Protein AF-0000000083415134 (afdb_homodimer)

Nearest PDB structures (foldseek):
  1muh-assembly1_A-2  TM=3.812E-01  e=1.491E+00  Escherichia coli
  4wyv-assembly1_H  TM=2.527E-01  e=1.664E+00  Homo sapiens
  4wyv-assembly1_E  TM=2.483E-01  e=2.990E+00  Homo sapiens
  3pja-assembly1_E  TM=2.702E-01  e=3.936E+00  Homo sapiens
  4wyv-assembly1_H  TM=2.581E-01  e=3.725E+00  Homo sapiens

InterPro domains:
  IPR004875 DDE superfamily endonuclease domain [PF03184] (60-229)
  IPR050863 Centromere and Transposable Element-Derived Protein [PTHR19303] (8-240)

pLDDT: mean 79.13, std 19.72, range [25.14, 98.56]

Sequence (760 aa):
MPSKKCDPKKWLTQIWPTLRKDFSDDDIFSADEIGLFYKLTPDKTLNMKGEQCTGGELSKERITLLLAANMSGTLKKKLLVIGTSKHPRSLGNVHFLPVDYFSNRQAWMTSEIFTTWVRDWNAELMQQKKKILLLIDDCPAHPIISNLTNITLVCLPSNTNAKLILQPMSQGIIRVIKSTYRKNLILKIISD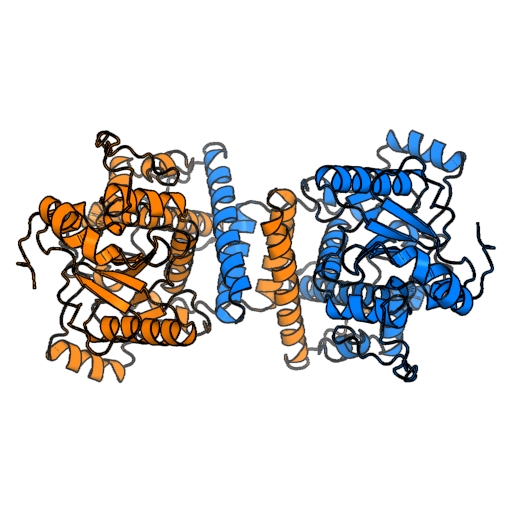MENSIDENYPKVTILDALLMINDAWQQLSPETIANCFRQSGLAETNLDAPHSSFSNDIEIDDDIPLSDWATALRVQLPISKEVLDEYVLIDNGLAICGEPSEDSIVKDIFDEDQDSDDSVEDQNEDVTAPSALEAFQAAEVLSRFVHSNCSDESLRHSMSHLNNVVRNYFYISKTTAKQSKISEYLVNMPSKKCDPKKWLTQIWPTLRKDFSDDDIFSADEIGLFYKLTPDKTLNMKGEQCTGGELSKERITLLLAANMSGTLKKKLLVIGTSKHPRSLGNVHFLPVDYFSNRQAWMTSEIFTTWVRDWNAELMQQKKKILLLIDDCPAHPIISNLTNITLVCLPSNTNAKLILQPMSQGIIRVIKSTYRKNLILKIISDMENSIDENYPKVTILDALLMINDAWQQLSPETIANCFRQSGLAETNLDAPHSSFSNDIEIDDDIPLSDWATALRVQLPISKEVLDEYVLIDNGLAICGEPSEDSIVKDIFDEDQDSDDSVEDQNEDVTAPSALEAFQAAEVLSRFVHSNCSDESLRHSMSHLNNVVRNYFYISKTTAKQSKISEYLVN

Foldseek 3Di:
DPDLQDDLVCCLVPPLCVVCVVDDQQQEKEKEKFKDQQQDALVCLVVCVPPPCQDDLSQQRMKMKMWMATLLLPDTDAIEIEHADPDQLVCPPPDDFSHHYHYANRNAQALVNVLVVLVVVLVVCVVVVAAHEYEYEDDPRHDDHPDRDRYNYDYFRHDPVLCCQQRLCNLCVLLLLLLQSNLVSVVQQVVQVVPDPDPVDDQCGVSNSSVSSVVSSVVQGSVSSNVSNVRSSSDPDVVPPPVPVVVSPPVRVSCDQSLVVVVVPPPPPVHHSVSSNCVSCVRRPPRHHDHQDPVRVVCRVVVVVVPPCPVVSSNPCSPDDDALVRQLVVLVVVLVVCVVDPPDPVVNVVSVVSNVVSVVRVVVCVVPDDDDCPPDDPPD/DPDLQDDLVCCLPPPLCVVCVVDDQQFEKEKEKFKDQQQDALVCLVVCVPPPCQDDLSQQRMKMWMWMATLLLPDTDAIEIEHADPDQLVCPPPDDFSHHYHYANRNAQALVNVLVVLVVVLVVCVVVVAAHEYEYEPDPRHDDHPDRDRYNYDYFRHDPVRCCQQRLCNLCVLLLLLLQSNVVSVVQQVVCVVPDPDPVDDQCGVSNSSVSSVVSSVVQGSVSSNLSNVRSSSDPDPPPPPVPVPPSPPPRVSNDQSLVVVVVDPPPPVHHSVSSNCVSCVRRPPRHHDYQDPVRVVCRVVVVVVVPCPVVSSNPCSPDDDALVRQLVVLVVVLVVCVVDPPDPVVNVVSVVSNVVSVVRVVVCVVPDPDDPPPDDPPD

Structure (mmCIF, N/CA/C/O backbone):
data_AF-0000000083415134-model_v1
#
loop_
_entity.id
_entity.type
_entity.pdbx_description
1 polymer 'DDE-1 domain-containing protein'
#
loop_
_atom_site.group_PDB
_atom_site.id
_atom_site.type_symbol
_atom_site.label_atom_id
_atom_site.label_alt_id
_atom_site.label_comp_id
_atom_site.label_asym_id
_atom_site.label_entity_id
_atom_site.label_seq_id
_atom_site.pdbx_PDB_ins_code
_atom_site.Cartn_x
_atom_site.Cartn_y
_atom_site.Cartn_z
_atom_site.occupancy
_atom_site.B_iso_or_equiv
_atom_site.auth_seq_id
_atom_site.auth_comp_id
_atom_site.auth_asym_id
_atom_site.auth_atom_id
_atom_site.pdbx_PDB_model_num
ATOM 1 N N . MET A 1 1 ? -23.531 -40.781 -12.508 1 33.53 1 MET A N 1
ATOM 2 C CA . MET A 1 1 ? -22.422 -39.844 -12.672 1 33.53 1 MET A CA 1
ATOM 3 C C . MET A 1 1 ? -22.078 -39.688 -14.148 1 33.53 1 MET A C 1
ATOM 5 O O . MET A 1 1 ? -21.875 -40.656 -14.867 1 33.53 1 MET A O 1
ATOM 9 N N . PRO A 1 2 ? -22.625 -38.625 -14.766 1 43.38 2 PRO A N 1
ATOM 10 C CA . PRO A 1 2 ? -22.547 -38.656 -16.234 1 43.38 2 PRO A CA 1
ATOM 11 C C . PRO A 1 2 ? -21.219 -39.219 -16.734 1 43.38 2 PRO A C 1
ATOM 13 O O . PRO A 1 2 ? -20.219 -39.188 -16 1 43.38 2 PRO A O 1
ATOM 16 N N . SER A 1 3 ? -21.188 -40 -17.734 1 46.97 3 SER A N 1
ATOM 17 C CA . SER A 1 3 ? -20.062 -40.688 -18.375 1 46.97 3 SER A CA 1
ATOM 18 C C . SER A 1 3 ? -18.891 -39.75 -18.625 1 46.97 3 SER A C 1
ATOM 20 O O . SER A 1 3 ? -19.094 -38.594 -19.016 1 46.97 3 SER A O 1
ATOM 22 N N . LYS A 1 4 ? -17.703 -39.938 -17.906 1 57.34 4 LYS A N 1
ATOM 23 C CA . LYS A 1 4 ? -16.406 -39.281 -17.953 1 57.34 4 LYS A CA 1
ATOM 24 C C . LYS A 1 4 ? -16.062 -38.812 -19.375 1 57.34 4 LYS A C 1
ATOM 26 O O . LYS A 1 4 ? -15.352 -37.844 -19.562 1 57.34 4 LYS A O 1
ATOM 31 N N . LYS A 1 5 ? -16.562 -39.5 -20.375 1 64.12 5 LYS A N 1
ATOM 32 C CA . LYS A 1 5 ? -16.219 -39.188 -21.766 1 64.12 5 LYS A CA 1
ATOM 33 C C . LYS A 1 5 ? -17.328 -38.375 -22.438 1 64.12 5 LYS A C 1
ATOM 35 O O . LYS A 1 5 ? -17.953 -38.844 -23.391 1 64.12 5 LYS A O 1
ATOM 40 N N . CYS A 1 6 ? -17.922 -37.438 -21.641 1 67.5 6 CYS A N 1
ATOM 41 C CA . CYS A 1 6 ? -19.016 -36.656 -22.172 1 67.5 6 CYS A CA 1
ATOM 42 C C . CYS A 1 6 ? -18.5 -35.531 -23.078 1 67.5 6 CYS A C 1
ATOM 44 O O . CYS A 1 6 ? -17.453 -34.938 -22.797 1 67.5 6 CYS A O 1
ATOM 46 N N . ASP A 1 7 ? -19.016 -35.344 -24.266 1 83 7 ASP A N 1
ATOM 47 C CA . ASP A 1 7 ? -18.766 -34.25 -25.188 1 83 7 ASP A CA 1
ATOM 48 C C . ASP A 1 7 ? -18.938 -32.906 -24.484 1 83 7 ASP A C 1
ATOM 50 O O . ASP A 1 7 ? -19.938 -32.688 -23.797 1 83 7 ASP A O 1
ATOM 54 N N . PRO A 1 8 ? -17.938 -32.094 -24.453 1 85.06 8 PRO A N 1
ATOM 55 C CA . PRO A 1 8 ? -17.984 -30.812 -23.766 1 85.06 8 PRO A CA 1
ATOM 56 C C . PRO A 1 8 ? -19.234 -30 -24.125 1 85.06 8 PRO A C 1
ATOM 58 O O . PRO A 1 8 ? -19.812 -29.344 -23.25 1 85.06 8 PRO A O 1
ATOM 61 N N . LYS A 1 9 ? -19.594 -30 -25.359 1 83.31 9 LYS A N 1
ATOM 62 C CA . LYS A 1 9 ? -20.781 -29.266 -25.781 1 83.31 9 LYS A CA 1
ATOM 63 C C . LYS A 1 9 ? -22.031 -29.828 -25.125 1 83.31 9 LYS A C 1
ATOM 65 O O . LYS A 1 9 ? -22.906 -29.078 -24.688 1 83.31 9 LYS A O 1
ATOM 70 N N . LYS A 1 10 ? -22.141 -31.047 -25.141 1 85.56 10 LYS A N 1
ATOM 71 C CA . LYS A 1 10 ? -23.297 -31.703 -24.516 1 85.56 10 LYS A CA 1
ATOM 72 C C . LYS A 1 10 ? -23.328 -31.422 -23.016 1 85.56 10 LYS A C 1
ATOM 74 O O . LYS A 1 10 ? -24.391 -31.172 -22.453 1 85.56 10 LYS A O 1
ATOM 79 N N . TRP A 1 11 ? -22.141 -31.469 -22.406 1 88.81 11 TRP A N 1
ATOM 80 C CA . TRP A 1 11 ? -22.047 -31.172 -20.969 1 88.81 11 TRP A CA 1
ATOM 81 C C . TRP A 1 11 ? -22.516 -29.766 -20.672 1 88.81 11 TRP A C 1
ATOM 83 O O . TRP A 1 11 ? -23.25 -29.531 -19.719 1 88.81 11 TRP A O 1
ATOM 93 N N . LEU A 1 12 ? -22.219 -28.781 -21.484 1 89.38 12 LEU A N 1
ATOM 94 C CA . LEU A 1 12 ? -22.547 -27.375 -21.297 1 89.38 12 LEU A CA 1
ATOM 95 C C . LEU A 1 12 ? -24.031 -27.125 -21.484 1 89.38 12 LEU A C 1
ATOM 97 O O . LEU A 1 12 ? -24.609 -26.266 -20.812 1 89.38 12 LEU A O 1
ATOM 101 N N . THR A 1 13 ? -24.625 -27.891 -22.359 1 88.19 13 THR A N 1
ATOM 102 C CA . THR A 1 13 ? -26.016 -27.625 -22.703 1 88.19 13 THR A CA 1
ATOM 103 C C . THR A 1 13 ? -26.953 -28.453 -21.812 1 88.19 13 THR A C 1
ATOM 105 O O . THR A 1 13 ? -28.062 -28.016 -21.5 1 88.19 13 THR A O 1
ATOM 108 N N . GLN A 1 14 ? -26.5 -29.562 -21.391 1 89.31 14 GLN A N 1
ATOM 109 C CA . GLN A 1 14 ? -27.422 -30.484 -20.734 1 89.31 14 GLN A CA 1
ATOM 110 C C . GLN A 1 14 ? -27.172 -30.531 -19.234 1 89.31 14 GLN A C 1
ATOM 112 O O . GLN A 1 14 ? -28.109 -30.703 -18.453 1 89.31 14 GLN A O 1
ATOM 117 N N . ILE A 1 15 ? -25.984 -30.391 -18.797 1 90.5 15 ILE A N 1
ATOM 118 C CA . ILE A 1 15 ? -25.625 -30.625 -17.391 1 90.5 15 ILE A CA 1
ATOM 119 C C . ILE A 1 15 ? -25.359 -29.312 -16.688 1 90.5 15 ILE A C 1
ATOM 121 O O . ILE A 1 15 ? -25.906 -29.031 -15.625 1 90.5 15 ILE A O 1
ATOM 125 N N . TRP A 1 16 ? -24.609 -28.438 -17.312 1 92.19 16 TRP A N 1
ATOM 126 C CA . TRP A 1 16 ? -24.078 -27.219 -16.719 1 92.19 16 TRP A CA 1
ATOM 127 C C . TRP A 1 16 ? -25.219 -26.297 -16.25 1 92.19 16 TRP A C 1
ATOM 129 O O . TRP A 1 16 ? -25.188 -25.781 -15.141 1 92.19 16 TRP A O 1
ATOM 139 N N . PRO A 1 17 ? -26.312 -26.156 -17.031 1 92.44 17 PRO A N 1
ATOM 140 C CA . PRO A 1 17 ? -27.391 -25.25 -16.594 1 92.44 17 PRO A CA 1
ATOM 141 C C . PRO A 1 17 ? -28.016 -25.688 -15.266 1 92.44 17 PRO A C 1
ATOM 143 O O . PRO A 1 17 ? -28.375 -24.828 -14.445 1 92.44 17 PRO A O 1
ATOM 146 N N . THR A 1 18 ? -28.078 -26.891 -15.055 1 92.69 18 THR A N 1
ATOM 147 C CA . THR A 1 18 ? -28.641 -27.406 -13.812 1 92.69 18 THR A CA 1
ATOM 148 C C . THR A 1 18 ? -27.688 -27.188 -12.648 1 92.69 18 THR A C 1
ATOM 150 O O . THR A 1 18 ? -28.109 -26.844 -11.539 1 92.69 18 THR A O 1
ATOM 153 N N . LEU A 1 19 ? -26.438 -27.438 -12.891 1 93.31 19 LEU A N 1
ATOM 154 C CA . LEU A 1 19 ? -25.422 -27.297 -11.859 1 93.31 19 LEU A CA 1
ATOM 155 C C . LEU A 1 19 ? -25.281 -25.844 -11.406 1 93.31 19 LEU A C 1
ATOM 157 O O . LEU A 1 19 ? -25.125 -25.578 -10.211 1 93.31 19 LEU A O 1
ATOM 161 N N . ARG A 1 20 ? -25.328 -24.875 -12.344 1 94.25 20 ARG A N 1
ATOM 162 C CA . ARG A 1 20 ? -25 -23.484 -12.023 1 94.25 20 ARG A CA 1
ATOM 163 C C . ARG A 1 20 ? -26.219 -22.734 -11.516 1 94.25 20 ARG A C 1
ATOM 165 O O . ARG A 1 20 ? -26.109 -21.625 -10.984 1 94.25 20 ARG A O 1
ATOM 172 N N . LYS A 1 21 ? -27.438 -23.297 -11.625 1 92.75 21 LYS A N 1
ATOM 173 C CA . LYS A 1 21 ? -28.703 -22.625 -11.391 1 92.75 21 LYS A CA 1
ATOM 174 C C . LYS A 1 21 ? -28.75 -21.984 -10.008 1 92.75 21 LYS A C 1
ATOM 176 O O . LYS A 1 21 ? -29.281 -20.891 -9.844 1 92.75 21 LYS A O 1
ATOM 181 N N . ASP A 1 22 ? -28.141 -22.562 -9.07 1 93.69 22 ASP A N 1
ATOM 182 C CA . ASP A 1 22 ? -28.25 -22.094 -7.691 1 93.69 22 ASP A CA 1
ATOM 183 C C . ASP A 1 22 ? -27.078 -21.219 -7.301 1 93.69 22 ASP A C 1
ATOM 185 O O . ASP A 1 22 ? -26.953 -20.812 -6.141 1 93.69 22 ASP A O 1
ATOM 189 N N . PHE A 1 23 ? -26.219 -20.922 -8.219 1 96.44 23 PHE A N 1
ATOM 190 C CA . PHE A 1 23 ? -25.016 -20.156 -7.895 1 96.44 23 PHE A CA 1
ATOM 191 C C . PHE A 1 23 ? -24.891 -18.938 -8.797 1 96.44 23 PHE A C 1
ATOM 193 O O . PHE A 1 23 ? -25.172 -19 -9.992 1 96.44 23 PHE A O 1
ATOM 200 N N . SER A 1 24 ? -24.531 -17.859 -8.18 1 95.69 24 SER A N 1
ATOM 201 C CA . SER A 1 24 ? -24.203 -16.672 -8.961 1 95.69 24 SER A CA 1
ATOM 202 C C . SER A 1 24 ? -22.781 -16.766 -9.523 1 95.69 24 SER A C 1
ATOM 204 O O . SER A 1 24 ? -22 -17.625 -9.109 1 95.69 24 SER A O 1
ATOM 206 N N . ASP A 1 25 ? -22.438 -15.93 -10.461 1 95.25 25 ASP A N 1
ATOM 207 C CA . ASP A 1 25 ? -21.109 -15.914 -11.055 1 95.25 25 ASP A CA 1
ATOM 208 C C . ASP A 1 25 ? -20.031 -15.688 -9.992 1 95.25 25 ASP A C 1
ATOM 210 O O . ASP A 1 25 ? -18.906 -16.156 -10.141 1 95.25 25 ASP A O 1
ATOM 214 N N . ASP A 1 26 ? -20.359 -14.969 -8.898 1 96.5 26 ASP A N 1
ATOM 215 C CA . ASP A 1 26 ? -19.438 -14.719 -7.805 1 96.5 26 ASP A CA 1
ATOM 216 C C . ASP A 1 26 ? -19.188 -15.984 -6.988 1 96.5 26 ASP A C 1
ATOM 218 O O . ASP A 1 26 ? -18.203 -16.062 -6.25 1 96.5 26 ASP A O 1
ATOM 222 N N . ASP A 1 27 ? -20.094 -16.969 -7.172 1 97.75 27 ASP A N 1
ATOM 223 C CA . ASP A 1 27 ? -20.031 -18.156 -6.32 1 97.75 27 ASP A CA 1
ATOM 224 C C . ASP A 1 27 ? -19.609 -19.391 -7.121 1 97.75 27 ASP A C 1
ATOM 226 O O . ASP A 1 27 ? -19.672 -20.516 -6.621 1 97.75 27 ASP A O 1
ATOM 230 N N . ILE A 1 28 ? -19.219 -19.234 -8.367 1 98 28 ILE A N 1
ATOM 231 C CA . ILE A 1 28 ? -18.703 -20.312 -9.195 1 98 28 ILE A CA 1
ATOM 232 C C . ILE A 1 28 ? -17.203 -20.125 -9.406 1 98 28 ILE A C 1
ATOM 234 O O . ILE A 1 28 ? -16.766 -19.109 -9.938 1 98 28 ILE A O 1
ATOM 238 N N . PHE A 1 29 ? -16.453 -21.078 -8.938 1 98.31 29 PHE A N 1
ATOM 239 C CA . PHE A 1 29 ? -15 -21.031 -9.023 1 98.31 29 PHE A CA 1
ATOM 240 C C . PHE A 1 29 ? -14.469 -22.141 -9.914 1 98.31 29 PHE A C 1
ATOM 242 O O . PHE A 1 29 ? -15.125 -23.188 -10.078 1 98.31 29 PHE A O 1
ATOM 249 N N . SER A 1 30 ? -13.383 -21.953 -10.531 1 97.62 30 SER A N 1
ATOM 250 C CA . SER A 1 30 ? -12.586 -22.984 -11.18 1 97.62 30 SER A CA 1
ATOM 251 C C . SER A 1 30 ? -11.164 -23.031 -10.633 1 97.62 30 SER A C 1
ATOM 253 O O . SER A 1 30 ? -10.602 -22 -10.281 1 97.62 30 SER A O 1
ATOM 255 N N . ALA A 1 31 ? -10.641 -24.219 -10.43 1 97.19 31 ALA A N 1
ATOM 256 C CA . ALA A 1 31 ? -9.273 -24.406 -9.953 1 97.19 31 ALA A CA 1
ATOM 257 C C . ALA A 1 31 ? -8.484 -25.312 -10.891 1 97.19 31 ALA A C 1
ATOM 259 O O . ALA A 1 31 ? -9.039 -26.25 -11.469 1 97.19 31 ALA A O 1
ATOM 260 N N . ASP A 1 32 ? -7.258 -25.047 -11.094 1 94.88 32 ASP A N 1
ATOM 261 C CA . ASP A 1 32 ? -6.371 -25.859 -11.922 1 94.88 32 ASP A CA 1
ATOM 262 C C . ASP A 1 32 ? -4.934 -25.797 -11.422 1 94.88 32 ASP A C 1
ATOM 264 O O . ASP A 1 32 ? -4.523 -24.797 -10.828 1 94.88 32 ASP A O 1
ATOM 268 N N . GLU A 1 33 ? -4.199 -26.922 -11.641 1 94.62 33 GLU A N 1
ATOM 269 C CA . GLU A 1 33 ? -2.793 -27 -11.258 1 94.62 33 GLU A CA 1
ATOM 270 C C . GLU A 1 33 ? -1.883 -26.719 -12.453 1 94.62 33 GLU A C 1
ATOM 272 O O . GLU A 1 33 ? -2.17 -27.156 -13.57 1 94.62 33 GLU A O 1
ATOM 277 N N . ILE A 1 34 ? -0.833 -26.047 -12.172 1 93.19 34 ILE A N 1
ATOM 278 C CA . ILE A 1 34 ? 0.156 -25.828 -13.219 1 93.19 34 ILE A CA 1
ATOM 279 C C . ILE A 1 34 ? 1.562 -25.984 -12.648 1 93.19 34 ILE A C 1
ATOM 281 O O . ILE A 1 34 ? 1.781 -25.781 -11.453 1 93.19 34 ILE A O 1
ATOM 285 N N . GLY A 1 35 ? 2.414 -26.469 -13.5 1 93.5 35 GLY A N 1
ATOM 286 C CA . GLY A 1 35 ? 3.82 -26.547 -13.141 1 93.5 35 GLY A CA 1
ATOM 287 C C . GLY A 1 35 ? 4.625 -25.359 -13.609 1 93.5 35 GLY A C 1
ATOM 288 O O . GLY A 1 35 ? 4.32 -24.766 -14.656 1 93.5 35 GLY A O 1
ATOM 289 N N . LEU A 1 36 ? 5.695 -25.016 -12.844 1 93.81 36 LEU A N 1
ATOM 290 C CA . LEU A 1 36 ? 6.52 -23.859 -13.172 1 93.81 36 LEU A CA 1
ATOM 291 C C . LEU A 1 36 ? 7.973 -24.094 -12.766 1 93.81 36 LEU A C 1
ATOM 293 O O . LEU A 1 36 ? 8.25 -24.484 -11.633 1 93.81 36 LEU A O 1
ATOM 297 N N . PHE A 1 37 ? 8.906 -23.984 -13.727 1 90.62 37 PHE A N 1
ATOM 298 C CA . PHE A 1 37 ? 10.32 -23.875 -13.398 1 90.62 37 PHE A CA 1
ATOM 299 C C . PHE A 1 37 ? 10.664 -22.453 -12.984 1 90.62 37 PHE A C 1
ATOM 301 O O . PHE A 1 37 ? 10.844 -21.578 -13.836 1 90.62 37 PHE A O 1
ATOM 308 N N . TYR A 1 38 ? 10.852 -22.25 -11.695 1 90.81 38 TYR A N 1
ATOM 309 C CA . TYR A 1 38 ? 10.82 -20.875 -11.211 1 90.81 38 TYR A CA 1
ATOM 310 C C . TYR A 1 38 ? 12.18 -20.203 -11.367 1 90.81 38 TYR A C 1
ATOM 312 O O . TYR A 1 38 ? 12.289 -18.984 -11.258 1 90.81 38 TYR A O 1
ATOM 320 N N . LYS A 1 39 ? 13.281 -20.891 -11.766 1 87.19 39 LYS A N 1
ATOM 321 C CA . LYS A 1 39 ? 14.594 -20.281 -11.945 1 87.19 39 LYS A CA 1
ATOM 322 C C . LYS A 1 39 ? 15 -20.281 -13.414 1 87.19 39 LYS A C 1
ATOM 324 O O . LYS A 1 39 ? 16.062 -19.75 -13.773 1 87.19 39 LYS A O 1
ATOM 329 N N . LEU A 1 40 ? 14.227 -20.906 -14.211 1 83.12 40 LEU A N 1
ATOM 330 C CA . LEU A 1 40 ? 14.617 -21.078 -15.609 1 83.12 40 LEU A CA 1
ATOM 331 C C . LEU A 1 40 ? 14.727 -19.734 -16.312 1 83.12 40 LEU A C 1
ATOM 333 O O . LEU A 1 40 ? 13.836 -18.891 -16.203 1 83.12 40 LEU A O 1
ATOM 337 N N . THR A 1 41 ? 15.828 -19.562 -16.969 1 78.56 41 THR A N 1
ATOM 338 C CA . THR A 1 41 ? 16.062 -18.344 -17.75 1 78.56 41 THR A CA 1
ATOM 339 C C . THR A 1 41 ? 16 -18.641 -19.25 1 78.56 41 THR A C 1
ATOM 341 O O . THR A 1 41 ? 16.109 -19.797 -19.656 1 78.56 41 THR A O 1
ATOM 344 N N . PRO A 1 42 ? 15.812 -17.656 -20.031 1 73.81 42 PRO A N 1
ATOM 345 C CA . PRO A 1 42 ? 15.656 -17.891 -21.469 1 73.81 42 PRO A CA 1
ATOM 346 C C . PRO A 1 42 ? 16.875 -18.562 -22.094 1 73.81 42 PRO A C 1
ATOM 348 O O . PRO A 1 42 ? 16.719 -19.359 -23.031 1 73.81 42 PRO A O 1
ATOM 351 N N . ASP A 1 43 ? 18.047 -18.281 -21.641 1 69.56 43 ASP A N 1
ATOM 352 C CA . ASP A 1 43 ? 19.266 -18.844 -22.219 1 69.56 43 ASP A CA 1
ATOM 353 C C . ASP A 1 43 ? 19.312 -20.359 -22 1 69.56 43 ASP A C 1
ATOM 355 O O . ASP A 1 43 ? 19.797 -21.109 -22.859 1 69.56 43 ASP A O 1
ATOM 359 N N . LYS A 1 44 ? 18.766 -20.766 -20.906 1 65.44 44 LYS A N 1
ATOM 360 C CA . LYS A 1 44 ? 18.766 -22.188 -20.578 1 65.44 44 LYS A CA 1
ATOM 361 C C . LYS A 1 44 ? 17.641 -22.922 -21.312 1 65.44 44 LYS A C 1
ATOM 363 O O . LYS A 1 44 ? 17.656 -24.141 -21.391 1 65.44 44 LYS A O 1
ATOM 368 N N . THR A 1 45 ? 16.672 -22.172 -21.75 1 60.16 45 THR A N 1
ATOM 369 C CA . THR A 1 45 ? 15.539 -22.75 -22.469 1 60.16 45 THR A CA 1
ATOM 370 C C . THR A 1 45 ? 16.016 -23.469 -23.734 1 60.16 45 THR A C 1
ATOM 372 O O . THR A 1 45 ? 15.508 -24.531 -24.078 1 60.16 45 THR A O 1
ATOM 375 N N . LEU A 1 46 ? 17 -22.906 -24.344 1 59.31 46 LEU A N 1
ATOM 376 C CA . LEU A 1 46 ? 17.531 -23.469 -25.578 1 59.31 46 LEU A CA 1
ATOM 377 C C . LEU A 1 46 ? 18.156 -24.844 -25.328 1 59.31 46 LEU A C 1
ATOM 379 O O . LEU A 1 46 ? 18.047 -25.734 -26.156 1 59.31 46 LEU A O 1
ATOM 383 N N . ASN A 1 47 ? 18.703 -24.906 -24.172 1 58.31 47 ASN A N 1
ATOM 384 C CA . ASN A 1 47 ? 19.391 -26.156 -23.859 1 58.31 47 ASN A CA 1
ATOM 385 C C . ASN A 1 47 ? 18.406 -27.234 -23.422 1 58.31 47 ASN A C 1
ATOM 387 O O . ASN A 1 47 ? 18.703 -28.438 -23.516 1 58.31 47 ASN A O 1
ATOM 391 N N . MET A 1 48 ? 17.234 -26.922 -22.953 1 58.44 48 MET A N 1
ATOM 392 C CA . MET A 1 48 ? 16.266 -27.859 -22.359 1 58.44 48 MET A CA 1
ATOM 393 C C . MET A 1 48 ? 15.438 -28.531 -23.453 1 58.44 48 MET A C 1
ATOM 395 O O . MET A 1 48 ? 14.898 -29.625 -23.25 1 58.44 48 MET A O 1
ATOM 399 N N . LYS A 1 49 ? 15.086 -28.031 -24.656 1 54.25 49 LYS A N 1
ATOM 400 C CA . LYS A 1 49 ? 14.219 -28.625 -25.672 1 54.25 49 LYS A CA 1
ATOM 401 C C . LYS A 1 49 ? 14.562 -30.094 -25.906 1 54.25 49 LYS A C 1
ATOM 403 O O . LYS A 1 49 ? 13.688 -30.891 -26.234 1 54.25 49 LYS A O 1
ATOM 408 N N . GLY A 1 50 ? 15.766 -30.375 -25.578 1 47.78 50 GLY A N 1
ATOM 409 C CA . GLY A 1 50 ? 16.125 -31.766 -25.844 1 47.78 50 GLY A CA 1
ATOM 410 C C . GLY A 1 50 ? 16.047 -32.656 -24.609 1 47.78 50 GLY A C 1
ATOM 411 O O . GLY A 1 50 ? 16.141 -33.875 -24.703 1 47.78 50 GLY A O 1
ATOM 412 N N . GLU A 1 51 ? 16.062 -32.125 -23.438 1 48.53 51 GLU A N 1
ATOM 413 C CA . GLU A 1 51 ? 16.125 -32.969 -22.234 1 48.53 51 GLU A CA 1
ATOM 414 C C . GLU A 1 51 ? 14.727 -33.219 -21.672 1 48.53 51 GLU A C 1
ATOM 416 O O . GLU A 1 51 ? 13.906 -32.281 -21.609 1 48.53 51 GLU A O 1
ATOM 421 N N . GLN A 1 52 ? 14.172 -34.344 -21.906 1 43.62 52 GLN A N 1
ATOM 422 C CA . GLN A 1 52 ? 12.922 -34.75 -21.266 1 43.62 52 GLN A CA 1
ATOM 423 C C . GLN A 1 52 ? 12.906 -34.344 -19.797 1 43.62 52 GLN A C 1
ATOM 425 O O . GLN A 1 52 ? 13.852 -34.625 -19.047 1 43.62 52 GLN A O 1
ATOM 430 N N . CYS A 1 53 ? 12.391 -33.281 -19.281 1 45.66 53 CYS A N 1
ATOM 431 C CA . CYS A 1 53 ? 12.352 -32.562 -18 1 45.66 53 CYS A CA 1
ATOM 432 C C . CYS A 1 53 ? 11.93 -33.531 -16.891 1 45.66 53 CYS A C 1
ATOM 434 O O . CYS A 1 53 ? 11.297 -33.094 -15.914 1 45.66 53 CYS A O 1
ATOM 436 N N . THR A 1 54 ? 11.695 -34.844 -17.047 1 43.44 54 THR A N 1
ATOM 437 C CA . THR A 1 54 ? 11.211 -35.75 -16 1 43.44 54 THR A CA 1
ATOM 438 C C . THR A 1 54 ? 12.25 -35.906 -14.898 1 43.44 54 THR A C 1
ATOM 440 O O . THR A 1 54 ? 11.914 -36.219 -13.75 1 43.44 54 THR A O 1
ATOM 443 N N . GLY A 1 55 ? 13.695 -35.969 -15.32 1 41.91 55 GLY A N 1
ATOM 444 C CA . GLY A 1 55 ? 14.891 -36.375 -14.594 1 41.91 55 GLY A CA 1
ATOM 445 C C . GLY A 1 55 ? 16.047 -35.406 -14.789 1 41.91 55 GLY A C 1
ATOM 446 O O . GLY A 1 55 ? 16.047 -34.594 -15.727 1 41.91 55 GLY A O 1
ATOM 447 N N . GLY A 1 56 ? 16.594 -34.531 -13.602 1 46.78 56 GLY A N 1
ATOM 448 C CA . GLY A 1 56 ? 17.812 -33.75 -13.641 1 46.78 56 GLY A CA 1
ATOM 449 C C . GLY A 1 56 ? 17.734 -32.5 -12.797 1 46.78 56 GLY A C 1
ATOM 450 O O . GLY A 1 56 ? 16.781 -32.312 -12.023 1 46.78 56 GLY A O 1
ATOM 451 N N . GLU A 1 57 ? 18.828 -31.625 -12.891 1 49.75 57 GLU A N 1
ATOM 452 C CA . GLU A 1 57 ? 19.047 -30.391 -12.141 1 49.75 57 GLU A CA 1
ATOM 453 C C . GLU A 1 57 ? 17.828 -29.484 -12.203 1 49.75 57 GLU A C 1
ATOM 455 O O . GLU A 1 57 ? 17.5 -28.797 -11.234 1 49.75 57 GLU A O 1
ATOM 460 N N . LEU A 1 58 ? 17.047 -29.641 -13.188 1 57.09 58 LEU A N 1
ATOM 461 C CA . LEU A 1 58 ? 15.875 -28.797 -13.359 1 57.09 58 LEU A CA 1
ATOM 462 C C . LEU A 1 58 ? 14.719 -29.266 -12.492 1 57.09 58 LEU A C 1
ATOM 464 O O . LEU A 1 58 ? 13.82 -28.5 -12.164 1 57.09 58 LEU A O 1
ATOM 468 N N . SER A 1 59 ? 14.875 -30.5 -12 1 60.16 59 SER A N 1
ATOM 469 C CA . SER A 1 59 ? 13.812 -31.109 -11.211 1 60.16 59 SER A CA 1
ATOM 470 C C . SER A 1 59 ? 13.703 -30.453 -9.836 1 60.16 59 SER A C 1
ATOM 472 O O . SER A 1 59 ? 12.617 -30.375 -9.258 1 60.16 59 SER A O 1
ATOM 474 N N . LYS A 1 60 ? 14.82 -29.828 -9.422 1 68.31 60 LYS A N 1
ATOM 475 C CA . LYS A 1 60 ? 14.789 -29.266 -8.07 1 68.31 60 LYS A CA 1
ATOM 476 C C . LYS A 1 60 ? 14.32 -27.812 -8.086 1 68.31 60 LYS A C 1
ATOM 478 O O . LYS A 1 60 ? 14.055 -27.234 -7.031 1 68.31 60 LYS A O 1
ATOM 483 N N . GLU A 1 61 ? 14.109 -27.328 -9.188 1 85.25 61 GLU A N 1
ATOM 484 C CA . GLU A 1 61 ? 13.719 -25.922 -9.32 1 85.25 61 GLU A CA 1
ATOM 485 C C . GLU A 1 61 ? 12.305 -25.797 -9.875 1 85.25 61 GLU A C 1
ATOM 487 O O . GLU A 1 61 ? 12 -24.828 -10.594 1 85.25 61 GLU A O 1
ATOM 492 N N . ARG A 1 62 ? 11.555 -26.812 -9.531 1 90.44 62 ARG A N 1
ATOM 493 C CA . ARG A 1 62 ? 10.172 -26.812 -10.008 1 90.44 62 ARG A CA 1
ATOM 494 C C . ARG A 1 62 ? 9.203 -26.578 -8.852 1 90.44 62 ARG A C 1
ATOM 496 O O . ARG A 1 62 ? 9.484 -26.938 -7.711 1 90.44 62 ARG A O 1
ATOM 503 N N . ILE A 1 63 ? 8.117 -25.938 -9.117 1 94.62 63 ILE A N 1
ATOM 504 C CA . ILE A 1 63 ? 7.012 -25.797 -8.18 1 94.62 63 ILE A CA 1
ATOM 505 C C . ILE A 1 63 ? 5.688 -26.078 -8.883 1 94.62 63 ILE A C 1
ATOM 507 O O . ILE A 1 63 ? 5.605 -26 -10.109 1 94.62 63 ILE A O 1
ATOM 511 N N . THR A 1 64 ? 4.746 -26.562 -8.188 1 96.31 64 THR A N 1
ATOM 512 C CA . THR A 1 64 ? 3.373 -26.703 -8.664 1 96.31 64 THR A CA 1
ATOM 513 C C . THR A 1 64 ? 2.467 -25.656 -8.031 1 96.31 64 THR A C 1
ATOM 515 O O . THR A 1 64 ? 2.553 -25.391 -6.832 1 96.31 64 THR A O 1
ATOM 518 N N . LEU A 1 65 ? 1.713 -24.984 -8.836 1 97.38 65 LEU A N 1
ATOM 519 C CA . LEU A 1 65 ? 0.763 -23.984 -8.383 1 97.38 65 LEU A CA 1
ATOM 520 C C . LEU A 1 65 ? -0.671 -24.484 -8.516 1 97.38 65 LEU A C 1
ATOM 522 O O . LEU A 1 65 ? -0.998 -25.188 -9.477 1 97.38 65 LEU A O 1
ATOM 526 N N . LEU A 1 66 ? -1.479 -24.188 -7.57 1 97.94 66 LEU A N 1
ATOM 527 C CA . LEU A 1 66 ? -2.926 -24.328 -7.707 1 97.94 66 LEU A CA 1
ATOM 528 C C . LEU A 1 66 ? -3.594 -22.953 -7.785 1 97.94 66 LEU A C 1
ATOM 530 O O . LEU A 1 66 ? -3.512 -22.172 -6.844 1 97.94 66 LEU A O 1
ATOM 534 N N . LEU A 1 67 ? -4.184 -22.672 -8.938 1 97.62 67 LEU A N 1
ATOM 535 C CA . LEU A 1 67 ? -4.902 -21.422 -9.172 1 97.62 67 LEU A CA 1
ATOM 536 C C . LEU A 1 67 ? -6.406 -21.625 -9.008 1 97.62 67 LEU A C 1
ATOM 538 O O . LEU A 1 67 ? -6.949 -22.641 -9.422 1 97.62 67 LEU A O 1
ATOM 542 N N . ALA A 1 68 ? -7.074 -20.703 -8.359 1 98.56 68 ALA A N 1
ATOM 543 C CA . ALA A 1 68 ? -8.531 -20.75 -8.258 1 98.56 68 ALA A CA 1
ATOM 544 C C . ALA A 1 68 ? -9.117 -19.328 -8.242 1 98.56 68 ALA A C 1
ATOM 546 O O . ALA A 1 68 ? -8.609 -18.453 -7.551 1 98.56 68 ALA A O 1
ATOM 547 N N . ALA A 1 69 ? -10.055 -19.062 -9.031 1 98.19 69 ALA A N 1
ATOM 548 C CA . ALA A 1 69 ? -10.734 -17.766 -9.117 1 98.19 69 ALA A CA 1
ATOM 549 C C . ALA A 1 69 ? -12.203 -17.938 -9.484 1 98.19 69 ALA A C 1
ATOM 551 O O . ALA A 1 69 ? -12.602 -18.984 -10 1 98.19 69 ALA A O 1
ATOM 552 N N . ASN A 1 70 ? -13.008 -17 -9.164 1 98 70 ASN A N 1
ATOM 553 C CA . ASN A 1 70 ? -14.43 -17.125 -9.453 1 98 70 ASN A CA 1
ATOM 554 C C . ASN A 1 70 ? -14.766 -16.578 -10.844 1 98 70 ASN A C 1
ATOM 556 O O . ASN A 1 70 ? -13.938 -15.922 -11.477 1 98 70 ASN A O 1
ATOM 560 N N . MET A 1 71 ? -15.875 -16.875 -11.32 1 96.69 71 MET A N 1
ATOM 561 C CA . MET A 1 71 ? -16.312 -16.641 -12.695 1 96.69 71 MET A CA 1
ATOM 562 C C . MET A 1 71 ? -16.406 -15.141 -12.977 1 96.69 71 MET A C 1
ATOM 564 O O . MET A 1 71 ? -16.094 -14.695 -14.086 1 96.69 71 MET A O 1
ATOM 568 N N . SER A 1 72 ? -16.812 -14.336 -11.984 1 94.75 72 SER A N 1
ATOM 569 C CA . SER A 1 72 ? -16.906 -12.898 -12.172 1 94.75 72 SER A CA 1
ATOM 570 C C . SER A 1 72 ? -15.523 -12.25 -12.227 1 94.75 72 SER A C 1
ATOM 572 O O . SER A 1 72 ? -15.383 -11.109 -12.656 1 94.75 72 SER A O 1
ATOM 574 N N . GLY A 1 73 ? -14.516 -13.008 -11.727 1 95.31 73 GLY A N 1
ATOM 575 C CA . GLY A 1 73 ? -13.164 -12.469 -11.664 1 95.31 73 GLY A CA 1
ATOM 576 C C . GLY A 1 73 ? -12.922 -11.602 -10.445 1 95.31 73 GLY A C 1
ATOM 577 O O . GLY A 1 73 ? -11.812 -11.109 -10.234 1 95.31 73 GLY A O 1
ATOM 578 N N . THR A 1 74 ? -13.898 -11.406 -9.609 1 94.88 74 THR A N 1
ATOM 579 C CA . THR A 1 74 ? -13.828 -10.477 -8.484 1 94.88 74 THR A CA 1
ATOM 580 C C . THR A 1 74 ? -13.023 -11.07 -7.336 1 94.88 74 THR A C 1
ATOM 582 O O . THR A 1 74 ? -12.516 -10.344 -6.477 1 94.88 74 THR A O 1
ATOM 585 N N . LEU A 1 75 ? -12.945 -12.391 -7.297 1 97.06 75 LEU A N 1
ATOM 586 C CA . LEU A 1 75 ? -12.234 -13.031 -6.191 1 97.06 75 LEU A CA 1
ATOM 587 C C . LEU A 1 75 ? -11.242 -14.062 -6.707 1 97.06 75 LEU A C 1
ATOM 589 O O . LEU A 1 75 ? -11.609 -14.961 -7.465 1 97.06 75 LEU A O 1
ATOM 593 N N . LYS A 1 76 ? -10.023 -13.883 -6.375 1 97.06 76 LYS A N 1
ATOM 594 C CA . LYS A 1 76 ? -8.953 -14.852 -6.59 1 97.06 76 LYS A CA 1
ATOM 595 C C . LYS A 1 76 ? -8.531 -15.508 -5.277 1 97.06 76 LYS A C 1
ATOM 597 O O . LYS A 1 76 ? -8.227 -14.82 -4.301 1 97.06 76 LYS A O 1
ATOM 602 N N . LYS A 1 77 ? -8.586 -16.781 -5.281 1 98 77 LYS A N 1
ATOM 603 C CA . LYS A 1 77 ? -8.141 -17.5 -4.09 1 98 77 LYS A CA 1
ATOM 604 C C . LYS A 1 77 ? -6.625 -17.422 -3.934 1 98 77 LYS A C 1
ATOM 606 O O . LYS A 1 77 ? -5.895 -17.359 -4.926 1 98 77 LYS A O 1
ATOM 611 N N . LYS A 1 78 ? -6.199 -17.359 -2.639 1 96.56 78 LYS A N 1
ATOM 612 C CA . LYS A 1 78 ? -4.773 -17.422 -2.336 1 96.56 78 LYS A CA 1
ATOM 613 C C . LYS A 1 78 ? -4.105 -18.594 -3.031 1 96.56 78 LYS A C 1
ATOM 615 O O . LYS A 1 78 ? -4.637 -19.719 -3.025 1 96.56 78 LYS A O 1
ATOM 620 N N . LEU A 1 79 ? -2.928 -18.344 -3.652 1 98 79 LEU A N 1
ATOM 621 C CA . LEU A 1 79 ? -2.215 -19.406 -4.367 1 98 79 LEU A CA 1
ATOM 622 C C . LEU A 1 79 ? -1.758 -20.5 -3.408 1 98 79 LEU A C 1
ATOM 624 O O . LEU A 1 79 ? -1.321 -20.203 -2.293 1 98 79 LEU A O 1
ATOM 628 N N . LEU A 1 80 ? -1.933 -21.688 -3.848 1 98.31 80 LEU A N 1
ATOM 629 C CA . LEU A 1 80 ? -1.256 -22.812 -3.211 1 98.31 80 LEU A CA 1
ATOM 630 C C . LEU A 1 80 ? -0.017 -23.219 -4.004 1 98.31 80 LEU A C 1
ATOM 632 O O . LEU A 1 80 ? -0.081 -23.375 -5.223 1 98.31 80 LEU A O 1
ATOM 636 N N . VAL A 1 81 ? 1.107 -23.25 -3.361 1 97.81 81 VAL A N 1
ATOM 637 C CA . VAL A 1 81 ? 2.363 -23.609 -4.02 1 97.81 81 VAL A CA 1
ATOM 638 C C . VAL A 1 81 ? 2.971 -24.844 -3.35 1 97.81 81 VAL A C 1
ATOM 640 O O . VAL A 1 81 ? 2.992 -24.938 -2.121 1 97.81 81 VAL A O 1
ATOM 643 N N . ILE A 1 82 ? 3.363 -25.781 -4.176 1 96.38 82 ILE A N 1
ATOM 644 C CA . ILE A 1 82 ? 4.039 -26.984 -3.688 1 96.38 82 ILE A CA 1
ATOM 645 C C . ILE A 1 82 ? 5.492 -26.984 -4.168 1 96.38 82 ILE A C 1
ATOM 647 O O . ILE A 1 82 ? 5.75 -27 -5.371 1 96.38 82 ILE A O 1
ATOM 651 N N . GLY A 1 83 ? 6.402 -26.906 -3.248 1 93.88 83 GLY A N 1
ATOM 652 C CA . GLY A 1 83 ? 7.816 -26.969 -3.566 1 93.88 83 GLY A CA 1
ATOM 653 C C . GLY A 1 83 ? 8.445 -28.312 -3.195 1 93.88 83 GLY A C 1
ATOM 654 O O . GLY A 1 83 ? 7.754 -29.203 -2.711 1 93.88 83 GLY A O 1
ATOM 655 N N . THR A 1 84 ? 9.727 -28.422 -3.475 1 89.62 84 THR A N 1
ATOM 656 C CA . THR A 1 84 ? 10.422 -29.688 -3.238 1 89.62 84 THR A CA 1
ATOM 657 C C . THR A 1 84 ? 10.953 -29.75 -1.811 1 89.62 84 THR A C 1
ATOM 659 O O . THR A 1 84 ? 11.141 -30.844 -1.26 1 89.62 84 THR A O 1
ATOM 662 N N . SER A 1 85 ? 11.203 -28.578 -1.222 1 87.31 85 SER A N 1
ATOM 663 C CA . SER A 1 85 ? 11.805 -28.531 0.106 1 87.31 85 SER A CA 1
ATOM 664 C C . SER A 1 85 ? 10.789 -28.094 1.157 1 87.31 85 SER A C 1
ATOM 666 O O . SER A 1 85 ? 10.055 -27.125 0.955 1 87.31 85 SER A O 1
ATOM 668 N N . LYS A 1 86 ? 10.789 -28.797 2.211 1 86.06 86 LYS A N 1
ATOM 669 C CA . LYS A 1 86 ? 9.875 -28.484 3.305 1 86.06 86 LYS A CA 1
ATOM 670 C C . LYS A 1 86 ? 10.297 -27.203 4.023 1 86.06 86 LYS A C 1
ATOM 672 O O . LYS A 1 86 ? 9.453 -26.406 4.438 1 86.06 86 LYS A O 1
ATOM 677 N N . HIS A 1 87 ? 11.586 -27.062 4.164 1 85.06 87 HIS A N 1
ATOM 678 C CA . HIS A 1 87 ? 12.102 -25.906 4.879 1 85.06 87 HIS A CA 1
ATOM 679 C C . HIS A 1 87 ? 13.203 -25.203 4.078 1 85.06 87 HIS A C 1
ATOM 681 O O . HIS A 1 87 ? 14.359 -25.203 4.492 1 85.06 87 HIS A O 1
ATOM 687 N N . PRO A 1 88 ? 12.773 -24.578 3.014 1 86.56 88 PRO A N 1
ATOM 688 C CA . PRO A 1 88 ? 13.797 -23.828 2.289 1 86.56 88 PRO A CA 1
ATOM 689 C C . PRO A 1 88 ? 14.469 -22.766 3.15 1 86.56 88 PRO A C 1
ATOM 691 O O . PRO A 1 88 ? 13.797 -22.094 3.947 1 86.56 88 PRO A O 1
ATOM 694 N N . ARG A 1 89 ? 15.68 -22.578 3.047 1 83.38 89 ARG A N 1
ATOM 695 C CA . ARG A 1 89 ? 16.453 -21.641 3.861 1 83.38 89 ARG A CA 1
ATOM 696 C C . ARG A 1 89 ? 15.914 -20.219 3.711 1 83.38 89 ARG A C 1
ATOM 698 O O . ARG A 1 89 ? 15.852 -19.469 4.684 1 83.38 89 ARG A O 1
ATOM 705 N N . SER A 1 90 ? 15.586 -19.891 2.51 1 86.44 90 SER A N 1
ATOM 706 C CA . SER A 1 90 ? 15.141 -18.531 2.219 1 86.44 90 SER A CA 1
ATOM 707 C C . SER A 1 90 ? 13.805 -18.234 2.902 1 86.44 90 SER A C 1
ATOM 709 O O . SER A 1 90 ? 13.414 -17.078 3.021 1 86.44 90 SER A O 1
ATOM 711 N N . LEU A 1 91 ? 13.094 -19.25 3.352 1 88.81 91 LEU A N 1
ATOM 712 C CA . LEU A 1 91 ? 11.789 -19.047 3.986 1 88.81 91 LEU A CA 1
ATOM 713 C C . LEU A 1 91 ? 11.922 -19.062 5.504 1 88.81 91 LEU A C 1
ATOM 715 O O . LEU A 1 91 ? 10.938 -18.844 6.219 1 88.81 91 LEU A O 1
ATOM 719 N N . GLY A 1 92 ? 13.117 -19.312 6.023 1 84.31 92 GLY A N 1
ATOM 720 C CA . GLY A 1 92 ? 13.328 -19.5 7.449 1 84.31 92 GLY A CA 1
ATOM 721 C C . GLY A 1 92 ? 12.836 -18.344 8.289 1 84.31 92 GLY A C 1
ATOM 722 O O . GLY A 1 92 ? 12.305 -18.547 9.391 1 84.31 92 GLY A O 1
ATOM 723 N N . ASN A 1 93 ? 12.945 -17.109 7.852 1 82.75 93 ASN A N 1
ATOM 724 C CA . ASN A 1 93 ? 12.562 -15.938 8.633 1 82.75 93 ASN A CA 1
ATOM 725 C C . ASN A 1 93 ? 11.258 -15.328 8.125 1 82.75 93 ASN A C 1
ATOM 727 O O . ASN A 1 93 ? 10.898 -14.219 8.516 1 82.75 93 ASN A O 1
ATOM 731 N N . VAL A 1 94 ? 10.602 -16.078 7.32 1 88.56 94 VAL A N 1
ATOM 732 C CA . VAL A 1 94 ? 9.375 -15.547 6.742 1 88.56 94 VAL A CA 1
ATOM 733 C C . VAL A 1 94 ? 8.164 -16.109 7.484 1 88.56 94 VAL A C 1
ATOM 735 O O . VAL A 1 94 ? 7.93 -17.312 7.484 1 88.56 94 VAL A O 1
ATOM 738 N N . HIS A 1 95 ? 7.395 -15.242 8.086 1 87.81 95 HIS A N 1
ATOM 739 C CA . HIS A 1 95 ? 6.289 -15.688 8.93 1 87.81 95 HIS A CA 1
ATOM 740 C C . HIS A 1 95 ? 4.953 -15.531 8.211 1 87.81 95 HIS A C 1
ATOM 742 O O . HIS A 1 95 ? 3.967 -16.172 8.586 1 87.81 95 HIS A O 1
ATOM 748 N N . PHE A 1 96 ? 4.984 -14.727 7.195 1 91.19 96 PHE A N 1
ATOM 749 C CA . PHE A 1 96 ? 3.715 -14.438 6.539 1 91.19 96 PHE A CA 1
ATOM 750 C C . PHE A 1 96 ? 3.852 -14.531 5.023 1 91.19 96 PHE A C 1
ATOM 752 O O . PHE A 1 96 ? 3.877 -13.516 4.332 1 91.19 96 PHE A O 1
ATOM 759 N N . LEU A 1 97 ? 3.854 -15.75 4.516 1 92.19 97 LEU A N 1
ATOM 760 C CA . LEU A 1 97 ? 3.922 -15.977 3.076 1 92.19 97 LEU A CA 1
ATOM 761 C C . LEU A 1 97 ? 2.602 -15.609 2.406 1 92.19 97 LEU A C 1
ATOM 763 O O . LEU A 1 97 ? 1.529 -15.883 2.947 1 92.19 97 LEU A O 1
ATOM 767 N N . PRO A 1 98 ? 2.684 -14.945 1.313 1 94.19 98 PRO A N 1
ATOM 768 C CA . PRO A 1 98 ? 1.442 -14.57 0.632 1 94.19 98 PRO A CA 1
ATOM 769 C C . PRO A 1 98 ? 0.773 -15.75 -0.069 1 94.19 98 PRO A C 1
ATOM 771 O O . PRO A 1 98 ? -0.269 -15.586 -0.707 1 94.19 98 PRO A O 1
ATOM 774 N N . VAL A 1 99 ? 1.35 -16.938 0.011 1 96.25 99 VAL A N 1
ATOM 775 C CA . VAL A 1 99 ? 0.819 -18.156 -0.586 1 96.25 99 VAL A CA 1
ATOM 776 C C . VAL A 1 99 ? 0.745 -19.266 0.468 1 96.25 99 VAL A C 1
ATOM 778 O O . VAL A 1 99 ? 1.36 -19.156 1.531 1 96.25 99 VAL A O 1
ATOM 781 N N . ASP A 1 100 ? -0.102 -20.234 0.235 1 96.44 100 ASP A N 1
ATOM 782 C CA . ASP A 1 100 ? -0.046 -21.469 1.028 1 96.44 100 ASP A CA 1
ATOM 783 C C . ASP A 1 100 ? 1.019 -22.422 0.492 1 96.44 100 ASP A C 1
ATOM 785 O O . ASP A 1 100 ? 0.907 -22.906 -0.632 1 96.44 100 ASP A O 1
ATOM 789 N N . TYR A 1 101 ? 2.014 -22.656 1.325 1 96.12 101 TYR A N 1
ATOM 790 C CA . TYR A 1 101 ? 3.162 -23.422 0.852 1 96.12 101 TYR A CA 1
ATOM 791 C C . TYR A 1 101 ? 3.127 -24.844 1.387 1 96.12 101 TYR A C 1
ATOM 793 O O . TYR A 1 101 ? 2.977 -25.062 2.592 1 96.12 101 TYR A O 1
ATOM 801 N N . PHE A 1 102 ? 3.143 -25.844 0.513 1 95.31 102 PHE A N 1
ATOM 802 C CA . PHE A 1 102 ? 3.307 -27.266 0.797 1 95.31 102 PHE A CA 1
ATOM 803 C C . PHE A 1 102 ? 4.578 -27.797 0.149 1 95.31 102 PHE A C 1
ATOM 805 O O . PHE A 1 102 ? 5.223 -27.094 -0.635 1 95.31 102 PHE A O 1
ATOM 812 N N . SER A 1 103 ? 4.961 -28.984 0.596 1 92.31 103 SER A N 1
ATOM 813 C CA . SER A 1 103 ? 6.176 -29.531 -0.01 1 92.31 103 SER A CA 1
ATOM 814 C C . SER A 1 103 ? 6.164 -31.047 -0.021 1 92.31 103 SER A C 1
ATOM 816 O O . SER A 1 103 ? 5.523 -31.672 0.827 1 92.31 103 SER A O 1
ATOM 818 N N . ASN A 1 104 ? 6.641 -31.656 -1.053 1 89.25 104 ASN A N 1
ATOM 819 C CA . ASN A 1 104 ? 7.059 -33.031 -1.159 1 89.25 104 ASN A CA 1
ATOM 820 C C . ASN A 1 104 ? 8.195 -33.219 -2.166 1 89.25 104 ASN A C 1
ATOM 822 O O . ASN A 1 104 ? 8.523 -32.281 -2.893 1 89.25 104 ASN A O 1
ATOM 826 N N . ARG A 1 105 ? 8.797 -34.25 -2.287 1 83.5 105 ARG A N 1
ATOM 827 C CA . ARG A 1 105 ? 10.023 -34.5 -3.045 1 83.5 105 ARG A CA 1
ATOM 828 C C . ARG A 1 105 ? 9.828 -34.125 -4.516 1 83.5 105 ARG A C 1
ATOM 830 O O . ARG A 1 105 ? 10.742 -33.594 -5.156 1 83.5 105 ARG A O 1
ATOM 837 N N . GLN A 1 106 ? 8.695 -34.406 -5.066 1 86 106 GLN A N 1
ATOM 838 C CA . GLN A 1 106 ? 8.461 -34.188 -6.492 1 86 106 GLN A CA 1
ATOM 839 C C . GLN A 1 106 ? 7.809 -32.844 -6.758 1 86 106 GLN A C 1
ATOM 841 O O . GLN A 1 106 ? 7.664 -32.438 -7.914 1 86 106 GLN A O 1
ATOM 846 N N . ALA A 1 107 ? 7.352 -32.125 -5.688 1 91.75 107 ALA A N 1
ATOM 847 C CA . ALA A 1 107 ? 6.562 -30.906 -5.805 1 91.75 107 ALA A CA 1
ATOM 848 C C . ALA A 1 107 ? 5.254 -31.156 -6.547 1 91.75 107 ALA A C 1
ATOM 850 O O . ALA A 1 107 ? 4.879 -30.406 -7.445 1 91.75 107 ALA A O 1
ATOM 851 N N . TRP A 1 108 ? 4.59 -32.25 -6.215 1 92.25 108 TRP A N 1
ATOM 852 C CA . TRP A 1 108 ? 3.381 -32.688 -6.914 1 92.25 108 TRP A CA 1
ATOM 853 C C . TRP A 1 108 ? 2.146 -32.438 -6.047 1 92.25 108 TRP A C 1
ATOM 855 O O . TRP A 1 108 ? 2.215 -32.531 -4.82 1 92.25 108 TRP A O 1
ATOM 865 N N . MET A 1 109 ? 1.086 -32.125 -6.688 1 94.81 109 MET A N 1
ATOM 866 C CA . MET A 1 109 ? -0.21 -32.156 -6.016 1 94.81 109 MET A CA 1
ATOM 867 C C . MET A 1 109 ? -0.586 -33.594 -5.648 1 94.81 109 MET A C 1
ATOM 869 O O . MET A 1 109 ? -0.448 -34.5 -6.469 1 94.81 109 MET A O 1
ATOM 873 N N . THR A 1 110 ? -0.918 -33.844 -4.441 1 93.94 110 THR A N 1
ATOM 874 C CA . THR A 1 110 ? -1.382 -35.156 -3.955 1 93.94 110 THR A CA 1
ATOM 875 C C . THR A 1 110 ? -2.818 -35.031 -3.449 1 93.94 110 THR A C 1
ATOM 877 O O . THR A 1 110 ? -3.326 -33.938 -3.209 1 93.94 110 THR A O 1
ATOM 880 N N . SER A 1 111 ? -3.467 -36.25 -3.312 1 93.81 111 SER A N 1
ATOM 881 C CA . SER A 1 111 ? -4.832 -36.281 -2.801 1 93.81 111 SER A CA 1
ATOM 882 C C . SER A 1 111 ? -4.918 -35.688 -1.404 1 93.81 111 SER A C 1
ATOM 884 O O . SER A 1 111 ? -5.902 -35.031 -1.065 1 93.81 111 SER A O 1
ATOM 886 N N . GLU A 1 112 ? -3.895 -35.875 -0.662 1 93.81 112 GLU A N 1
ATOM 887 C CA . GLU A 1 112 ? -3.869 -35.344 0.702 1 93.81 112 GLU A CA 1
ATOM 888 C C . GLU A 1 112 ? -3.84 -33.844 0.709 1 93.81 112 GLU A C 1
ATOM 890 O O . GLU A 1 112 ? -4.617 -33.188 1.424 1 93.81 112 GLU A O 1
ATOM 895 N N . ILE A 1 113 ? -2.902 -33.25 -0.088 1 95.69 113 ILE A N 1
ATOM 896 C CA . ILE A 1 113 ? -2.773 -31.797 -0.153 1 95.69 113 ILE A CA 1
ATOM 897 C C . ILE A 1 113 ? -4.074 -31.188 -0.673 1 95.69 113 ILE A C 1
ATOM 899 O O . ILE A 1 113 ? -4.582 -30.219 -0.103 1 95.69 113 ILE A O 1
ATOM 903 N N . PHE A 1 114 ? -4.652 -31.797 -1.695 1 96.88 114 PHE A N 1
ATOM 904 C CA . PHE A 1 114 ? -5.867 -31.266 -2.305 1 96.88 114 PHE A CA 1
ATOM 905 C C . PHE A 1 114 ? -7.035 -31.328 -1.327 1 96.88 114 PHE A C 1
ATOM 907 O O . PHE A 1 114 ? -7.781 -30.359 -1.177 1 96.88 114 PHE A O 1
ATOM 914 N N . THR A 1 115 ? -7.211 -32.469 -0.685 1 96.75 115 THR A N 1
ATOM 915 C CA . THR A 1 115 ? -8.297 -32.656 0.278 1 96.75 115 THR A CA 1
ATOM 916 C C . THR A 1 115 ? -8.188 -31.641 1.409 1 96.75 115 THR A C 1
ATOM 918 O O . THR A 1 115 ? -9.188 -31.031 1.808 1 96.75 115 THR A O 1
ATOM 921 N N . THR A 1 116 ? -6.977 -31.438 1.885 1 97.19 116 THR A N 1
ATOM 922 C CA . THR A 1 116 ? -6.75 -30.469 2.943 1 97.19 116 THR A CA 1
ATOM 923 C C . THR A 1 116 ? -7.141 -29.062 2.477 1 97.19 116 THR A C 1
ATOM 925 O O . THR A 1 116 ? -7.816 -28.328 3.201 1 97.19 116 THR A O 1
ATOM 928 N N . TRP A 1 117 ? -6.719 -28.719 1.318 1 97.75 117 TRP A N 1
ATOM 929 C CA . TRP A 1 117 ? -6.996 -27.406 0.738 1 97.75 117 TRP A CA 1
ATOM 930 C C . TRP A 1 117 ? -8.5 -27.188 0.607 1 97.75 117 TRP A C 1
ATOM 932 O O . TRP A 1 117 ? -9.008 -26.125 1.001 1 97.75 117 TRP A O 1
ATOM 942 N N . VAL A 1 118 ? -9.281 -28.156 0.104 1 98.25 118 VAL A N 1
ATOM 943 C CA . VAL A 1 118 ? -10.719 -28.062 -0.111 1 98.25 118 VAL A CA 1
ATOM 944 C C . VAL A 1 118 ? -11.438 -27.984 1.234 1 98.25 118 VAL A C 1
ATOM 946 O O . VAL A 1 118 ? -12.344 -27.172 1.418 1 98.25 118 VAL A O 1
ATOM 949 N N . ARG A 1 119 ? -11.039 -28.781 2.15 1 98.12 119 ARG A N 1
ATOM 950 C CA . ARG A 1 119 ? -11.703 -28.828 3.449 1 98.12 119 ARG A CA 1
ATOM 951 C C . ARG A 1 119 ? -11.484 -27.531 4.219 1 98.12 119 ARG A C 1
ATOM 953 O O . ARG A 1 119 ? -12.391 -27.031 4.891 1 98.12 119 ARG A O 1
ATOM 960 N N . ASP A 1 120 ? -10.227 -27.031 4.18 1 97.81 120 ASP A N 1
ATOM 961 C CA . ASP A 1 120 ? -9.953 -25.75 4.816 1 97.81 120 ASP A CA 1
ATOM 962 C C . ASP A 1 120 ? -10.828 -24.641 4.223 1 97.81 120 ASP A C 1
ATOM 964 O O . ASP A 1 120 ? -11.367 -23.812 4.953 1 97.81 120 ASP A O 1
ATOM 968 N N . TRP A 1 121 ? -10.953 -24.656 2.908 1 98.19 121 TRP A N 1
ATOM 969 C CA . TRP A 1 121 ? -11.781 -23.656 2.242 1 98.19 121 TRP A CA 1
ATOM 970 C C . TRP A 1 121 ? -13.25 -23.828 2.615 1 98.19 121 TRP A C 1
ATOM 972 O O . TRP A 1 121 ? -13.953 -22.844 2.859 1 98.19 121 TRP A O 1
ATOM 982 N N . ASN A 1 122 ? -13.727 -25.094 2.67 1 98.44 122 ASN A N 1
ATOM 983 C CA . ASN A 1 122 ? -15.086 -25.391 3.088 1 98.44 122 ASN A CA 1
ATOM 984 C C . ASN A 1 122 ? -15.383 -24.828 4.48 1 98.44 122 ASN A C 1
ATOM 986 O O . ASN A 1 122 ? -16.453 -24.266 4.711 1 98.44 122 ASN A O 1
ATOM 990 N N . ALA A 1 123 ? -14.469 -25.016 5.383 1 97.88 123 ALA A N 1
ATOM 991 C CA . ALA A 1 123 ? -14.633 -24.516 6.746 1 97.88 123 ALA A CA 1
ATOM 992 C C . ALA A 1 123 ? -14.742 -22.984 6.766 1 97.88 123 ALA A C 1
ATOM 994 O O . ALA A 1 123 ? -15.547 -22.422 7.508 1 97.88 123 ALA A O 1
ATOM 995 N N . GLU A 1 124 ? -13.867 -22.375 6.008 1 97.38 124 GLU A N 1
ATOM 996 C CA . GLU A 1 124 ? -13.922 -20.922 5.902 1 97.38 124 GLU A CA 1
ATOM 997 C C . GLU A 1 124 ? -15.281 -20.453 5.398 1 97.38 124 GLU A C 1
ATOM 999 O O . GLU A 1 124 ? -15.844 -19.484 5.918 1 97.38 124 GLU A O 1
ATOM 1004 N N . LEU A 1 125 ? -15.773 -21.094 4.336 1 98 125 LEU A N 1
ATOM 1005 C CA . LEU A 1 125 ? -17.062 -20.734 3.74 1 98 125 LEU A CA 1
ATOM 1006 C C . LEU A 1 125 ? -18.203 -20.984 4.723 1 98 125 LEU A C 1
ATOM 1008 O O . LEU A 1 125 ? -19.172 -20.234 4.734 1 98 125 LEU A O 1
ATOM 1012 N N . MET A 1 126 ? -18.062 -22.016 5.488 1 97.62 126 MET A N 1
ATOM 1013 C CA . MET A 1 126 ? -19.062 -22.297 6.516 1 97.62 126 MET A CA 1
ATOM 1014 C C . MET A 1 126 ? -19.156 -21.141 7.504 1 97.62 126 MET A C 1
ATOM 1016 O O . MET A 1 126 ? -20.266 -20.734 7.871 1 97.62 126 MET A O 1
ATOM 1020 N N . GLN A 1 127 ? -18.047 -20.609 7.941 1 97.06 127 GLN A N 1
ATOM 1021 C CA . GLN A 1 127 ? -18.016 -19.484 8.867 1 97.06 127 GLN A CA 1
ATOM 1022 C C . GLN A 1 127 ? -18.641 -18.25 8.234 1 97.06 127 GLN A C 1
ATOM 1024 O O . GLN A 1 127 ? -19.266 -17.438 8.93 1 97.06 127 GLN A O 1
ATOM 1029 N N . GLN A 1 128 ? -18.516 -18.141 6.957 1 96.62 128 GLN A N 1
ATOM 1030 C CA . GLN A 1 128 ? -19.031 -17 6.234 1 96.62 128 GLN A CA 1
ATOM 1031 C C . GLN A 1 128 ? -20.469 -17.234 5.793 1 96.62 128 GLN A C 1
ATOM 1033 O O . GLN A 1 128 ? -21.109 -16.344 5.215 1 96.62 128 GLN A O 1
ATOM 1038 N N . LYS A 1 129 ? -20.969 -18.406 5.949 1 96.88 129 LYS A N 1
ATOM 1039 C CA . LYS A 1 129 ? -22.297 -18.812 5.52 1 96.88 129 LYS A CA 1
ATOM 1040 C C . LYS A 1 129 ? -22.469 -18.625 4.016 1 96.88 129 LYS A C 1
ATOM 1042 O O . LYS A 1 129 ? -23.469 -18.062 3.562 1 96.88 129 LYS A O 1
ATOM 1047 N N . LYS A 1 130 ? -21.469 -19.078 3.32 1 97.81 130 LYS A N 1
ATOM 1048 C CA . LYS A 1 130 ? -21.469 -18.969 1.863 1 97.81 130 LYS A CA 1
ATOM 1049 C C . LYS A 1 130 ? -21.328 -20.344 1.216 1 97.81 130 LYS A C 1
ATOM 1051 O O . LYS A 1 130 ? -20.625 -21.219 1.731 1 97.81 130 LYS A O 1
ATOM 1056 N N . LYS A 1 131 ? -22.016 -20.531 0.139 1 98.19 131 LYS A N 1
ATOM 1057 C CA . LYS A 1 131 ? -21.906 -21.75 -0.653 1 98.19 131 LYS A CA 1
ATOM 1058 C C . LYS A 1 131 ? -21.359 -21.453 -2.047 1 98.19 131 LYS A C 1
ATOM 1060 O O . LYS A 1 131 ? -21.734 -20.453 -2.666 1 98.19 131 LYS A O 1
ATOM 1065 N N . ILE A 1 132 ? -20.438 -22.328 -2.469 1 98.5 132 ILE A N 1
ATOM 1066 C CA . ILE A 1 132 ? -19.875 -22.094 -3.789 1 98.5 132 ILE A CA 1
ATOM 1067 C C . ILE A 1 132 ? -19.859 -23.391 -4.59 1 98.5 132 ILE A C 1
ATOM 1069 O O . ILE A 1 132 ? -20.047 -24.469 -4.031 1 98.5 132 ILE A O 1
ATOM 1073 N N . LEU A 1 133 ? -19.781 -23.234 -5.938 1 98.31 133 LEU A N 1
ATOM 1074 C CA . LEU A 1 133 ? -19.516 -24.344 -6.863 1 98.31 133 LEU A CA 1
ATOM 1075 C C . LEU A 1 133 ? -18.078 -24.297 -7.367 1 98.31 133 LEU A C 1
ATOM 1077 O O . LEU A 1 133 ? -17.609 -23.25 -7.836 1 98.31 133 LEU A O 1
ATOM 1081 N N . LEU A 1 134 ? -17.344 -25.328 -7.105 1 98.19 134 LEU A N 1
ATOM 1082 C CA . LEU A 1 134 ? -15.945 -25.391 -7.512 1 98.19 134 LEU A CA 1
ATOM 1083 C C . LEU A 1 134 ? -15.75 -26.391 -8.641 1 98.19 134 LEU A C 1
ATOM 1085 O O . LEU A 1 134 ? -16.016 -27.594 -8.469 1 98.19 134 LEU A O 1
ATOM 1089 N N . LEU A 1 135 ? -15.352 -25.906 -9.82 1 96.12 135 LEU A N 1
ATOM 1090 C CA . LEU A 1 135 ? -15.055 -26.734 -10.984 1 96.12 135 LEU A CA 1
ATOM 1091 C C . LEU A 1 135 ? -13.586 -27.156 -10.992 1 96.12 135 LEU A C 1
ATOM 1093 O O . LEU A 1 135 ? -12.695 -26.312 -10.852 1 96.12 135 LEU A O 1
ATOM 1097 N N . ILE A 1 136 ? -13.289 -28.469 -11.102 1 94.56 136 ILE A N 1
ATOM 1098 C CA . ILE A 1 136 ? -11.922 -28.969 -11.156 1 94.56 136 ILE A CA 1
ATOM 1099 C C . ILE A 1 136 ? -11.773 -29.938 -12.32 1 94.56 136 ILE A C 1
ATOM 1101 O O . ILE A 1 136 ? -12.766 -30.469 -12.828 1 94.56 136 ILE A O 1
ATOM 1105 N N . ASP A 1 137 ? -10.539 -30.062 -12.82 1 88.06 137 ASP A N 1
ATOM 1106 C CA . ASP A 1 137 ? -10.289 -31.031 -13.883 1 88.06 137 ASP A CA 1
ATOM 1107 C C . ASP A 1 137 ? -10.188 -32.469 -13.32 1 88.06 137 ASP A C 1
ATOM 1109 O O . ASP A 1 137 ? -10.094 -32.625 -12.109 1 88.06 137 ASP A O 1
ATOM 1113 N N . ASP A 1 138 ? -10.273 -33.375 -14.281 1 83.12 138 ASP A N 1
ATOM 1114 C CA . ASP A 1 138 ? -10.055 -34.75 -13.906 1 83.12 138 ASP A CA 1
ATOM 1115 C C . ASP A 1 138 ? -8.578 -35.031 -13.664 1 83.12 138 ASP A C 1
ATOM 1117 O O . ASP A 1 138 ? -7.789 -35.094 -14.609 1 83.12 138 ASP A O 1
ATOM 1121 N N . CYS A 1 139 ? -8.133 -35 -12.484 1 82.38 139 CYS A N 1
ATOM 1122 C CA . CYS A 1 139 ? -6.762 -35.188 -12.039 1 82.38 139 CYS A CA 1
ATOM 1123 C C . CYS A 1 139 ? -6.668 -36.281 -11 1 82.38 139 CYS A C 1
ATOM 1125 O O . CYS A 1 139 ? -7.547 -36.438 -10.148 1 82.38 139 CYS A O 1
ATOM 1127 N N . PRO A 1 140 ? -5.703 -37.156 -11.156 1 83.31 140 PRO A N 1
ATOM 1128 C CA . PRO A 1 140 ? -5.539 -38.25 -10.195 1 83.31 140 PRO A CA 1
ATOM 1129 C C . PRO A 1 140 ? -5.445 -37.75 -8.758 1 83.31 140 PRO A C 1
ATOM 1131 O O . PRO A 1 140 ? -5.766 -38.5 -7.824 1 83.31 140 PRO A O 1
ATOM 1134 N N . ALA A 1 141 ? -5.039 -36.562 -8.539 1 89.12 141 ALA A N 1
ATOM 1135 C CA . ALA A 1 141 ? -4.859 -36.031 -7.203 1 89.12 141 ALA A CA 1
ATOM 1136 C C . ALA A 1 141 ? -6.191 -35.562 -6.617 1 89.12 141 ALA A C 1
ATOM 1138 O O . ALA A 1 141 ? -6.277 -35.25 -5.43 1 89.12 141 ALA A O 1
ATOM 1139 N N . HIS A 1 142 ? -7.25 -35.531 -7.422 1 90 142 HIS A N 1
ATOM 1140 C CA . HIS A 1 142 ? -8.539 -35.062 -6.953 1 90 142 HIS A CA 1
ATOM 1141 C C . HIS A 1 142 ? -9.438 -36.219 -6.516 1 90 142 HIS A C 1
ATOM 1143 O O . HIS A 1 142 ? -10.211 -36.75 -7.316 1 90 142 HIS A O 1
ATOM 1149 N N . PRO A 1 143 ? -9.398 -36.5 -5.266 1 87.94 143 PRO A N 1
ATOM 1150 C CA . PRO A 1 143 ? -10.273 -37.594 -4.793 1 87.94 143 PRO A CA 1
ATOM 1151 C C . PRO A 1 143 ? -11.719 -37.125 -4.598 1 87.94 143 PRO A C 1
ATOM 1153 O O . PRO A 1 143 ? -12.016 -35.938 -4.703 1 87.94 143 PRO A O 1
ATOM 1156 N N . ILE A 1 144 ? -12.555 -38.156 -4.461 1 88.62 144 ILE A N 1
ATOM 1157 C CA . ILE A 1 144 ? -13.898 -37.812 -3.994 1 88.62 144 ILE A CA 1
ATOM 1158 C C . ILE A 1 144 ? -13.844 -37.344 -2.539 1 88.62 144 ILE A C 1
ATOM 1160 O O . ILE A 1 144 ? -13.281 -38.062 -1.686 1 88.62 144 ILE A O 1
ATOM 1164 N N . ILE A 1 145 ? -14.266 -36.188 -2.32 1 93.81 145 ILE A N 1
ATOM 1165 C CA . ILE A 1 145 ? -14.266 -35.625 -0.966 1 93.81 145 ILE A CA 1
ATOM 1166 C C . ILE A 1 145 ? -15.695 -35.625 -0.424 1 93.81 145 ILE A C 1
ATOM 1168 O O . ILE A 1 145 ? -16.562 -34.938 -0.981 1 93.81 145 ILE A O 1
ATOM 1172 N N . SER A 1 146 ? -15.945 -36.281 0.617 1 92.62 146 SER A N 1
ATOM 1173 C CA . SER A 1 146 ? -17.297 -36.406 1.172 1 92.62 146 SER A CA 1
ATOM 1174 C C . SER A 1 146 ? -17.562 -35.344 2.219 1 92.62 146 SER A C 1
ATOM 1176 O O . SER A 1 146 ? -16.625 -34.688 2.707 1 92.62 146 SER A O 1
ATOM 1178 N N . ASN A 1 147 ? -18.75 -35.062 2.492 1 94.75 147 ASN A N 1
ATOM 1179 C CA . ASN A 1 147 ? -19.234 -34.25 3.605 1 94.75 147 ASN A CA 1
ATOM 1180 C C . ASN A 1 147 ? -18.812 -32.781 3.463 1 94.75 147 ASN A C 1
ATOM 1182 O O . ASN A 1 147 ? -18.359 -32.156 4.43 1 94.75 147 ASN A O 1
ATOM 1186 N N . LEU A 1 148 ? -18.75 -32.344 2.266 1 96.88 148 LEU A N 1
ATOM 1187 C CA . LEU A 1 148 ? -18.594 -30.922 2.057 1 96.88 148 LEU A CA 1
ATOM 1188 C C . LEU A 1 148 ? -19.922 -30.203 2.213 1 96.88 148 LEU A C 1
ATOM 1190 O O . LEU A 1 148 ? -20.922 -30.594 1.604 1 96.88 148 LEU A O 1
ATOM 1194 N N . THR A 1 149 ? -20 -29.203 3.02 1 97.56 149 THR A N 1
ATOM 1195 C CA . THR A 1 149 ? -21.25 -28.516 3.326 1 97.56 149 THR A CA 1
ATOM 1196 C C . THR A 1 149 ? -21.406 -27.266 2.465 1 97.56 149 THR A C 1
ATOM 1198 O O . THR A 1 149 ? -22.516 -26.875 2.131 1 97.56 149 THR A O 1
ATOM 1201 N N . ASN A 1 150 ? -20.328 -26.625 2.141 1 98.44 150 ASN A N 1
ATOM 1202 C CA . ASN A 1 150 ? -20.406 -25.312 1.516 1 98.44 150 ASN A CA 1
ATOM 1203 C C . ASN A 1 150 ? -19.75 -25.297 0.14 1 98.44 150 ASN A C 1
ATOM 1205 O O . ASN A 1 150 ? -19.828 -24.312 -0.582 1 98.44 150 ASN A O 1
ATOM 1209 N N . ILE A 1 151 ? -19.125 -26.375 -0.253 1 98.44 151 ILE A N 1
ATOM 1210 C CA . ILE A 1 151 ? -18.531 -26.469 -1.583 1 98.44 151 ILE A CA 1
ATOM 1211 C C . ILE A 1 151 ? -19.188 -27.609 -2.357 1 98.44 151 ILE A C 1
ATOM 1213 O O . ILE A 1 151 ? -19.203 -28.766 -1.898 1 98.44 151 ILE A O 1
ATOM 1217 N N . THR A 1 152 ? -19.844 -27.312 -3.439 1 97.5 152 THR A N 1
ATOM 1218 C CA . THR A 1 152 ? -20.234 -28.312 -4.426 1 97.5 152 THR A CA 1
ATOM 1219 C C . THR A 1 152 ? -19.109 -28.547 -5.43 1 97.5 152 THR A C 1
ATOM 1221 O O . THR A 1 152 ? -18.844 -27.719 -6.293 1 97.5 152 THR A O 1
ATOM 1224 N N . LEU A 1 153 ? -18.453 -29.641 -5.223 1 96.62 153 LEU A N 1
ATOM 1225 C CA . LEU A 1 153 ? -17.297 -29.984 -6.047 1 96.62 153 LEU A CA 1
ATOM 1226 C C . LEU A 1 153 ? -17.734 -30.703 -7.316 1 96.62 153 LEU A C 1
ATOM 1228 O O . LEU A 1 153 ? -18.422 -31.734 -7.25 1 96.62 153 LEU A O 1
ATOM 1232 N N . VAL A 1 154 ? -17.375 -30.156 -8.492 1 93.81 154 VAL A N 1
ATOM 1233 C CA . VAL A 1 154 ? -17.781 -30.734 -9.766 1 93.81 154 VAL A CA 1
ATOM 1234 C C . VAL A 1 154 ? -16.547 -30.984 -10.633 1 93.81 154 VAL A C 1
ATOM 1236 O O . VAL A 1 154 ? -15.719 -30.094 -10.82 1 93.81 154 VAL A O 1
ATOM 1239 N N . CYS A 1 155 ? -16.438 -32.156 -11.156 1 92.06 155 CYS A N 1
ATOM 1240 C CA . CYS A 1 155 ? -15.344 -32.5 -12.055 1 92.06 155 CYS A CA 1
ATOM 1241 C C . CYS A 1 155 ? -15.742 -32.281 -13.508 1 92.06 155 CYS A C 1
ATOM 1243 O O . CYS A 1 155 ? -16.797 -32.781 -13.953 1 92.06 155 CYS A O 1
ATOM 1245 N N . LEU A 1 156 ? -14.922 -31.547 -14.188 1 90.94 156 LEU A N 1
ATOM 1246 C CA . LEU A 1 156 ? -15.133 -31.375 -15.617 1 90.94 156 LEU A CA 1
ATOM 1247 C C . LEU A 1 156 ? -14.898 -32.656 -16.375 1 90.94 156 LEU A C 1
ATOM 1249 O O . LEU A 1 156 ? -14.156 -33.531 -15.906 1 90.94 156 LEU A O 1
ATOM 1253 N N . PRO A 1 157 ? -15.539 -32.75 -17.5 1 86.31 157 PRO A N 1
ATOM 1254 C CA . PRO A 1 157 ? -15.352 -33.969 -18.281 1 86.31 157 PRO A CA 1
ATOM 1255 C C . PRO A 1 157 ? -13.891 -34.219 -18.625 1 86.31 157 PRO A C 1
ATOM 1257 O O . PRO A 1 157 ? -13.133 -33.281 -18.859 1 86.31 157 PRO A O 1
ATOM 1260 N N . SER A 1 158 ? -13.359 -35.5 -18.609 1 75.88 158 SER A N 1
ATOM 1261 C CA . SER A 1 158 ? -11.969 -35.938 -18.625 1 75.88 158 SER A CA 1
ATOM 1262 C C . SER A 1 158 ? -11.391 -35.906 -20.031 1 75.88 158 SER A C 1
ATOM 1264 O O . SER A 1 158 ? -10.172 -35.875 -20.203 1 75.88 158 SER A O 1
ATOM 1266 N N . ASN A 1 159 ? -12.078 -35.781 -21.031 1 73.31 159 ASN A N 1
ATOM 1267 C CA . ASN A 1 159 ? -11.398 -35.844 -22.312 1 73.31 159 ASN A CA 1
ATOM 1268 C C . ASN A 1 159 ? -10.555 -34.625 -22.578 1 73.31 159 ASN A C 1
ATOM 1270 O O . ASN A 1 159 ? -10.875 -33.531 -22.109 1 73.31 159 ASN A O 1
ATOM 1274 N N . THR A 1 160 ? -9.281 -34.938 -22.938 1 66 160 THR A N 1
ATOM 1275 C CA . THR A 1 160 ? -8.297 -33.875 -23.188 1 66 160 THR A CA 1
ATOM 1276 C C . THR A 1 160 ? -8.945 -32.688 -23.859 1 66 160 THR A C 1
ATOM 1278 O O . THR A 1 160 ? -8.68 -31.531 -23.484 1 66 160 THR A O 1
ATOM 1281 N N . ASN A 1 161 ? -9.766 -32.938 -24.688 1 71.75 161 ASN A N 1
ATOM 1282 C CA . ASN A 1 161 ? -10.414 -31.859 -25.422 1 71.75 161 ASN A CA 1
ATOM 1283 C C . ASN A 1 161 ? -11.344 -31.062 -24.516 1 71.75 161 ASN A C 1
ATOM 1285 O O . ASN A 1 161 ? -11.406 -29.828 -24.609 1 71.75 161 ASN A O 1
ATOM 1289 N N . ALA A 1 162 ? -11.906 -31.75 -23.656 1 74.94 162 ALA A N 1
ATOM 1290 C CA . ALA A 1 162 ? -12.844 -31.078 -22.766 1 74.94 162 ALA A CA 1
ATOM 1291 C C . ALA A 1 162 ? -12.109 -30.141 -21.797 1 74.94 162 ALA A C 1
ATOM 1293 O O . ALA A 1 162 ? -12.57 -29.031 -21.547 1 74.94 162 ALA A O 1
ATOM 1294 N N . LYS A 1 163 ? -11 -30.641 -21.344 1 76.25 163 LYS A N 1
ATOM 1295 C CA . LYS A 1 163 ? -10.211 -29.828 -20.422 1 76.25 163 LYS A CA 1
ATOM 1296 C C . LYS A 1 163 ? -9.75 -28.531 -21.094 1 76.25 163 LYS A C 1
ATOM 1298 O O . LYS A 1 163 ? -9.789 -27.469 -20.484 1 76.25 163 LYS A O 1
ATOM 1303 N N . LEU A 1 164 ? -9.406 -28.641 -22.281 1 77.19 164 LEU A N 1
ATOM 1304 C CA . LEU A 1 164 ? -8.883 -27.5 -23.031 1 77.19 164 LEU A CA 1
ATOM 1305 C C . LEU A 1 164 ? -9.992 -26.484 -23.297 1 77.19 164 LEU A C 1
ATOM 1307 O O . LEU A 1 164 ? -9.727 -25.281 -23.344 1 77.19 164 LEU A O 1
ATOM 1311 N N . ILE A 1 165 ? -11.172 -27.031 -23.328 1 81.12 165 ILE A N 1
ATOM 1312 C CA . ILE A 1 165 ? -12.273 -26.156 -23.719 1 81.12 165 ILE A CA 1
ATOM 1313 C C . ILE A 1 165 ? -13 -25.656 -22.484 1 81.12 165 ILE A C 1
ATOM 1315 O O . ILE A 1 165 ? -13.328 -24.469 -22.391 1 81.12 165 ILE A O 1
ATOM 1319 N N . LEU A 1 166 ? -13.141 -26.469 -21.547 1 88.75 166 LEU A N 1
ATOM 1320 C CA . LEU A 1 166 ? -14.07 -26.172 -20.453 1 88.75 166 LEU A CA 1
ATOM 1321 C C . LEU A 1 166 ? -13.328 -25.562 -19.266 1 88.75 166 LEU A C 1
ATOM 1323 O O . LEU A 1 166 ? -13.945 -24.953 -18.391 1 88.75 166 LEU A O 1
ATOM 1327 N N . GLN A 1 167 ? -11.992 -25.688 -19.172 1 91.81 167 GLN A N 1
ATOM 1328 C CA . GLN A 1 167 ? -11.219 -25.188 -18.047 1 91.81 167 GLN A CA 1
ATOM 1329 C C . GLN A 1 167 ? -10.82 -23.734 -18.266 1 91.81 167 GLN A C 1
ATOM 1331 O O . GLN A 1 167 ? -9.922 -23.438 -19.047 1 91.81 167 GLN A O 1
ATOM 1336 N N . PRO A 1 168 ? -11.445 -22.844 -17.469 1 92.88 168 PRO A N 1
ATOM 1337 C CA . PRO A 1 168 ? -11.18 -21.422 -17.656 1 92.88 168 PRO A CA 1
ATOM 1338 C C . PRO A 1 168 ? -9.703 -21.062 -17.453 1 92.88 168 PRO A C 1
ATOM 1340 O O . PRO A 1 168 ? -9.18 -20.188 -18.141 1 92.88 168 PRO A O 1
ATOM 1343 N N . MET A 1 169 ? -8.992 -21.734 -16.5 1 92.81 169 MET A N 1
ATOM 1344 C CA . MET A 1 169 ? -7.594 -21.422 -16.219 1 92.81 169 MET A CA 1
ATOM 1345 C C . MET A 1 169 ? -6.73 -21.641 -17.453 1 92.81 169 MET A C 1
ATOM 1347 O O . MET A 1 169 ? -5.727 -20.953 -17.641 1 92.81 169 MET A O 1
ATOM 1351 N N . SER A 1 170 ? -7.141 -22.562 -18.297 1 89.12 170 SER A N 1
ATOM 1352 C CA . SER A 1 170 ? -6.363 -22.938 -19.469 1 89.12 170 SER A CA 1
ATOM 1353 C C . SER A 1 170 ? -6.711 -22.047 -20.672 1 89.12 170 SER A C 1
ATOM 1355 O O . SER A 1 170 ? -6.102 -22.172 -21.734 1 89.12 170 SER A O 1
ATOM 1357 N N . GLN A 1 171 ? -7.699 -21.172 -20.531 1 88.81 171 GLN A N 1
ATOM 1358 C CA . GLN A 1 171 ? -8.148 -20.344 -21.641 1 88.81 171 GLN A CA 1
ATOM 1359 C C . GLN A 1 171 ? -7.32 -19.078 -21.734 1 88.81 171 GLN A C 1
ATOM 1361 O O . GLN A 1 171 ? -7.605 -18.203 -22.562 1 88.81 171 GLN A O 1
ATOM 1366 N N . GLY A 1 172 ? -6.336 -18.922 -20.953 1 88.44 172 GLY A N 1
ATOM 1367 C CA . GLY A 1 172 ? -5.512 -17.734 -21.031 1 88.44 172 GLY A CA 1
ATOM 1368 C C . GLY A 1 172 ? -4.879 -17.344 -19.703 1 88.44 172 GLY A C 1
ATOM 1369 O O . GLY A 1 172 ? -3.807 -16.75 -19.672 1 88.44 172 GLY A O 1
ATOM 1370 N N . ILE A 1 173 ? -5.562 -17.641 -18.594 1 92.44 173 ILE A N 1
ATOM 1371 C CA . ILE A 1 173 ? -5.105 -17.25 -17.266 1 92.44 173 ILE A CA 1
ATOM 1372 C C . ILE A 1 173 ? -3.707 -17.812 -17.016 1 92.44 173 ILE A C 1
ATOM 1374 O O . ILE A 1 173 ? -2.805 -17.078 -16.609 1 92.44 173 ILE A O 1
ATOM 1378 N N . ILE A 1 174 ? -3.498 -19.078 -17.328 1 91.94 174 ILE A N 1
ATOM 1379 C CA . ILE A 1 174 ? -2.211 -19.734 -17.109 1 91.94 174 ILE A CA 1
ATOM 1380 C C . ILE A 1 174 ? -1.136 -19.047 -17.953 1 91.94 174 ILE A C 1
ATOM 1382 O O . ILE A 1 174 ? -0.046 -18.75 -17.453 1 91.94 174 ILE A O 1
ATOM 1386 N N . ARG A 1 175 ? -1.403 -18.781 -19.141 1 88.44 175 ARG A N 1
ATOM 1387 C CA . ARG A 1 175 ? -0.448 -18.141 -20.031 1 88.44 175 ARG A CA 1
ATOM 1388 C C . ARG A 1 175 ? -0.056 -16.766 -19.5 1 88.44 175 ARG A C 1
ATOM 1390 O O . ARG A 1 175 ? 1.125 -16.406 -19.5 1 88.44 175 ARG A O 1
ATOM 1397 N N . VAL A 1 176 ? -1.04 -16.016 -19.094 1 89.94 176 VAL A N 1
ATOM 1398 C CA . VAL A 1 176 ? -0.797 -14.648 -18.609 1 89.94 176 VAL A CA 1
ATOM 1399 C C . VAL A 1 176 ? 0.057 -14.695 -17.344 1 89.94 176 VAL A C 1
ATOM 1401 O O . VAL A 1 176 ? 1.022 -13.938 -17.203 1 89.94 176 VAL A O 1
ATOM 1404 N N . ILE A 1 177 ? -0.271 -15.562 -16.438 1 93.31 177 ILE A N 1
ATOM 1405 C CA . ILE A 1 177 ? 0.437 -15.641 -15.156 1 93.31 177 ILE A CA 1
ATOM 1406 C C . ILE A 1 177 ? 1.886 -16.062 -15.398 1 93.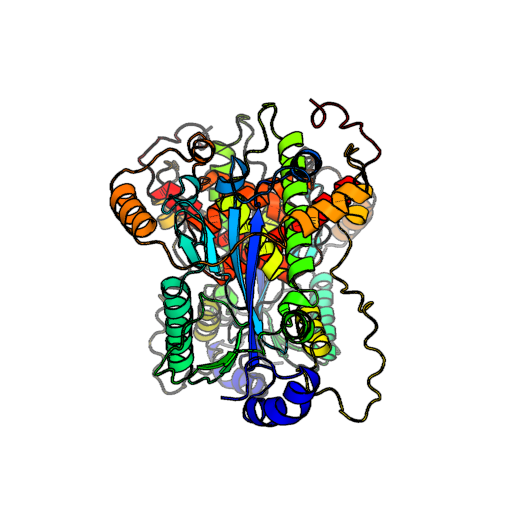31 177 ILE A C 1
ATOM 1408 O O . ILE A 1 177 ? 2.811 -15.477 -14.828 1 93.31 177 ILE A O 1
ATOM 1412 N N . LYS A 1 178 ? 2.094 -17.047 -16.25 1 91.25 178 LYS A N 1
ATOM 1413 C CA . LYS A 1 178 ? 3.449 -17.5 -16.562 1 91.25 178 LYS A CA 1
ATOM 1414 C C . LYS A 1 178 ? 4.242 -16.406 -17.266 1 91.25 178 LYS A C 1
ATOM 1416 O O . LYS A 1 178 ? 5.41 -16.172 -16.953 1 91.25 178 LYS A O 1
ATOM 1421 N N . SER A 1 179 ? 3.6 -15.75 -18.203 1 89.62 179 SER A N 1
ATOM 1422 C CA . SER A 1 179 ? 4.254 -14.656 -18.906 1 89.62 179 SER A CA 1
ATOM 1423 C C . SER A 1 179 ? 4.668 -13.547 -17.953 1 89.62 179 SER A C 1
ATOM 1425 O O . SER A 1 179 ? 5.797 -13.055 -18.016 1 89.62 179 SER A O 1
ATOM 1427 N N . THR A 1 180 ? 3.703 -13.133 -17.125 1 91.5 180 THR A N 1
ATOM 1428 C CA . THR A 1 180 ? 3.979 -12.07 -16.156 1 91.5 180 THR A CA 1
ATOM 1429 C C . THR A 1 180 ? 5.102 -12.484 -15.211 1 91.5 180 THR A C 1
ATOM 1431 O O . THR A 1 180 ? 5.988 -11.688 -14.906 1 91.5 180 THR A O 1
ATOM 1434 N N . TYR A 1 181 ? 5.047 -13.711 -14.75 1 94 181 TYR A N 1
ATOM 1435 C CA . TYR A 1 181 ? 6.105 -14.203 -13.875 1 94 181 TYR A CA 1
ATOM 1436 C C . TYR A 1 181 ? 7.461 -14.141 -14.57 1 94 181 TYR A C 1
ATOM 1438 O O . TYR A 1 181 ? 8.445 -13.695 -13.977 1 94 181 TYR A O 1
ATOM 1446 N N . ARG A 1 182 ? 7.531 -14.648 -15.758 1 90.5 182 ARG A N 1
ATOM 1447 C CA . ARG A 1 182 ? 8.781 -14.656 -16.516 1 90.5 182 ARG A CA 1
ATOM 1448 C C . ARG A 1 182 ? 9.305 -13.234 -16.734 1 90.5 182 ARG A C 1
ATOM 1450 O O . ARG A 1 182 ? 10.508 -13 -16.672 1 90.5 182 ARG A O 1
ATOM 1457 N N . LYS A 1 183 ? 8.438 -12.359 -17.062 1 87.88 183 LYS A N 1
ATOM 1458 C CA . LYS A 1 183 ? 8.82 -10.953 -17.156 1 87.88 183 LYS A CA 1
ATOM 1459 C C . LYS A 1 183 ? 9.453 -10.461 -15.852 1 87.88 183 LYS A C 1
ATOM 1461 O O . LYS A 1 183 ? 10.508 -9.82 -15.867 1 87.88 183 LYS A O 1
ATOM 1466 N N . ASN A 1 184 ? 8.742 -10.75 -14.727 1 92 184 ASN A N 1
ATOM 1467 C CA . ASN A 1 184 ? 9.25 -10.359 -13.414 1 92 184 ASN A CA 1
ATOM 1468 C C . ASN A 1 184 ? 10.633 -10.938 -13.148 1 92 184 ASN A C 1
ATOM 1470 O O . ASN A 1 184 ? 11.508 -10.25 -12.625 1 92 184 ASN A O 1
ATOM 1474 N N . LEU A 1 185 ? 10.805 -12.164 -13.531 1 88.94 185 LEU A N 1
ATOM 1475 C CA . LEU A 1 185 ? 12.078 -12.852 -13.336 1 88.94 185 LEU A CA 1
ATOM 1476 C C . LEU A 1 185 ? 13.188 -12.172 -14.141 1 88.94 185 LEU A C 1
ATOM 1478 O O . LEU A 1 185 ? 14.273 -11.922 -13.617 1 88.94 185 LEU A O 1
ATOM 1482 N N . ILE A 1 186 ? 12.922 -11.875 -15.352 1 84.31 186 ILE A N 1
ATOM 1483 C CA . ILE A 1 186 ? 13.906 -11.234 -16.219 1 84.31 186 ILE A CA 1
ATOM 1484 C C . ILE A 1 186 ? 14.289 -9.867 -15.664 1 84.31 186 ILE A C 1
ATOM 1486 O O . ILE A 1 186 ? 15.469 -9.523 -15.617 1 84.31 186 ILE A O 1
ATOM 1490 N N . LEU A 1 187 ? 13.328 -9.109 -15.258 1 86.69 187 LEU A N 1
ATOM 1491 C CA . LEU A 1 187 ? 13.578 -7.785 -14.703 1 86.69 187 LEU A CA 1
ATOM 1492 C C . LEU A 1 187 ? 14.422 -7.879 -13.438 1 86.69 187 LEU A C 1
ATOM 1494 O O . LEU A 1 187 ? 15.281 -7.027 -13.195 1 86.69 187 LEU A O 1
ATOM 1498 N N . LYS A 1 188 ? 14.109 -8.852 -12.594 1 88.06 188 LYS A N 1
ATOM 1499 C CA . LYS A 1 188 ? 14.922 -9.055 -11.398 1 88.06 188 LYS A CA 1
ATOM 1500 C C . LYS A 1 188 ? 16.375 -9.328 -11.773 1 88.06 188 LYS A C 1
ATOM 1502 O O . LYS A 1 188 ? 17.297 -8.797 -11.148 1 88.06 188 LYS A O 1
ATOM 1507 N N . ILE A 1 189 ? 16.547 -10.148 -12.75 1 80.75 189 ILE A N 1
ATOM 1508 C CA . ILE A 1 189 ? 17.891 -10.508 -13.195 1 80.75 189 ILE A CA 1
ATOM 1509 C C . ILE A 1 189 ? 18.609 -9.258 -13.703 1 80.75 189 ILE A C 1
ATOM 1511 O O . ILE A 1 189 ? 19.766 -9.023 -13.359 1 80.75 189 ILE A O 1
ATOM 1515 N N . ILE A 1 190 ? 17.938 -8.484 -14.492 1 81.12 190 ILE A N 1
ATOM 1516 C CA . ILE A 1 190 ? 18.516 -7.25 -15.016 1 81.12 190 ILE A CA 1
ATOM 1517 C C . ILE A 1 190 ? 18.891 -6.328 -13.859 1 81.12 190 ILE A C 1
ATOM 1519 O O . ILE A 1 190 ? 19.984 -5.746 -13.859 1 81.12 190 ILE A O 1
ATOM 1523 N N . SER A 1 191 ? 17.969 -6.137 -12.93 1 83.88 191 SER A N 1
ATOM 1524 C CA . SER A 1 191 ? 18.219 -5.293 -11.766 1 83.88 191 SER A CA 1
ATOM 1525 C C . SER A 1 191 ? 19.453 -5.766 -10.992 1 83.88 191 SER A C 1
ATOM 1527 O O . SER A 1 191 ? 20.281 -4.953 -10.586 1 83.88 191 SER A O 1
ATOM 1529 N N . ASP A 1 192 ? 19.531 -7.062 -10.758 1 80.31 192 ASP A N 1
ATOM 1530 C CA . ASP A 1 192 ? 20.656 -7.637 -10.023 1 80.31 192 ASP A CA 1
ATOM 1531 C C . ASP A 1 192 ? 21.969 -7.434 -10.773 1 80.31 192 ASP A C 1
ATOM 1533 O O . ASP A 1 192 ? 23.016 -7.215 -10.156 1 80.31 192 ASP A O 1
ATOM 1537 N N . MET A 1 193 ? 21.938 -7.527 -12.031 1 74.56 193 MET A N 1
ATOM 1538 C CA . MET A 1 193 ? 23.125 -7.328 -12.859 1 74.56 193 MET A CA 1
ATOM 1539 C C . MET A 1 193 ? 23.609 -5.887 -12.781 1 74.56 193 MET A C 1
ATOM 1541 O O . MET A 1 193 ? 24.812 -5.637 -12.781 1 74.56 193 MET A O 1
ATOM 1545 N N . GLU A 1 194 ? 22.719 -5.035 -12.758 1 76.38 194 GLU A N 1
ATOM 1546 C CA . GLU A 1 194 ? 23.062 -3.617 -12.719 1 76.38 194 GLU A CA 1
ATOM 1547 C C . GLU A 1 194 ? 23.578 -3.217 -11.344 1 76.38 194 GLU A C 1
ATOM 1549 O O . GLU A 1 194 ? 24.391 -2.289 -11.219 1 76.38 194 GLU A O 1
ATOM 1554 N N . ASN A 1 195 ? 23.062 -3.768 -10.281 1 70.12 195 ASN A N 1
ATOM 1555 C CA . ASN A 1 195 ? 23.469 -3.438 -8.922 1 70.12 195 ASN A CA 1
ATOM 1556 C C . ASN A 1 195 ? 24.766 -4.152 -8.539 1 70.12 195 ASN A C 1
ATOM 1558 O O . ASN A 1 195 ? 25.516 -3.674 -7.688 1 70.12 195 ASN A O 1
ATOM 1562 N N . SER A 1 196 ? 24.844 -5.645 -8.586 1 60.38 196 SER A N 1
ATOM 1563 C CA . SER A 1 196 ? 25.891 -6.48 -8.023 1 60.38 196 SER A CA 1
ATOM 1564 C C . SER A 1 196 ? 27.156 -6.43 -8.883 1 60.38 196 SER A C 1
ATOM 1566 O O . SER A 1 196 ? 27.062 -6.398 -10.117 1 60.38 196 SER A O 1
ATOM 1568 N N . ILE A 1 197 ? 28.188 -5.887 -8.312 1 51.69 197 ILE A N 1
ATOM 1569 C CA . ILE A 1 197 ? 29.547 -6.109 -8.773 1 51.69 197 ILE A CA 1
ATOM 1570 C C . ILE A 1 197 ? 29.797 -7.609 -8.938 1 51.69 197 ILE A C 1
ATOM 1572 O O . ILE A 1 197 ? 30.703 -8.016 -9.68 1 51.69 197 ILE A O 1
ATOM 1576 N N . ASP A 1 198 ? 29.297 -8.469 -8.086 1 48.75 198 ASP A N 1
ATOM 1577 C CA . ASP A 1 198 ? 29.75 -9.859 -8.023 1 48.75 198 ASP A CA 1
ATOM 1578 C C . ASP A 1 198 ? 29.109 -10.695 -9.133 1 48.75 198 ASP A C 1
ATOM 1580 O O . ASP A 1 198 ? 27.906 -10.562 -9.406 1 48.75 198 ASP A O 1
ATOM 1584 N N . GLU A 1 199 ? 29.75 -11.172 -10.031 1 48.56 199 GLU A N 1
ATOM 1585 C CA . GLU A 1 199 ? 29.609 -11.984 -11.242 1 48.56 199 GLU A CA 1
ATOM 1586 C C . GLU A 1 199 ? 28.656 -13.156 -11.008 1 48.56 199 GLU A C 1
ATOM 1588 O O . GLU A 1 199 ? 28.078 -13.695 -11.953 1 48.56 199 GLU A O 1
ATOM 1593 N N . ASN A 1 200 ? 28.688 -13.805 -9.945 1 49.47 200 ASN A N 1
ATOM 1594 C CA . ASN A 1 200 ? 27.953 -15.055 -9.781 1 49.47 200 ASN A CA 1
ATOM 1595 C C . ASN A 1 200 ? 26.453 -14.812 -9.586 1 49.47 200 ASN A C 1
ATOM 1597 O O . ASN A 1 200 ? 25.766 -15.609 -8.945 1 49.47 200 ASN A O 1
ATOM 1601 N N . TYR A 1 201 ? 26.047 -13.773 -10.242 1 48.69 201 TYR A N 1
ATOM 1602 C CA . TYR A 1 201 ? 24.766 -13.086 -10.133 1 48.69 201 TYR A CA 1
ATOM 1603 C C . TYR A 1 201 ? 23.703 -13.742 -11.023 1 48.69 201 TYR A C 1
ATOM 1605 O O . TYR A 1 201 ? 24.031 -14.312 -12.062 1 48.69 201 TYR A O 1
ATOM 1613 N N . PRO A 1 202 ? 22.453 -13.891 -10.867 1 54.75 202 PRO A N 1
ATOM 1614 C CA . PRO A 1 202 ? 21.281 -13.555 -10.039 1 54.75 202 PRO A CA 1
ATOM 1615 C C . PRO A 1 202 ? 20.844 -14.711 -9.148 1 54.75 202 PRO A C 1
ATOM 1617 O O . PRO A 1 202 ? 20.672 -15.836 -9.633 1 54.75 202 PRO A O 1
ATOM 1620 N N . LYS A 1 203 ? 20.938 -14.734 -7.895 1 70.31 203 LYS A N 1
ATOM 1621 C CA . LYS A 1 203 ? 20.469 -15.789 -6.996 1 70.31 203 LYS A CA 1
ATOM 1622 C C . LYS A 1 203 ? 18.984 -15.633 -6.703 1 70.31 203 LYS A C 1
ATOM 1624 O O . LYS A 1 203 ? 18.578 -14.781 -5.902 1 70.31 203 LYS A O 1
ATOM 1629 N N . VAL A 1 204 ? 18.125 -16.266 -7.629 1 85.44 204 VAL A N 1
ATOM 1630 C CA . VAL A 1 204 ? 16.672 -16.281 -7.391 1 85.44 204 VAL A CA 1
ATOM 1631 C C . VAL A 1 204 ? 16.328 -17.375 -6.391 1 85.44 204 VAL A C 1
ATOM 1633 O O . VAL A 1 204 ? 16.625 -18.562 -6.625 1 85.44 204 VAL A O 1
ATOM 1636 N N . THR A 1 205 ? 15.852 -17 -5.227 1 88.75 205 THR A N 1
ATOM 1637 C CA . THR A 1 205 ? 15.445 -17.953 -4.199 1 88.75 205 THR A CA 1
ATOM 1638 C C . THR A 1 205 ? 13.977 -18.344 -4.367 1 88.75 205 THR A C 1
ATOM 1640 O O . THR A 1 205 ? 13.25 -17.719 -5.148 1 88.75 205 THR A O 1
ATOM 1643 N N . ILE A 1 206 ? 13.562 -19.422 -3.73 1 91.81 206 ILE A N 1
ATOM 1644 C CA . ILE A 1 206 ? 12.164 -19.828 -3.775 1 91.81 206 ILE A CA 1
ATOM 1645 C C . ILE A 1 206 ? 11.281 -18.719 -3.209 1 91.81 206 ILE A C 1
ATOM 1647 O O . ILE A 1 206 ? 10.156 -18.516 -3.672 1 91.81 206 ILE A O 1
ATOM 1651 N N . LEU A 1 207 ? 11.828 -17.984 -2.217 1 92.75 207 LEU A N 1
ATOM 1652 C CA . LEU A 1 207 ? 11.07 -16.844 -1.698 1 92.75 207 LEU A CA 1
ATOM 1653 C C . LEU A 1 207 ? 10.82 -15.812 -2.791 1 92.75 207 LEU A C 1
ATOM 1655 O O . LEU A 1 207 ? 9.703 -15.32 -2.949 1 92.75 207 LEU A O 1
ATOM 1659 N N . ASP A 1 208 ? 11.883 -15.461 -3.52 1 92.19 208 ASP A N 1
ATOM 1660 C CA . ASP A 1 208 ? 11.727 -14.539 -4.641 1 92.19 208 ASP A CA 1
ATOM 1661 C C . ASP A 1 208 ? 10.625 -15.008 -5.586 1 92.19 208 ASP A C 1
ATOM 1663 O O . ASP A 1 208 ? 9.781 -14.219 -6.012 1 92.19 208 ASP A O 1
ATOM 1667 N N . ALA A 1 209 ? 10.68 -16.281 -5.852 1 94.19 209 ALA A N 1
ATOM 1668 C CA . ALA A 1 209 ? 9.719 -16.859 -6.785 1 94.19 209 ALA A CA 1
ATOM 1669 C C . ALA A 1 209 ? 8.297 -16.75 -6.246 1 94.19 209 ALA A C 1
ATOM 1671 O O . ALA A 1 209 ? 7.375 -16.375 -6.98 1 94.19 209 ALA A O 1
ATOM 1672 N N . LEU A 1 210 ? 8.148 -17.094 -4.98 1 96.38 210 LEU A N 1
ATOM 1673 C CA . LEU A 1 210 ? 6.828 -17.047 -4.359 1 96.38 210 LEU A CA 1
ATOM 1674 C C . LEU A 1 210 ? 6.281 -15.625 -4.367 1 96.38 210 LEU A C 1
ATOM 1676 O O . LEU A 1 210 ? 5.098 -15.414 -4.656 1 96.38 210 LEU A O 1
ATOM 1680 N N . LEU A 1 211 ? 7.125 -14.648 -4.098 1 95.31 211 LEU A N 1
ATOM 1681 C CA . LEU A 1 211 ? 6.695 -13.258 -4.09 1 95.31 211 LEU A CA 1
ATOM 1682 C C . LEU A 1 211 ? 6.355 -12.789 -5.5 1 95.31 211 LEU A C 1
ATOM 1684 O O . LEU A 1 211 ? 5.332 -12.125 -5.711 1 95.31 211 LEU A O 1
ATOM 1688 N N . MET A 1 212 ? 7.148 -13.156 -6.453 1 95.94 212 MET A N 1
ATOM 1689 C CA . MET A 1 212 ? 6.93 -12.727 -7.832 1 95.94 212 MET A CA 1
ATOM 1690 C C . MET A 1 212 ? 5.672 -13.367 -8.414 1 95.94 212 MET A C 1
ATOM 1692 O O . MET A 1 212 ? 4.938 -12.727 -9.164 1 95.94 212 MET A O 1
ATOM 1696 N N . ILE A 1 213 ? 5.488 -14.625 -8.094 1 96.94 213 ILE A N 1
ATOM 1697 C CA . ILE A 1 213 ? 4.312 -15.305 -8.641 1 96.94 213 ILE A CA 1
ATOM 1698 C C . ILE A 1 213 ? 3.049 -14.742 -7.988 1 96.94 213 ILE A C 1
ATOM 1700 O O . ILE A 1 213 ? 2.006 -14.633 -8.641 1 96.94 213 ILE A O 1
ATOM 1704 N N . ASN A 1 214 ? 3.133 -14.477 -6.699 1 97.38 214 ASN A N 1
ATOM 1705 C CA . ASN A 1 214 ? 2.018 -13.797 -6.043 1 97.38 214 ASN A CA 1
ATOM 1706 C C . ASN A 1 214 ? 1.716 -12.453 -6.691 1 97.38 214 ASN A C 1
ATOM 1708 O O . ASN A 1 214 ? 0.552 -12.109 -6.906 1 97.38 214 ASN A O 1
ATOM 1712 N N . ASP A 1 215 ? 2.752 -11.672 -6.945 1 96.19 215 ASP A N 1
ATOM 1713 C CA . ASP A 1 215 ? 2.576 -10.383 -7.609 1 96.19 215 ASP A CA 1
ATOM 1714 C C . ASP A 1 215 ? 1.878 -10.555 -8.961 1 96.19 215 ASP A C 1
ATOM 1716 O O . ASP A 1 215 ? 1.001 -9.766 -9.312 1 96.19 215 ASP A O 1
ATOM 1720 N N . ALA A 1 216 ? 2.289 -11.562 -9.703 1 95.06 216 ALA A N 1
ATOM 1721 C CA . ALA A 1 216 ? 1.677 -11.844 -11 1 95.06 216 ALA A CA 1
ATOM 1722 C C . ALA A 1 216 ? 0.196 -12.188 -10.844 1 95.06 216 ALA A C 1
ATOM 1724 O O . ALA A 1 216 ? -0.64 -11.703 -11.617 1 95.06 216 ALA A O 1
ATOM 1725 N N . TRP A 1 217 ? -0.099 -13.016 -9.867 1 96.69 217 TRP A N 1
ATOM 1726 C CA . TRP A 1 217 ? -1.475 -13.414 -9.586 1 96.69 217 TRP A CA 1
ATOM 1727 C C . TRP A 1 217 ? -2.33 -12.203 -9.227 1 96.69 217 TRP A C 1
ATOM 1729 O O . TRP A 1 217 ? -3.461 -12.07 -9.703 1 96.69 217 TRP A O 1
ATOM 1739 N N . GLN A 1 218 ? -1.746 -11.273 -8.461 1 93.94 218 GLN A N 1
ATOM 1740 C CA . GLN A 1 218 ? -2.479 -10.086 -8.023 1 93.94 218 GLN A CA 1
ATOM 1741 C C . GLN A 1 218 ? -2.658 -9.102 -9.18 1 93.94 218 GLN A C 1
ATOM 1743 O O . GLN A 1 218 ? -3.654 -8.375 -9.227 1 93.94 218 GLN A O 1
ATOM 1748 N N . GLN A 1 219 ? -1.772 -9.109 -10.078 1 92.5 219 GLN A N 1
ATOM 1749 C CA . GLN A 1 219 ? -1.806 -8.164 -11.188 1 92.5 219 GLN A CA 1
ATOM 1750 C C . GLN A 1 219 ? -2.857 -8.57 -12.219 1 92.5 219 GLN A C 1
ATOM 1752 O O . GLN A 1 219 ? -3.355 -7.727 -12.969 1 92.5 219 GLN A O 1
ATOM 1757 N N . LEU A 1 220 ? -3.158 -9.867 -12.297 1 93.62 220 LEU A N 1
ATOM 1758 C CA . LEU A 1 220 ? -4.148 -10.367 -13.242 1 93.62 220 LEU A CA 1
ATOM 1759 C C . LEU A 1 220 ? -5.492 -9.672 -13.039 1 93.62 220 LEU A C 1
ATOM 1761 O O . LEU A 1 220 ? -6.02 -9.641 -11.93 1 93.62 220 LEU A O 1
ATOM 1765 N N . SER A 1 221 ? -6.059 -9.117 -14.07 1 91.56 221 SER A N 1
ATOM 1766 C CA . SER A 1 221 ? -7.273 -8.32 -13.953 1 91.56 221 SER A CA 1
ATOM 1767 C C . SER A 1 221 ? -8.508 -9.203 -13.844 1 91.56 221 SER A C 1
ATOM 1769 O O . SER A 1 221 ? -8.562 -10.281 -14.438 1 91.56 221 SER A O 1
ATOM 1771 N N . PRO A 1 222 ? -9.531 -8.742 -13.164 1 93.81 222 PRO A N 1
ATOM 1772 C CA . PRO A 1 222 ? -10.797 -9.469 -13.102 1 93.81 222 PRO A CA 1
ATOM 1773 C C . PRO A 1 222 ? -11.438 -9.664 -14.477 1 93.81 222 PRO A C 1
ATOM 1775 O O . PRO A 1 222 ? -12.062 -10.695 -14.734 1 93.81 222 PRO A O 1
ATOM 1778 N N . GLU A 1 223 ? -11.211 -8.703 -15.312 1 91.25 223 GLU A N 1
ATOM 1779 C CA . GLU A 1 223 ? -11.781 -8.773 -16.656 1 91.25 223 GLU A CA 1
ATOM 1780 C C . GLU A 1 223 ? -11.195 -9.945 -17.438 1 91.25 223 GLU A C 1
ATOM 1782 O O . GLU A 1 223 ? -11.922 -10.641 -18.156 1 91.25 223 GLU A O 1
ATOM 1787 N N . THR A 1 224 ? -9.875 -10.133 -17.281 1 91.56 224 THR A N 1
ATOM 1788 C CA . THR A 1 224 ? -9.219 -11.25 -17.938 1 91.56 224 THR A CA 1
ATOM 1789 C C . THR A 1 224 ? -9.789 -12.578 -17.453 1 91.56 224 THR A C 1
ATOM 1791 O O . THR A 1 224 ? -10.078 -13.469 -18.25 1 91.56 224 THR A O 1
ATOM 1794 N N . ILE A 1 225 ? -10.016 -12.695 -16.203 1 95.12 225 ILE A N 1
ATOM 1795 C CA . ILE A 1 225 ? -10.547 -13.922 -15.617 1 95.12 225 ILE A CA 1
ATOM 1796 C C . ILE A 1 225 ? -11.961 -14.164 -16.141 1 95.12 225 ILE A C 1
ATOM 1798 O O . ILE A 1 225 ? -12.273 -15.258 -16.609 1 95.12 225 ILE A O 1
ATOM 1802 N N . ALA A 1 226 ? -12.805 -13.148 -16.094 1 94 226 ALA A N 1
ATOM 1803 C CA . ALA A 1 226 ? -14.188 -13.266 -16.547 1 94 226 ALA A CA 1
ATOM 1804 C C . ALA A 1 226 ? -14.242 -13.68 -18.016 1 94 226 ALA A C 1
ATOM 1806 O O . ALA A 1 226 ? -15.055 -14.516 -18.406 1 94 226 ALA A O 1
ATOM 1807 N N . ASN A 1 227 ? -13.344 -13.062 -18.781 1 91.25 227 ASN A N 1
ATOM 1808 C CA . ASN A 1 227 ? -13.289 -13.383 -20.203 1 91.25 227 ASN A CA 1
ATOM 1809 C C . ASN A 1 227 ? -12.906 -14.844 -20.422 1 91.25 227 ASN A C 1
ATOM 1811 O O . ASN A 1 227 ? -13.414 -15.484 -21.344 1 91.25 227 ASN A O 1
ATOM 1815 N N . CYS A 1 228 ? -11.992 -15.359 -19.625 1 93.06 228 CYS A N 1
ATOM 1816 C CA . CYS A 1 228 ? -11.578 -16.75 -19.75 1 93.06 228 CYS A CA 1
ATOM 1817 C C . CYS A 1 228 ? -12.719 -17.703 -19.406 1 93.06 228 CYS A C 1
ATOM 1819 O O . CYS A 1 228 ? -12.883 -18.734 -20.031 1 93.06 228 CYS A O 1
ATOM 1821 N N . PHE A 1 229 ? -13.578 -17.312 -18.438 1 94.19 229 PHE A N 1
ATOM 1822 C CA . PHE A 1 229 ? -14.758 -18.094 -18.125 1 94.19 229 PHE A CA 1
ATOM 1823 C C . PHE A 1 229 ? -15.766 -18.062 -19.266 1 94.19 229 PHE A C 1
ATOM 1825 O O . PHE A 1 229 ? -16.391 -19.078 -19.578 1 94.19 229 PHE A O 1
ATOM 1832 N N . ARG A 1 230 ? -15.875 -16.953 -19.844 1 91.62 230 ARG A N 1
ATOM 1833 C CA . ARG A 1 230 ? -16.781 -16.812 -20.984 1 91.62 230 ARG A CA 1
ATOM 1834 C C . ARG A 1 230 ? -16.312 -17.672 -22.156 1 91.62 230 ARG A C 1
ATOM 1836 O O . ARG A 1 230 ? -17.125 -18.344 -22.812 1 91.62 230 ARG A O 1
ATOM 1843 N N . GLN A 1 231 ? -15.047 -17.641 -22.391 1 89.25 231 GLN A N 1
ATOM 1844 C CA . GLN A 1 231 ? -14.477 -18.406 -23.484 1 89.25 231 GLN A CA 1
ATOM 1845 C C . GLN A 1 231 ? -14.68 -19.906 -23.281 1 89.25 231 GLN A C 1
ATOM 1847 O O . GLN A 1 231 ? -14.766 -20.672 -24.234 1 89.25 231 GLN A O 1
ATOM 1852 N N . SER A 1 232 ? -14.789 -20.312 -22.031 1 91.06 232 SER A N 1
ATOM 1853 C CA . SER A 1 232 ? -14.984 -21.719 -21.703 1 91.06 232 SER A CA 1
ATOM 1854 C C . SER A 1 232 ? -16.438 -22.125 -21.875 1 91.06 232 SER A C 1
ATOM 1856 O O . SER A 1 232 ? -16.781 -23.312 -21.734 1 91.06 232 SER A O 1
ATOM 1858 N N . GLY A 1 233 ? -17.297 -21.172 -22.078 1 88.31 233 GLY A N 1
ATOM 1859 C CA . GLY A 1 233 ? -18.703 -21.453 -22.281 1 88.31 233 GLY A CA 1
ATOM 1860 C C . GLY A 1 233 ? -19.484 -21.562 -20.984 1 88.31 233 GLY A C 1
ATOM 1861 O O . GLY A 1 233 ? -20.672 -21.891 -21 1 88.31 233 GLY A O 1
ATOM 1862 N N . LEU A 1 234 ? -18.875 -21.266 -19.906 1 90.94 234 LEU A N 1
ATOM 1863 C CA . LEU A 1 234 ? -19.5 -21.453 -18.609 1 90.94 234 LEU A CA 1
ATOM 1864 C C . LEU A 1 234 ? -20.359 -20.25 -18.234 1 90.94 234 LEU A C 1
ATOM 1866 O O . LEU A 1 234 ? -21.328 -20.391 -17.484 1 90.94 234 LEU A O 1
ATOM 1870 N N . ALA A 1 235 ? -19.922 -19.016 -18.656 1 83.75 235 ALA A N 1
ATOM 1871 C CA . ALA A 1 235 ? -20.641 -17.812 -18.297 1 83.75 235 ALA A CA 1
ATOM 1872 C C . ALA A 1 235 ? -21.891 -17.641 -19.172 1 83.75 235 ALA A C 1
ATOM 1874 O O . ALA A 1 235 ? -21.92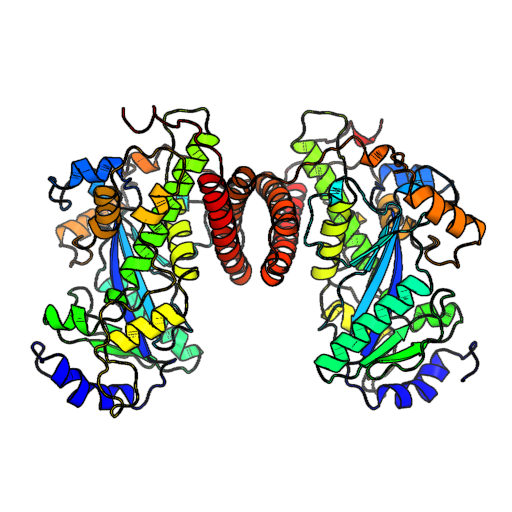2 -18.125 -20.297 1 83.75 235 ALA A O 1
ATOM 1875 N N . GLU A 1 236 ? -23.156 -17.297 -18.594 1 64.25 236 GLU A N 1
ATOM 1876 C CA . GLU A 1 236 ? -24.422 -17.141 -19.297 1 64.25 236 GLU A CA 1
ATOM 1877 C C . GLU A 1 236 ? -24.266 -16.219 -20.516 1 64.25 236 GLU A C 1
ATOM 1879 O O . GLU A 1 236 ? -24.062 -15.008 -20.359 1 64.25 236 GLU A O 1
ATOM 1884 N N . THR A 1 237 ? -23.406 -16.125 -21.359 1 52.91 237 THR A N 1
ATOM 1885 C CA . THR A 1 237 ? -23.734 -15.234 -22.453 1 52.91 237 THR A CA 1
ATOM 1886 C C . THR A 1 237 ? -25.219 -15.328 -22.797 1 52.91 237 THR A C 1
ATOM 1888 O O . THR A 1 237 ? -25.875 -16.344 -22.516 1 52.91 237 THR A O 1
ATOM 1891 N N . ASN A 1 238 ? -25.953 -14.258 -23.078 1 43.94 238 ASN A N 1
ATOM 1892 C CA . ASN A 1 238 ? -27.172 -14.32 -23.875 1 43.94 238 ASN A CA 1
ATOM 1893 C C . ASN A 1 238 ? -27.109 -15.453 -24.906 1 43.94 238 ASN A C 1
ATOM 1895 O O . ASN A 1 238 ? -26.281 -15.422 -25.812 1 43.94 238 ASN A O 1
ATOM 1899 N N . LEU A 1 239 ? -27.422 -16.672 -24.656 1 38.59 239 LEU A N 1
ATOM 1900 C CA . LEU A 1 239 ? -27.609 -17.766 -25.609 1 38.59 239 LEU A CA 1
ATOM 1901 C C . LEU A 1 239 ? -27.859 -17.234 -27.016 1 38.59 239 LEU A C 1
ATOM 1903 O O . LEU A 1 239 ? -27.609 -17.922 -28 1 38.59 239 LEU A O 1
ATOM 1907 N N . ASP A 1 240 ? -28.859 -16.375 -27.172 1 37.34 240 ASP A N 1
ATOM 1908 C CA . ASP A 1 240 ? -29.281 -15.969 -28.5 1 37.34 240 ASP A CA 1
ATOM 1909 C C . ASP A 1 240 ? -28.156 -15.234 -29.234 1 37.34 240 ASP A C 1
ATOM 1911 O O . ASP A 1 240 ? -28.359 -14.734 -30.344 1 37.34 240 ASP A O 1
ATOM 1915 N N . ALA A 1 241 ? -27.359 -14.547 -28.547 1 36.06 241 ALA A N 1
ATOM 1916 C CA . ALA A 1 241 ? -26.453 -13.867 -29.484 1 36.06 241 ALA A CA 1
ATOM 1917 C C . ALA A 1 241 ? -25.531 -14.867 -30.172 1 36.06 241 ALA A C 1
ATOM 1919 O O . ALA A 1 241 ? -25.125 -15.867 -29.562 1 36.06 241 ALA A O 1
ATOM 1920 N N . PRO A 1 242 ? -25.656 -15.008 -31.484 1 33.81 242 PRO A N 1
ATOM 1921 C CA . PRO A 1 242 ? -24.797 -15.875 -32.281 1 33.81 242 PRO A CA 1
ATOM 1922 C C . PRO A 1 242 ? -23.422 -16.094 -31.656 1 33.81 242 PRO A C 1
ATOM 1924 O O . PRO A 1 242 ? -22.938 -15.234 -30.906 1 33.81 242 PRO A O 1
ATOM 1927 N N . HIS A 1 243 ? -23.094 -17.391 -31.328 1 34.09 243 HIS A N 1
ATOM 1928 C CA . HIS A 1 243 ? -21.719 -17.812 -31.109 1 34.09 243 HIS A CA 1
ATOM 1929 C C . HIS A 1 243 ? -20.734 -16.875 -31.812 1 34.09 243 HIS A C 1
ATOM 1931 O O . HIS A 1 243 ? -20.531 -17 -33.031 1 34.09 243 HIS A O 1
ATOM 1937 N N . SER A 1 244 ? -21.062 -15.625 -31.922 1 32.75 244 SER A N 1
ATOM 1938 C CA . SER A 1 244 ? -19.938 -15.016 -32.625 1 32.75 244 SER A CA 1
ATOM 1939 C C . SER A 1 244 ? -18.641 -15.789 -32.344 1 32.75 244 SER A C 1
ATOM 1941 O O . SER A 1 244 ? -18.438 -16.297 -31.25 1 32.75 244 SER A O 1
ATOM 1943 N N . SER A 1 245 ? -18.234 -16.516 -33.344 1 32.81 245 SER A N 1
ATOM 1944 C CA . SER A 1 245 ? -16.906 -17.125 -33.406 1 32.81 245 SER A CA 1
ATOM 1945 C C . SER A 1 245 ? -15.969 -16.484 -32.375 1 32.81 245 SER A C 1
ATOM 1947 O O . SER A 1 245 ? -15.68 -15.281 -32.469 1 32.81 245 SER A O 1
ATOM 1949 N N . PHE A 1 246 ? -16.234 -16.625 -31.188 1 32.91 246 PHE A N 1
ATOM 1950 C CA . PHE A 1 246 ? -15.234 -16.391 -30.156 1 32.91 246 PHE A CA 1
ATOM 1951 C C . PHE A 1 246 ? -13.828 -16.547 -30.719 1 32.91 246 PHE A C 1
ATOM 1953 O O . PHE A 1 246 ? -13.281 -17.656 -30.734 1 32.91 246 PHE A O 1
ATOM 1960 N N . SER A 1 247 ? -13.758 -16.438 -31.969 1 35.34 247 SER A N 1
ATOM 1961 C CA . SER A 1 247 ? -12.375 -16.281 -32.406 1 35.34 247 SER A CA 1
ATOM 1962 C C . SER A 1 247 ? -11.516 -15.672 -31.297 1 35.34 247 SER A C 1
ATOM 1964 O O . SER A 1 247 ? -11.961 -14.75 -30.609 1 35.34 247 SER A O 1
ATOM 1966 N N . ASN A 1 248 ? -10.789 -16.438 -30.641 1 37.84 248 ASN A N 1
ATOM 1967 C CA . ASN A 1 248 ? -9.727 -16.594 -29.656 1 37.84 248 ASN A CA 1
ATOM 1968 C C . ASN A 1 248 ? -8.984 -15.289 -29.406 1 37.84 248 ASN A C 1
ATOM 1970 O O . ASN A 1 248 ? -7.953 -15.273 -28.734 1 37.84 248 ASN A O 1
ATOM 1974 N N . ASP A 1 249 ? -9.023 -14.391 -30.297 1 39.69 249 ASP A N 1
ATOM 1975 C CA . ASP A 1 249 ? -8.023 -13.344 -30.109 1 39.69 249 ASP A CA 1
ATOM 1976 C C . ASP A 1 249 ? -8.422 -12.398 -28.969 1 39.69 249 ASP A C 1
ATOM 1978 O O . ASP A 1 249 ? -8.742 -11.234 -29.203 1 39.69 249 ASP A O 1
ATOM 1982 N N . ILE A 1 250 ? -9.367 -12.836 -28.125 1 44.44 250 ILE A N 1
ATOM 1983 C CA . ILE A 1 250 ? -9.555 -11.875 -27.047 1 44.44 250 ILE A CA 1
ATOM 1984 C C . ILE A 1 250 ? -8.195 -11.328 -26.594 1 44.44 250 ILE A C 1
ATOM 1986 O O . ILE A 1 250 ? -7.328 -12.094 -26.172 1 44.44 250 ILE A O 1
ATOM 1990 N N . GLU A 1 251 ? -7.887 -10.32 -27.172 1 49.22 251 GLU A N 1
ATOM 1991 C CA . GLU A 1 251 ? -6.691 -9.617 -26.703 1 49.22 251 GLU A CA 1
ATOM 1992 C C . GLU A 1 251 ? -6.715 -9.414 -25.203 1 49.22 251 GLU A C 1
ATOM 1994 O O . GLU A 1 251 ? -7.625 -8.781 -24.656 1 49.22 251 GLU A O 1
ATOM 1999 N N . ILE A 1 252 ? -6.344 -10.414 -24.484 1 54.19 252 ILE A N 1
ATOM 2000 C CA . ILE A 1 252 ? -6.133 -10.219 -23.062 1 54.19 252 ILE A CA 1
ATOM 2001 C C . ILE A 1 252 ? -5.219 -9.016 -22.828 1 54.19 252 ILE A C 1
ATOM 2003 O O . ILE A 1 252 ? -4.055 -9.031 -23.234 1 54.19 252 ILE A O 1
ATOM 2007 N N . ASP A 1 253 ? -5.777 -7.922 -22.562 1 55.53 253 ASP A N 1
ATOM 2008 C CA . ASP A 1 253 ? -5.066 -6.668 -22.344 1 55.53 253 ASP A CA 1
ATOM 2009 C C . ASP A 1 253 ? -3.773 -6.902 -21.562 1 55.53 253 ASP A C 1
ATOM 2011 O O . ASP A 1 253 ? -2.76 -6.25 -21.828 1 55.53 253 ASP A O 1
ATOM 2015 N N . ASP A 1 254 ? -3.828 -7.977 -20.75 1 61.5 254 ASP A N 1
ATOM 2016 C CA . ASP A 1 254 ? -2.656 -8.234 -19.922 1 61.5 254 ASP A CA 1
ATOM 2017 C C . ASP A 1 254 ? -1.663 -9.141 -20.641 1 61.5 254 ASP A C 1
ATOM 2019 O O . ASP A 1 254 ? -0.568 -9.398 -20.125 1 61.5 254 ASP A O 1
ATOM 2023 N N . ASP A 1 255 ? -2.061 -9.516 -21.875 1 64.75 255 ASP A N 1
ATOM 2024 C CA . ASP A 1 255 ? -1.298 -10.594 -22.5 1 64.75 255 ASP A CA 1
ATOM 2025 C C . ASP A 1 255 ? -0.298 -10.047 -23.516 1 64.75 255 ASP A C 1
ATOM 2027 O O . ASP A 1 255 ? -0.354 -10.398 -24.688 1 64.75 255 ASP A O 1
ATOM 2031 N N . ILE A 1 256 ? 0.572 -9.227 -23.109 1 67.44 256 ILE A N 1
ATOM 2032 C CA . ILE A 1 256 ? 1.663 -8.852 -24 1 67.44 256 ILE A CA 1
ATOM 2033 C C . ILE A 1 256 ? 2.705 -9.969 -24.047 1 67.44 256 ILE A C 1
ATOM 2035 O O . ILE A 1 256 ? 3.232 -10.375 -23 1 67.44 256 ILE A O 1
ATOM 2039 N N . PRO A 1 257 ? 2.807 -10.5 -25.297 1 73.69 257 PRO A N 1
ATOM 2040 C CA . PRO A 1 257 ? 3.809 -11.562 -25.391 1 73.69 257 PRO A CA 1
ATOM 2041 C C . PRO A 1 257 ? 5.164 -11.148 -24.828 1 73.69 257 PRO A C 1
ATOM 2043 O O . PRO A 1 257 ? 5.574 -10 -24.969 1 73.69 257 PRO A O 1
ATOM 2046 N N . LEU A 1 258 ? 5.789 -12.086 -24.125 1 76.12 258 LEU A N 1
ATOM 2047 C CA . LEU A 1 258 ? 7.09 -11.844 -23.516 1 76.12 258 LEU A CA 1
ATOM 2048 C C . LEU A 1 258 ? 8.094 -11.352 -24.547 1 76.12 258 LEU A C 1
ATOM 2050 O O . LEU A 1 258 ? 8.938 -10.508 -24.234 1 76.12 258 LEU A O 1
ATOM 2054 N N . SER A 1 259 ? 7.934 -11.875 -25.781 1 75 259 SER A N 1
ATOM 2055 C CA . SER A 1 259 ? 8.859 -11.5 -26.859 1 75 259 SER A CA 1
ATOM 2056 C C . SER A 1 259 ? 8.773 -10.008 -27.156 1 75 259 SER A C 1
ATOM 2058 O O . SER A 1 259 ? 9.805 -9.344 -27.312 1 75 259 SER A O 1
ATOM 2060 N N . ASP A 1 260 ? 7.609 -9.555 -27.25 1 73.62 260 ASP A N 1
ATOM 2061 C CA . ASP A 1 260 ? 7.414 -8.125 -27.5 1 73.62 260 ASP A CA 1
ATOM 2062 C C . ASP A 1 260 ? 7.934 -7.285 -26.344 1 73.62 260 ASP A C 1
ATOM 2064 O O . ASP A 1 260 ? 8.578 -6.258 -26.547 1 73.62 260 ASP A O 1
ATOM 2068 N N . TRP A 1 261 ? 7.691 -7.84 -25.266 1 72.12 261 TRP A N 1
ATOM 2069 C CA . TRP A 1 261 ? 8.125 -7.164 -24.047 1 72.12 261 TRP A CA 1
ATOM 2070 C C . TRP A 1 261 ? 9.648 -7.121 -23.953 1 72.12 261 TRP A C 1
ATOM 2072 O O . TRP A 1 261 ? 10.227 -6.074 -23.672 1 72.12 261 TRP A O 1
ATOM 2082 N N . ALA A 1 262 ? 10.281 -8.172 -24.25 1 72.19 262 ALA A N 1
ATOM 2083 C CA . ALA A 1 262 ? 11.727 -8.312 -24.094 1 72.19 262 ALA A CA 1
ATOM 2084 C C . ALA A 1 262 ? 12.469 -7.559 -25.188 1 72.19 262 ALA A C 1
ATOM 2086 O O . ALA A 1 262 ? 13.547 -7 -24.953 1 72.19 262 ALA A O 1
ATOM 2087 N N . THR A 1 263 ? 11.922 -7.547 -26.406 1 71.88 263 THR A N 1
ATOM 2088 C CA . THR A 1 263 ? 12.57 -6.871 -27.531 1 71.88 263 THR A CA 1
ATOM 2089 C C . THR A 1 263 ? 12.586 -5.363 -27.312 1 71.88 263 THR A C 1
ATOM 2091 O O . THR A 1 263 ? 13.461 -4.664 -27.828 1 71.88 263 THR A O 1
ATOM 2094 N N . ALA A 1 264 ? 11.633 -4.996 -26.562 1 67.81 264 ALA A N 1
ATOM 2095 C CA . ALA A 1 264 ? 11.57 -3.566 -26.281 1 67.81 264 ALA A CA 1
ATOM 2096 C C . ALA A 1 264 ? 12.672 -3.143 -25.312 1 67.81 264 ALA A C 1
ATOM 2098 O O . ALA A 1 264 ? 13.047 -1.968 -25.266 1 67.81 264 ALA A O 1
ATOM 2099 N N . LEU A 1 265 ? 13.133 -4.203 -24.625 1 67.94 265 LEU A N 1
ATOM 2100 C CA . LEU A 1 265 ? 14.219 -3.904 -23.703 1 67.94 265 LEU A CA 1
ATOM 2101 C C . LEU A 1 265 ? 15.5 -3.564 -24.438 1 67.94 265 LEU A C 1
ATOM 2103 O O . LEU A 1 265 ? 15.836 -4.207 -25.438 1 67.94 265 LEU A O 1
ATOM 2107 N N . ARG A 1 266 ? 16 -2.512 -24.312 1 59.41 266 ARG A N 1
ATOM 2108 C CA . ARG A 1 266 ? 17.219 -2.084 -24.969 1 59.41 266 ARG A CA 1
ATOM 2109 C C . ARG A 1 266 ? 18.438 -2.836 -24.422 1 59.41 266 ARG A C 1
ATOM 2111 O O . ARG A 1 266 ? 19.578 -2.521 -24.75 1 59.41 266 ARG A O 1
ATOM 2118 N N . VAL A 1 267 ? 18.125 -3.543 -23.469 1 56.38 267 VAL A N 1
ATOM 2119 C CA . VAL A 1 267 ? 19.234 -4.375 -23 1 56.38 267 VAL A CA 1
ATOM 2120 C C . VAL A 1 267 ? 19.406 -5.562 -23.953 1 56.38 267 VAL A C 1
ATOM 2122 O O . VAL A 1 267 ? 18.438 -6.203 -24.344 1 56.38 267 VAL A O 1
ATOM 2125 N N . GLN A 1 268 ? 20.141 -5.508 -24.891 1 56.53 268 GLN A N 1
ATOM 2126 C CA . GLN A 1 268 ? 20.359 -6.531 -25.906 1 56.53 268 GLN A CA 1
ATOM 2127 C C . GLN A 1 268 ? 20.344 -7.93 -25.297 1 56.53 268 GLN A C 1
ATOM 2129 O O . GLN A 1 268 ? 21.312 -8.352 -24.672 1 56.53 268 GLN A O 1
ATOM 2134 N N . LEU A 1 269 ? 19.156 -8.414 -25.031 1 59.34 269 LEU A N 1
ATOM 2135 C CA . LEU A 1 269 ? 19.109 -9.836 -24.688 1 59.34 269 LEU A CA 1
ATOM 2136 C C . LEU A 1 269 ? 19.391 -10.695 -25.922 1 59.34 269 LEU A C 1
ATOM 2138 O O . LEU A 1 269 ? 18.797 -10.477 -26.984 1 59.34 269 LEU A O 1
ATOM 2142 N N . PRO A 1 270 ? 20.547 -11.211 -25.969 1 61.66 270 PRO A N 1
ATOM 2143 C CA . PRO A 1 270 ? 20.875 -12.031 -27.141 1 61.66 270 PRO A CA 1
ATOM 2144 C C . PRO A 1 270 ? 19.938 -13.227 -27.297 1 61.66 270 PRO A C 1
ATOM 2146 O O . PRO A 1 270 ? 20.391 -14.367 -27.375 1 61.66 270 PRO A O 1
ATOM 2149 N N . ILE A 1 271 ? 18.641 -12.984 -27.125 1 68.25 271 ILE A N 1
ATOM 2150 C CA . ILE A 1 271 ? 17.672 -14.078 -27.203 1 68.25 271 ILE A CA 1
ATOM 2151 C C . ILE A 1 271 ? 16.641 -13.773 -28.281 1 68.25 271 ILE A C 1
ATOM 2153 O O . ILE A 1 271 ? 16.094 -12.672 -28.344 1 68.25 271 ILE A O 1
ATOM 2157 N N . SER A 1 272 ? 16.5 -14.68 -29.281 1 71.5 272 SER A N 1
ATOM 2158 C CA . SER A 1 272 ? 15.539 -14.5 -30.359 1 71.5 272 SER A CA 1
ATOM 2159 C C . SER A 1 272 ? 14.109 -14.461 -29.828 1 71.5 272 SER A C 1
ATOM 2161 O O . SER A 1 272 ? 13.836 -14.938 -28.734 1 71.5 272 SER A O 1
ATOM 2163 N N . LYS A 1 273 ? 13.219 -13.844 -30.547 1 74.75 273 LYS A N 1
ATOM 2164 C CA . LYS A 1 273 ? 11.805 -13.734 -30.219 1 74.75 273 LYS A CA 1
ATOM 2165 C C . LYS A 1 273 ? 11.172 -15.117 -30.062 1 74.75 273 LYS A C 1
ATOM 2167 O O . LYS A 1 273 ? 10.352 -15.328 -29.156 1 74.75 273 LYS A O 1
ATOM 2172 N N . GLU A 1 274 ? 11.547 -16.031 -30.875 1 74.62 274 GLU A N 1
ATOM 2173 C CA . GLU A 1 274 ? 10.984 -17.375 -30.859 1 74.62 274 GLU A CA 1
ATOM 2174 C C . GLU A 1 274 ? 11.32 -18.094 -29.562 1 74.62 274 GLU A C 1
ATOM 2176 O O . GLU A 1 274 ? 10.477 -18.797 -29 1 74.62 274 GLU A O 1
ATOM 2181 N N . VAL A 1 275 ? 12.531 -17.875 -29.141 1 75.56 275 VAL A N 1
ATOM 2182 C CA . VAL A 1 275 ? 12.992 -18.531 -27.906 1 75.56 275 VAL A CA 1
ATOM 2183 C C . VAL A 1 275 ? 12.219 -17.984 -26.719 1 75.56 275 VAL A C 1
ATOM 2185 O O . VAL A 1 275 ? 11.867 -18.734 -25.797 1 75.56 275 VAL A O 1
ATOM 2188 N N . LEU A 1 276 ? 11.875 -16.734 -26.797 1 77.25 276 LEU A N 1
ATOM 2189 C CA . LEU A 1 276 ? 11.156 -16.109 -25.688 1 77.25 276 LEU A CA 1
ATOM 2190 C C . LEU A 1 276 ? 9.727 -16.609 -25.609 1 77.25 276 LEU A C 1
ATOM 2192 O O . LEU A 1 276 ? 9.195 -16.812 -24.516 1 77.25 276 LEU A O 1
ATOM 2196 N N . ASP A 1 277 ? 9.164 -16.812 -26.719 1 76.88 277 ASP A N 1
ATOM 2197 C CA . ASP A 1 277 ? 7.805 -17.328 -26.75 1 76.88 277 ASP A CA 1
ATOM 2198 C C . ASP A 1 277 ? 7.754 -18.766 -26.234 1 76.88 277 ASP A C 1
ATOM 2200 O O . ASP A 1 277 ? 6.805 -19.156 -25.547 1 76.88 277 ASP A O 1
ATOM 2204 N N . GLU A 1 278 ? 8.719 -19.5 -26.578 1 78.44 278 GLU A N 1
ATOM 2205 C CA . GLU A 1 278 ? 8.812 -20.875 -26.094 1 78.44 278 GLU A CA 1
ATOM 2206 C C . GLU A 1 278 ? 9.102 -20.922 -24.594 1 78.44 278 GLU A C 1
ATOM 2208 O O . GLU A 1 278 ? 8.664 -21.828 -23.891 1 78.44 278 GLU A O 1
ATOM 2213 N N . TYR A 1 279 ? 9.906 -19.938 -24.203 1 82.56 279 TYR A N 1
ATOM 2214 C CA . TYR A 1 279 ? 10.297 -19.812 -22.797 1 82.56 279 TYR A CA 1
ATOM 2215 C C . TYR A 1 279 ? 9.07 -19.719 -21.906 1 82.56 279 TYR A C 1
ATOM 2217 O O . TYR A 1 279 ? 9.047 -20.297 -20.812 1 82.56 279 TYR A O 1
ATOM 2225 N N . VAL A 1 280 ? 7.98 -19.125 -22.344 1 80.62 280 VAL A N 1
ATOM 2226 C CA . VAL A 1 280 ? 6.766 -18.938 -21.562 1 80.62 280 VAL A CA 1
ATOM 2227 C C . VAL A 1 280 ? 6.051 -20.281 -21.391 1 80.62 280 VAL A C 1
ATOM 2229 O O . VAL A 1 280 ? 5.496 -20.562 -20.328 1 80.62 280 VAL A O 1
ATOM 2232 N N . LEU A 1 281 ? 6.129 -21.141 -22.391 1 79.81 281 LEU A N 1
ATOM 2233 C CA . LEU A 1 281 ? 5.316 -22.359 -22.422 1 79.81 281 LEU A CA 1
ATOM 2234 C C . LEU A 1 281 ? 6.168 -23.594 -22.125 1 79.81 281 LEU A C 1
ATOM 2236 O O . LEU A 1 281 ? 5.664 -24.719 -22.141 1 79.81 281 LEU A O 1
ATOM 2240 N N . ILE A 1 282 ? 7.359 -23.422 -21.766 1 81.31 282 ILE A N 1
ATOM 2241 C CA . ILE A 1 282 ? 8.336 -24.516 -21.719 1 81.31 282 ILE A CA 1
ATOM 2242 C C . ILE A 1 282 ? 7.914 -25.531 -20.656 1 81.31 282 ILE A C 1
ATOM 2244 O O . ILE A 1 282 ? 8.211 -26.719 -20.797 1 81.31 282 ILE A O 1
ATOM 2248 N N . ASP A 1 283 ? 7.16 -25.109 -19.672 1 84.94 283 ASP A N 1
ATOM 2249 C CA . ASP A 1 283 ? 6.844 -26 -18.562 1 84.94 283 ASP A CA 1
ATOM 2250 C C . ASP A 1 283 ? 5.371 -26.406 -18.594 1 84.94 283 ASP A C 1
ATOM 2252 O O . ASP A 1 283 ? 4.84 -26.906 -17.594 1 84.94 283 ASP A O 1
ATOM 2256 N N . ASN A 1 284 ? 4.586 -26.234 -19.625 1 80.25 284 ASN A N 1
ATOM 2257 C CA . ASN A 1 284 ? 3.188 -26.641 -19.75 1 80.25 284 ASN A CA 1
ATOM 2258 C C . ASN A 1 284 ? 3.029 -28.141 -19.625 1 80.25 284 ASN A C 1
ATOM 2260 O O . ASN A 1 284 ? 2.008 -28.625 -19.125 1 80.25 284 ASN A O 1
ATOM 2264 N N . GLY A 1 285 ? 3.943 -28.938 -19.938 1 77.88 285 GLY A N 1
ATOM 2265 C CA . GLY A 1 285 ? 3.826 -30.391 -19.891 1 77.88 285 GLY A CA 1
ATOM 2266 C C . GLY A 1 285 ? 4.496 -31 -18.672 1 77.88 285 GLY A C 1
ATOM 2267 O O . GLY A 1 285 ? 4.637 -32.219 -18.578 1 77.88 285 GLY A O 1
ATOM 2268 N N . LEU A 1 286 ? 4.762 -30.156 -17.734 1 81.69 286 LEU A N 1
ATOM 2269 C CA . LEU A 1 286 ? 5.414 -30.609 -16.516 1 81.69 286 LEU A CA 1
ATOM 2270 C C . LEU A 1 286 ? 4.457 -31.422 -15.656 1 81.69 286 LEU A C 1
ATOM 2272 O O . LEU A 1 286 ? 3.291 -31.047 -15.492 1 81.69 286 LEU A O 1
ATOM 2276 N N . ALA A 1 287 ? 4.922 -32.625 -15.195 1 81.94 287 ALA A N 1
ATOM 2277 C CA . ALA A 1 287 ? 4.109 -33.438 -14.305 1 81.94 287 ALA A CA 1
ATOM 2278 C C . ALA A 1 287 ? 3.832 -32.75 -12.984 1 81.94 287 ALA A C 1
ATOM 2280 O O . ALA A 1 287 ? 4.758 -32.25 -12.336 1 81.94 287 ALA A O 1
ATOM 2281 N N . ILE A 1 288 ? 2.623 -32.656 -12.625 1 86.94 288 ILE A N 1
ATOM 2282 C CA . ILE A 1 288 ? 2.273 -31.828 -11.477 1 86.94 288 ILE A CA 1
ATOM 2283 C C . ILE A 1 288 ? 1.498 -32.656 -10.453 1 86.94 288 ILE A C 1
ATOM 2285 O O . ILE A 1 288 ? 1.157 -32.188 -9.375 1 86.94 288 ILE A O 1
ATOM 2289 N N . CYS A 1 289 ? 1.128 -33.875 -10.773 1 85 289 CYS A N 1
ATOM 2290 C CA . CYS A 1 289 ? 0.312 -34.656 -9.844 1 85 289 CYS A CA 1
ATOM 2291 C C . CYS A 1 289 ? 0.727 -36.125 -9.859 1 85 289 CYS A C 1
ATOM 2293 O O . CYS A 1 289 ? 1.328 -36.594 -10.828 1 85 289 CYS A O 1
ATOM 2295 N N . GLY A 1 290 ? 0.641 -36.75 -8.82 1 75.12 290 GLY A N 1
ATOM 2296 C CA . GLY A 1 290 ? 0.873 -38.188 -8.719 1 75.12 290 GLY A CA 1
ATOM 2297 C C . GLY A 1 290 ? 0.71 -38.719 -7.301 1 75.12 290 GLY A C 1
ATOM 2298 O O . GLY A 1 290 ? 0.623 -37.938 -6.352 1 75.12 290 GLY A O 1
ATOM 2299 N N . GLU A 1 291 ? 0.24 -39.969 -7.176 1 67.56 291 GLU A N 1
ATOM 2300 C CA . GLU A 1 291 ? 0.146 -40.594 -5.852 1 67.56 291 GLU A CA 1
ATOM 2301 C C . GLU A 1 291 ? 1.512 -41.062 -5.371 1 67.56 291 GLU A C 1
ATOM 2303 O O . GLU A 1 291 ? 2.268 -41.656 -6.129 1 67.56 291 GLU A O 1
ATOM 2308 N N . PRO A 1 292 ? 1.929 -40.438 -4.234 1 62.69 292 PRO A N 1
ATOM 2309 C CA . PRO A 1 292 ? 3.244 -40.812 -3.725 1 62.69 292 PRO A CA 1
ATOM 2310 C C . PRO A 1 292 ? 3.441 -42.344 -3.723 1 62.69 292 PRO A C 1
ATOM 2312 O O . PRO A 1 292 ? 2.502 -43.094 -3.447 1 62.69 292 PRO A O 1
ATOM 2315 N N . SER A 1 293 ? 4.426 -42.75 -4.422 1 62.06 293 SER A N 1
ATOM 2316 C CA . SER A 1 293 ? 4.758 -44.156 -4.293 1 62.06 293 SER A CA 1
ATOM 2317 C C . SER A 1 293 ? 5.191 -44.5 -2.867 1 62.06 293 SER A C 1
ATOM 2319 O O . SER A 1 293 ? 5.602 -43.594 -2.113 1 62.06 293 SER A O 1
ATOM 2321 N N . GLU A 1 294 ? 4.824 -45.781 -2.393 1 57.88 294 GLU A N 1
ATOM 2322 C CA . GLU A 1 294 ? 5.25 -46.25 -1.072 1 57.88 294 GLU A CA 1
ATOM 2323 C C . GLU A 1 294 ? 6.703 -45.844 -0.803 1 57.88 294 GLU A C 1
ATOM 2325 O O . GLU A 1 294 ? 7.047 -45.438 0.306 1 57.88 294 GLU A O 1
ATOM 2330 N N . ASP A 1 295 ? 7.488 -46 -1.741 1 54.28 295 ASP A N 1
ATOM 2331 C CA . ASP A 1 295 ? 8.906 -45.719 -1.594 1 54.28 295 ASP A CA 1
ATOM 2332 C C . ASP A 1 295 ? 9.141 -44.219 -1.37 1 54.28 295 ASP A C 1
ATOM 2334 O O . ASP A 1 295 ? 9.984 -43.844 -0.56 1 54.28 295 ASP A O 1
ATOM 2338 N N . SER A 1 296 ? 8.305 -43.438 -1.979 1 58.91 296 SER A N 1
ATOM 2339 C CA . SER A 1 296 ? 8.477 -42 -1.876 1 58.91 296 SER A CA 1
ATOM 2340 C C . SER A 1 296 ? 8 -41.469 -0.524 1 58.91 296 SER A C 1
ATOM 2342 O O . SER A 1 296 ? 8.602 -40.562 0.043 1 58.91 296 SER A O 1
ATOM 2344 N N . ILE A 1 297 ? 6.988 -42.125 -0.088 1 57.91 297 ILE A N 1
ATOM 2345 C CA . ILE A 1 297 ? 6.457 -41.75 1.223 1 57.91 297 ILE A CA 1
ATOM 2346 C C . ILE A 1 297 ? 7.488 -42.094 2.303 1 57.91 297 ILE A C 1
ATOM 2348 O O . ILE A 1 297 ? 7.719 -41.281 3.205 1 57.91 297 ILE A O 1
ATOM 2352 N N . VAL A 1 298 ? 7.984 -43.344 2.133 1 55.81 298 VAL A N 1
ATOM 2353 C CA . VAL A 1 298 ? 8.977 -43.781 3.105 1 55.81 298 VAL A CA 1
ATOM 2354 C C . VAL A 1 298 ? 10.195 -42.875 3.055 1 55.81 298 VAL A C 1
ATOM 2356 O O . VAL A 1 298 ? 10.742 -42.5 4.094 1 55.81 298 VAL A O 1
ATOM 2359 N N . LYS A 1 299 ? 10.594 -42.5 1.911 1 57.97 299 LYS A N 1
ATOM 2360 C CA . LYS A 1 299 ? 11.75 -41.625 1.762 1 57.97 299 LYS A CA 1
ATOM 2361 C C . LYS A 1 299 ? 11.461 -40.219 2.297 1 57.97 299 LYS A C 1
ATOM 2363 O O . LYS A 1 299 ? 12.336 -39.594 2.887 1 57.97 299 LYS A O 1
ATOM 2368 N N . ASP A 1 300 ? 10.234 -39.781 2.115 1 59.34 300 ASP A N 1
ATOM 2369 C CA . ASP A 1 300 ? 9.828 -38.469 2.611 1 59.34 300 ASP A CA 1
ATOM 2370 C C . ASP A 1 300 ? 9.852 -38.406 4.137 1 59.34 300 ASP A C 1
ATOM 2372 O O . ASP A 1 300 ? 10.242 -37.406 4.734 1 59.34 300 ASP A O 1
ATOM 2376 N N . ILE A 1 301 ? 9.328 -39.562 4.715 1 55.28 301 ILE A N 1
ATOM 2377 C CA . ILE A 1 301 ? 9.32 -39.688 6.168 1 55.28 301 ILE A CA 1
ATOM 2378 C C . ILE A 1 301 ? 10.75 -39.75 6.691 1 55.28 301 ILE A C 1
ATOM 2380 O O . ILE A 1 301 ? 11.078 -39.094 7.699 1 55.28 301 ILE A O 1
ATOM 2384 N N . PHE A 1 302 ? 11.57 -40.594 6.055 1 52.97 302 PHE A N 1
ATOM 2385 C CA . PHE A 1 302 ? 12.961 -40.75 6.48 1 52.97 302 PHE A CA 1
ATOM 2386 C C . PHE A 1 302 ? 13.75 -39.469 6.203 1 52.97 302 PHE A C 1
ATOM 2388 O O . PHE A 1 302 ? 14.664 -39.125 6.953 1 52.97 302 PHE A O 1
ATOM 2395 N N . ASP A 1 303 ? 13.445 -38.875 5.094 1 52.12 303 ASP A N 1
ATOM 2396 C CA . ASP A 1 303 ? 14.141 -37.656 4.746 1 52.12 303 ASP A CA 1
ATOM 2397 C C . ASP A 1 303 ? 13.672 -36.5 5.617 1 52.12 303 ASP A C 1
ATOM 2399 O O . ASP A 1 303 ? 14.352 -35.469 5.727 1 52.12 303 ASP A O 1
ATOM 2403 N N . GLU A 1 304 ? 12.414 -36.625 6.07 1 50.62 304 GLU A N 1
ATOM 2404 C CA . GLU A 1 304 ? 12 -35.594 7.027 1 50.62 304 GLU A CA 1
ATOM 2405 C C . GLU A 1 304 ? 13.023 -35.438 8.141 1 50.62 304 GLU A C 1
ATOM 2407 O O . GLU A 1 304 ? 13.25 -34.312 8.625 1 50.62 304 GLU A O 1
ATOM 2412 N N . ASP A 1 305 ? 13.484 -36.562 8.805 1 45.59 305 ASP A N 1
ATOM 2413 C CA . ASP A 1 305 ? 14.508 -36.5 9.844 1 45.59 305 ASP A CA 1
ATOM 2414 C C . ASP A 1 305 ? 15.836 -36.031 9.281 1 45.59 305 ASP A C 1
ATOM 2416 O O . ASP A 1 305 ? 16.719 -35.594 10.039 1 45.59 305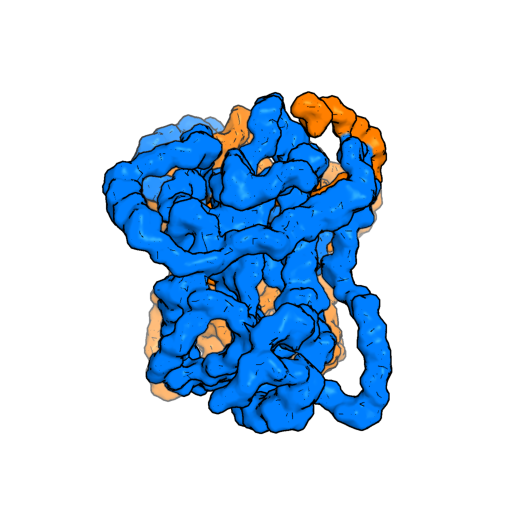 ASP A O 1
ATOM 2420 N N . GLN A 1 306 ? 16.406 -36.594 8.172 1 40.84 306 GLN A N 1
ATOM 2421 C CA . GLN A 1 306 ? 17.641 -36.062 7.605 1 40.84 306 GLN A CA 1
ATOM 2422 C C . GLN A 1 306 ? 17.438 -34.719 6.945 1 40.84 306 GLN A C 1
ATOM 2424 O O . GLN A 1 306 ? 16.516 -34.531 6.145 1 40.84 306 GLN A O 1
ATOM 2429 N N . ASP A 1 307 ? 17.578 -33.656 7.586 1 43.06 307 ASP A N 1
ATOM 2430 C CA . ASP A 1 307 ? 17.703 -32.312 7.055 1 43.06 307 ASP A CA 1
ATOM 2431 C C . ASP A 1 307 ? 18.25 -32.344 5.629 1 43.06 307 ASP A C 1
ATOM 2433 O O . ASP A 1 307 ? 19.469 -32.281 5.422 1 43.06 307 ASP A O 1
ATOM 2437 N N . SER A 1 308 ? 18 -33.281 4.84 1 38.28 308 SER A N 1
ATOM 2438 C CA . SER A 1 308 ? 18.641 -33.312 3.529 1 38.28 308 SER A CA 1
ATOM 2439 C C . SER A 1 308 ? 18.828 -31.891 2.984 1 38.28 308 SER A C 1
ATOM 2441 O O . SER A 1 308 ? 17.844 -31.188 2.744 1 38.28 308 SER A O 1
ATOM 2443 N N . ASP A 1 309 ? 19.797 -31.234 3.443 1 39.06 309 ASP A N 1
ATOM 2444 C CA . ASP A 1 309 ? 20.562 -30.062 3.082 1 39.06 309 ASP A CA 1
ATOM 2445 C C . ASP A 1 309 ? 20.578 -29.844 1.569 1 39.06 309 ASP A C 1
ATOM 2447 O O . ASP A 1 309 ? 21.219 -28.922 1.069 1 39.06 309 ASP A O 1
ATOM 2451 N N . ASP A 1 310 ? 20.469 -30.969 0.813 1 38.12 310 ASP A N 1
ATOM 2452 C CA . ASP A 1 310 ? 21.062 -30.969 -0.52 1 38.12 310 ASP A CA 1
ATOM 2453 C C . ASP A 1 310 ? 20.391 -29.938 -1.425 1 38.12 310 ASP A C 1
ATOM 2455 O O . ASP A 1 310 ? 20.672 -29.875 -2.623 1 38.12 310 ASP A O 1
ATOM 2459 N N . SER A 1 311 ? 19.188 -29.75 -1.369 1 41.12 311 SER A N 1
ATOM 2460 C CA . SER A 1 311 ? 19.156 -28.969 -2.6 1 41.12 311 SER A CA 1
ATOM 2461 C C . SER A 1 311 ? 20.188 -27.844 -2.572 1 41.12 311 SER A C 1
ATOM 2463 O O . SER A 1 311 ? 20.125 -26.969 -1.703 1 41.12 311 SER A O 1
ATOM 2465 N N . VAL A 1 312 ? 21.453 -28.125 -2.824 1 39.47 312 VAL A N 1
ATOM 2466 C CA . VAL A 1 312 ? 22.688 -27.375 -2.98 1 39.47 312 VAL A CA 1
ATOM 2467 C C . VAL A 1 312 ? 22.375 -25.891 -3.172 1 39.47 312 VAL A C 1
ATOM 2469 O O . VAL A 1 312 ? 23.047 -25.031 -2.586 1 39.47 312 VAL A O 1
ATOM 2472 N N . GLU A 1 313 ? 21.578 -25.625 -4.047 1 43.03 313 GLU A N 1
ATOM 2473 C CA . GLU A 1 313 ? 21.469 -24.281 -4.609 1 43.03 313 GLU A CA 1
ATOM 2474 C C . GLU A 1 313 ? 20.797 -23.328 -3.629 1 43.03 313 GLU A C 1
ATOM 2476 O O . GLU A 1 313 ? 21.094 -22.125 -3.604 1 43.03 313 GLU A O 1
ATOM 2481 N N . ASP A 1 314 ? 19.875 -23.891 -2.711 1 46.31 314 ASP A N 1
ATOM 2482 C CA . ASP A 1 314 ? 19.344 -22.969 -1.71 1 46.31 314 ASP A CA 1
ATOM 2483 C C . ASP A 1 314 ? 20.359 -22.75 -0.576 1 46.31 314 ASP A C 1
ATOM 2485 O O . ASP A 1 314 ? 20.094 -21.984 0.352 1 46.31 314 ASP A O 1
ATOM 2489 N N . GLN A 1 315 ? 21.359 -23.562 -0.294 1 43.22 315 GLN A N 1
ATOM 2490 C CA . GLN A 1 315 ? 22.297 -23.594 0.823 1 43.22 315 GLN A CA 1
ATOM 2491 C C . GLN A 1 315 ? 23.094 -22.281 0.915 1 43.22 315 GLN A C 1
ATOM 2493 O O . GLN A 1 315 ? 23.484 -21.875 2.006 1 43.22 315 GLN A O 1
ATOM 2498 N N . ASN A 1 316 ? 23.656 -21.891 -0.199 1 43.22 316 ASN A N 1
ATOM 2499 C CA . ASN A 1 316 ? 24.641 -20.828 -0.047 1 43.22 316 ASN A CA 1
ATOM 2500 C C . ASN A 1 316 ? 23.984 -19.484 0.243 1 43.22 316 ASN A C 1
ATOM 2502 O O . ASN A 1 316 ? 24.656 -18.469 0.339 1 43.22 316 ASN A O 1
ATOM 2506 N N . GLU A 1 317 ? 22.688 -19.391 -0.001 1 48.12 317 GLU A N 1
ATOM 2507 C CA . GLU A 1 317 ? 22.312 -17.969 0.058 1 48.12 317 GLU A CA 1
ATOM 2508 C C . GLU A 1 317 ? 21.656 -17.641 1.394 1 48.12 317 GLU A C 1
ATOM 2510 O O . GLU A 1 317 ? 20.547 -18.109 1.689 1 48.12 317 GLU A O 1
ATOM 2515 N N . ASP A 1 318 ? 22.375 -17.625 2.418 1 49.72 318 ASP A N 1
ATOM 2516 C CA . ASP A 1 318 ? 21.875 -17.109 3.682 1 49.72 318 ASP A CA 1
ATOM 2517 C C . ASP A 1 318 ? 21.125 -15.781 3.471 1 49.72 318 ASP A C 1
ATOM 2519 O O . ASP A 1 318 ? 21.734 -14.711 3.479 1 49.72 318 ASP A O 1
ATOM 2523 N N . VAL A 1 319 ? 20.094 -15.836 2.688 1 61.88 319 VAL A N 1
ATOM 2524 C CA . VAL A 1 319 ? 19.453 -14.531 2.482 1 61.88 319 VAL A CA 1
ATOM 2525 C C . VAL A 1 319 ? 18.734 -14.102 3.758 1 61.88 319 VAL A C 1
ATOM 2527 O O . VAL A 1 319 ? 17.75 -14.734 4.168 1 61.88 319 VAL A O 1
ATOM 2530 N N . THR A 1 320 ? 19.469 -13.422 4.715 1 72.19 320 THR A N 1
ATOM 2531 C CA . THR A 1 320 ? 18.906 -12.844 5.93 1 72.19 320 THR A CA 1
ATOM 2532 C C . THR A 1 320 ? 17.828 -11.828 5.594 1 72.19 320 THR A C 1
ATOM 2534 O O . THR A 1 320 ? 17.875 -11.18 4.547 1 72.19 320 THR A O 1
ATOM 2537 N N . ALA A 1 321 ? 16.734 -11.93 6.297 1 83.81 321 ALA A N 1
ATOM 2538 C CA . ALA A 1 321 ? 15.695 -10.906 6.191 1 83.81 321 ALA A CA 1
ATOM 2539 C C . ALA A 1 321 ? 16.281 -9.508 6.391 1 83.81 321 ALA A C 1
ATOM 2541 O O . ALA A 1 321 ? 17.203 -9.32 7.188 1 83.81 321 ALA A O 1
ATOM 2542 N N . PRO A 1 322 ? 15.805 -8.594 5.605 1 91 322 PRO A N 1
ATOM 2543 C CA . PRO A 1 322 ? 16.281 -7.223 5.801 1 91 322 PRO A CA 1
ATOM 2544 C C . PRO A 1 322 ? 16.031 -6.711 7.219 1 91 322 PRO A C 1
ATOM 2546 O O . PRO A 1 322 ? 15.023 -7.062 7.84 1 91 322 PRO A O 1
ATOM 2549 N N . SER A 1 323 ? 16.938 -5.957 7.723 1 92 323 SER A N 1
ATOM 2550 C CA . SER A 1 323 ? 16.766 -5.324 9.023 1 92 323 SER A CA 1
ATOM 2551 C C . SER A 1 323 ? 15.75 -4.195 8.969 1 92 323 SER A C 1
ATOM 2553 O O . SER A 1 323 ? 15.375 -3.738 7.887 1 92 323 SER A O 1
ATOM 2555 N N . ALA A 1 324 ? 15.344 -3.771 10.141 1 92.75 324 ALA A N 1
ATOM 2556 C CA . ALA A 1 324 ? 14.414 -2.652 10.219 1 92.75 324 ALA A CA 1
ATOM 2557 C C . ALA A 1 324 ? 15.016 -1.387 9.625 1 92.75 324 ALA A C 1
ATOM 2559 O O . ALA A 1 324 ? 14.312 -0.583 9.008 1 92.75 324 ALA A O 1
ATOM 2560 N N . LEU A 1 325 ? 16.297 -1.177 9.844 1 92.31 325 LEU A N 1
ATOM 2561 C CA . LEU A 1 325 ? 16.984 -0.022 9.281 1 92.31 325 LEU A CA 1
ATOM 2562 C C . LEU A 1 325 ? 16.953 -0.063 7.754 1 92.31 325 LEU A C 1
ATOM 2564 O O . LEU A 1 325 ? 16.641 0.938 7.109 1 92.31 325 LEU A O 1
ATOM 2568 N N . GLU A 1 326 ? 17.281 -1.275 7.164 1 93.62 326 GLU A N 1
ATOM 2569 C CA . GLU A 1 326 ? 17.25 -1.432 5.711 1 93.62 326 GLU A CA 1
ATOM 2570 C C . GLU A 1 326 ? 15.852 -1.167 5.156 1 93.62 326 GLU A C 1
ATOM 2572 O O . GLU A 1 326 ? 15.703 -0.516 4.117 1 93.62 326 GLU A O 1
ATOM 2577 N N . ALA A 1 327 ? 14.883 -1.698 5.863 1 95.25 327 ALA A N 1
ATOM 2578 C CA . ALA A 1 327 ? 13.5 -1.501 5.449 1 95.25 327 ALA A CA 1
ATOM 2579 C C . ALA A 1 327 ? 13.117 -0.024 5.5 1 95.25 327 ALA A C 1
ATOM 2581 O O . ALA A 1 327 ? 12.445 0.482 4.594 1 95.25 327 ALA A O 1
ATOM 2582 N N . PHE A 1 328 ? 13.539 0.657 6.59 1 94.88 328 PHE A N 1
ATOM 2583 C CA . PHE A 1 328 ? 13.25 2.076 6.77 1 94.88 328 PHE A CA 1
ATOM 2584 C C . PHE A 1 328 ? 13.844 2.896 5.633 1 94.88 328 PHE A C 1
ATOM 2586 O O . PHE A 1 328 ? 13.164 3.734 5.039 1 94.88 328 PHE A O 1
ATOM 2593 N N . GLN A 1 329 ? 15.039 2.672 5.297 1 93 329 GLN A N 1
ATOM 2594 C CA . GLN A 1 329 ? 15.719 3.381 4.219 1 93 329 GLN A CA 1
ATOM 2595 C C . GLN A 1 329 ? 15.078 3.07 2.867 1 93 329 GLN A C 1
ATOM 2597 O O . GLN A 1 329 ? 14.914 3.963 2.033 1 93 329 GLN A O 1
ATOM 2602 N N . ALA A 1 330 ? 14.766 1.792 2.645 1 95.38 330 ALA A N 1
ATOM 2603 C CA . ALA A 1 330 ? 14.086 1.395 1.412 1 95.38 330 ALA A CA 1
ATOM 2604 C C . ALA A 1 330 ? 12.742 2.102 1.271 1 95.38 330 ALA A C 1
ATOM 2606 O O . ALA A 1 330 ? 12.383 2.547 0.18 1 95.38 330 ALA A O 1
ATOM 2607 N N . ALA A 1 331 ? 12.031 2.215 2.408 1 96 331 ALA A N 1
ATOM 2608 C CA . ALA A 1 331 ? 10.727 2.873 2.395 1 96 331 ALA A CA 1
ATOM 2609 C C . ALA A 1 331 ? 10.859 4.348 2.025 1 96 331 ALA A C 1
ATOM 2611 O O . ALA A 1 331 ? 10.016 4.891 1.302 1 96 331 ALA A O 1
ATOM 2612 N N . GLU A 1 332 ? 11.867 4.988 2.535 1 92.5 332 GLU A N 1
ATOM 2613 C CA . GLU A 1 332 ? 12.094 6.391 2.211 1 92.5 332 GLU A CA 1
ATOM 2614 C C . GLU A 1 332 ? 12.352 6.582 0.719 1 92.5 332 GLU A C 1
ATOM 2616 O O . GLU A 1 332 ? 11.797 7.492 0.101 1 92.5 332 GLU A O 1
ATOM 2621 N N . VAL A 1 333 ? 13.195 5.688 0.156 1 93.5 333 VAL A N 1
ATOM 2622 C CA . VAL A 1 333 ? 13.5 5.742 -1.27 1 93.5 333 VAL A CA 1
ATOM 2623 C C . VAL A 1 333 ? 12.227 5.539 -2.078 1 93.5 333 VAL A C 1
ATOM 2625 O O . VAL A 1 333 ? 11.938 6.301 -3.006 1 93.5 333 VAL A O 1
ATOM 2628 N N . LEU A 1 334 ? 11.469 4.535 -1.702 1 95.25 334 LEU A N 1
ATOM 2629 C CA . LEU A 1 334 ? 10.266 4.184 -2.439 1 95.25 334 LEU A CA 1
ATOM 2630 C C . LEU A 1 334 ? 9.219 5.289 -2.33 1 95.25 334 LEU A C 1
ATOM 2632 O O . LEU A 1 334 ? 8.516 5.586 -3.303 1 95.25 334 LEU A O 1
ATOM 2636 N N . SER A 1 335 ? 9.117 5.883 -1.132 1 94.44 335 SER A N 1
ATOM 2637 C CA . SER A 1 335 ? 8.164 6.973 -0.93 1 94.44 335 SER A CA 1
ATOM 2638 C C . SER A 1 335 ? 8.477 8.148 -1.849 1 94.44 335 SER A C 1
ATOM 2640 O O . SER A 1 335 ? 7.574 8.695 -2.49 1 94.44 335 SER A O 1
ATOM 2642 N N . ARG A 1 336 ? 9.703 8.562 -1.917 1 92.5 336 ARG A N 1
ATOM 2643 C CA . ARG A 1 336 ? 10.109 9.656 -2.797 1 92.5 336 ARG A CA 1
ATOM 2644 C C . ARG A 1 336 ? 9.82 9.32 -4.258 1 92.5 336 ARG A C 1
ATOM 2646 O O . ARG A 1 336 ? 9.32 10.164 -5.008 1 92.5 336 ARG A O 1
ATOM 2653 N N . PHE A 1 337 ? 10.086 8.102 -4.633 1 93.81 337 PHE A N 1
ATOM 2654 C CA . PHE A 1 337 ? 9.852 7.68 -6.008 1 93.81 337 PHE A CA 1
ATOM 2655 C C . PHE A 1 337 ? 8.367 7.727 -6.344 1 93.81 337 PHE A C 1
ATOM 2657 O O . PHE A 1 337 ? 7.98 8.242 -7.395 1 93.81 337 PHE A O 1
ATOM 2664 N N . VAL A 1 338 ? 7.547 7.156 -5.477 1 93.81 338 VAL A N 1
ATOM 2665 C CA . VAL A 1 338 ? 6.109 7.047 -5.711 1 93.81 338 VAL A CA 1
ATOM 2666 C C . VAL A 1 338 ? 5.5 8.438 -5.84 1 93.81 338 VAL A C 1
ATOM 2668 O O . VAL A 1 338 ? 4.715 8.695 -6.758 1 93.81 338 VAL A O 1
ATOM 2671 N N . HIS A 1 339 ? 5.91 9.328 -4.973 1 92.19 339 HIS A N 1
ATOM 2672 C CA . HIS A 1 339 ? 5.336 10.672 -4.992 1 92.19 339 HIS A CA 1
ATOM 2673 C C . HIS A 1 339 ? 5.887 11.492 -6.152 1 92.19 339 HIS A C 1
ATOM 2675 O O . HIS A 1 339 ? 5.285 12.492 -6.551 1 92.19 339 HIS A O 1
ATOM 2681 N N . SER A 1 340 ? 7.031 11.078 -6.711 1 90.25 340 SER A N 1
ATOM 2682 C CA . SER A 1 340 ? 7.629 11.773 -7.844 1 90.25 340 SER A CA 1
ATOM 2683 C C . SER A 1 340 ? 7.055 11.281 -9.164 1 90.25 340 SER A C 1
ATOM 2685 O O . SER A 1 340 ? 6.996 12.031 -10.141 1 90.25 340 SER A O 1
ATOM 2687 N N . ASN A 1 341 ? 6.574 9.992 -9.18 1 89.88 341 ASN A N 1
ATOM 2688 C CA . ASN A 1 341 ? 6.32 9.406 -10.492 1 89.88 341 ASN A CA 1
ATOM 2689 C C . ASN A 1 341 ? 4.898 8.859 -10.594 1 89.88 341 ASN A C 1
ATOM 2691 O O . ASN A 1 341 ? 4.344 8.766 -11.695 1 89.88 341 ASN A O 1
ATOM 2695 N N . CYS A 1 342 ? 4.32 8.5 -9.531 1 89.56 342 CYS A N 1
ATOM 2696 C CA . CYS A 1 342 ? 3.088 7.723 -9.609 1 89.56 342 CYS A CA 1
ATOM 2697 C C . CYS A 1 342 ? 1.874 8.609 -9.352 1 89.56 342 CYS A C 1
ATOM 2699 O O . CYS A 1 342 ? 1.75 9.203 -8.281 1 89.56 342 CYS A O 1
ATOM 2701 N N . SER A 1 343 ? 0.969 8.617 -10.258 1 88.88 343 SER A N 1
ATOM 2702 C CA . SER A 1 343 ? -0.222 9.453 -10.133 1 88.88 343 SER A CA 1
ATOM 2703 C C . SER A 1 343 ? -1.318 8.742 -9.352 1 88.88 343 SER A C 1
ATOM 2705 O O . SER A 1 343 ? -2.291 9.359 -8.922 1 88.88 343 SER A O 1
ATOM 2707 N N . ASP A 1 344 ? -1.182 7.449 -9.117 1 88.75 344 ASP A N 1
ATOM 2708 C CA . ASP A 1 344 ? -2.199 6.66 -8.43 1 88.75 344 ASP A CA 1
ATOM 2709 C C . ASP A 1 344 ? -2.307 7.059 -6.961 1 88.75 344 ASP A C 1
ATOM 2711 O O . ASP A 1 344 ? -1.422 6.746 -6.16 1 88.75 344 ASP A O 1
ATOM 2715 N N . GLU A 1 345 ? -3.451 7.621 -6.523 1 88.44 345 GLU A N 1
ATOM 2716 C CA . GLU A 1 345 ? -3.658 8.117 -5.168 1 88.44 345 GLU A CA 1
ATOM 2717 C C . GLU A 1 345 ? -3.689 6.965 -4.16 1 88.44 345 GLU A C 1
ATOM 2719 O O . GLU A 1 345 ? -3.209 7.105 -3.035 1 88.44 345 GLU A O 1
ATOM 2724 N N . SER A 1 346 ? -4.289 5.871 -4.586 1 87.88 346 SER A N 1
ATOM 2725 C CA . SER A 1 346 ? -4.367 4.715 -3.699 1 87.88 346 SER A CA 1
ATOM 2726 C C . SER A 1 346 ? -2.977 4.191 -3.354 1 87.88 346 SER A C 1
ATOM 2728 O O . SER A 1 346 ? -2.723 3.797 -2.213 1 87.88 346 SER A O 1
ATOM 2730 N N . LEU A 1 347 ? -2.133 4.219 -4.34 1 90.69 347 LEU A N 1
ATOM 2731 C CA . LEU A 1 347 ? -0.761 3.775 -4.121 1 90.69 347 LEU A CA 1
ATOM 2732 C C . LEU A 1 347 ? -0.032 4.707 -3.16 1 90.69 347 LEU A C 1
ATOM 2734 O O . LEU A 1 347 ? 0.703 4.25 -2.281 1 90.69 347 LEU A O 1
ATOM 2738 N N . ARG A 1 348 ? -0.202 6.008 -3.291 1 91.5 348 ARG A N 1
ATOM 2739 C CA . ARG A 1 348 ? 0.439 6.984 -2.416 1 91.5 348 ARG A CA 1
ATOM 2740 C C . ARG A 1 348 ? -0.07 6.852 -0.985 1 91.5 348 ARG A C 1
ATOM 2742 O O . ARG A 1 348 ? 0.703 6.973 -0.032 1 91.5 348 ARG A O 1
ATOM 2749 N N . HIS A 1 349 ? -1.347 6.547 -0.844 1 90.31 349 HIS A N 1
ATOM 2750 C CA . HIS A 1 349 ? -1.914 6.305 0.478 1 90.31 349 HIS A CA 1
ATOM 2751 C C . HIS A 1 349 ? -1.323 5.051 1.111 1 90.31 349 HIS A C 1
ATOM 2753 O O . HIS A 1 349 ? -0.979 5.051 2.295 1 90.31 349 HIS A O 1
ATOM 2759 N N . SER A 1 350 ? -1.201 3.992 0.279 1 90.88 350 SER A N 1
ATOM 2760 C CA . SER A 1 350 ? -0.608 2.752 0.766 1 90.88 350 SER A CA 1
ATOM 2761 C C . SER A 1 350 ? 0.843 2.959 1.186 1 90.88 350 SER A C 1
ATOM 2763 O O . SER A 1 350 ? 1.312 2.346 2.146 1 90.88 350 SER A O 1
ATOM 2765 N N . MET A 1 351 ? 1.524 3.83 0.437 1 93.69 351 MET A N 1
ATOM 2766 C CA . MET A 1 351 ? 2.916 4.125 0.767 1 93.69 351 MET A CA 1
ATOM 2767 C C . MET A 1 351 ? 3.021 4.797 2.131 1 93.69 351 MET A C 1
ATOM 2769 O O . MET A 1 351 ? 3.928 4.496 2.908 1 93.69 351 MET A O 1
ATOM 2773 N N . SER A 1 352 ? 2.111 5.723 2.428 1 93.25 352 SER A N 1
ATOM 2774 C CA . SER A 1 352 ? 2.084 6.387 3.727 1 93.25 352 SER A CA 1
ATOM 2775 C C . SER A 1 352 ? 1.871 5.383 4.855 1 93.25 352 SER A C 1
ATOM 2777 O O . SER A 1 352 ? 2.557 5.434 5.879 1 93.25 352 SER A O 1
ATOM 2779 N N . HIS A 1 353 ? 0.954 4.469 4.656 1 92.19 353 HIS A N 1
ATOM 2780 C CA . HIS A 1 353 ? 0.696 3.418 5.633 1 92.19 353 HIS A CA 1
ATOM 2781 C C . HIS A 1 353 ? 1.928 2.545 5.844 1 92.19 353 HIS A C 1
ATOM 2783 O O . HIS A 1 353 ? 2.295 2.242 6.98 1 92.19 353 HIS A O 1
ATOM 2789 N N . LEU A 1 354 ? 2.492 2.133 4.734 1 93.5 354 LEU A N 1
ATOM 2790 C CA . LEU A 1 354 ? 3.703 1.318 4.785 1 93.5 354 LEU A CA 1
ATOM 2791 C C . LEU A 1 354 ? 4.812 2.043 5.543 1 93.5 354 LEU A C 1
ATOM 2793 O O . LEU A 1 354 ? 5.504 1.438 6.363 1 93.5 354 LEU A O 1
ATOM 2797 N N . ASN A 1 355 ? 5.008 3.369 5.293 1 94.75 355 ASN A N 1
ATOM 2798 C CA . ASN A 1 355 ? 6.016 4.168 5.984 1 94.75 355 ASN A CA 1
ATOM 2799 C C . ASN A 1 355 ? 5.793 4.164 7.492 1 94.75 355 ASN A C 1
ATOM 2801 O O . ASN A 1 355 ? 6.746 4.016 8.266 1 94.75 355 ASN A O 1
ATOM 2805 N N . ASN A 1 356 ? 4.605 4.336 7.879 1 92.88 356 ASN A N 1
ATOM 2806 C CA . ASN A 1 356 ? 4.281 4.363 9.305 1 92.88 356 ASN A CA 1
ATOM 2807 C C . ASN A 1 356 ? 4.574 3.023 9.969 1 92.88 356 ASN A C 1
ATOM 2809 O O . ASN A 1 356 ? 5.098 2.982 11.086 1 92.88 356 ASN A O 1
ATOM 2813 N N . VAL A 1 357 ? 4.238 1.886 9.32 1 93.06 357 VAL A N 1
ATOM 2814 C CA . VAL A 1 357 ? 4.48 0.551 9.859 1 93.06 357 VAL A CA 1
ATOM 2815 C C . VAL A 1 357 ? 5.984 0.312 9.992 1 93.06 357 VAL A C 1
ATOM 2817 O O . VAL A 1 357 ? 6.457 -0.139 11.039 1 93.06 357 VAL A O 1
ATOM 2820 N N . VAL A 1 358 ? 6.703 0.625 8.953 1 93.94 358 VAL A N 1
ATOM 2821 C CA . VAL A 1 358 ? 8.148 0.4 8.938 1 93.94 358 VAL A CA 1
ATOM 2822 C C . VAL A 1 358 ? 8.82 1.262 10 1 93.94 358 VAL A C 1
ATOM 2824 O O . VAL A 1 358 ? 9.727 0.804 10.695 1 93.94 358 VAL A O 1
ATOM 2827 N N . ARG A 1 359 ? 8.398 2.547 10.133 1 92.38 359 ARG A N 1
ATOM 2828 C CA . ARG A 1 359 ? 8.93 3.43 11.164 1 92.38 359 ARG A CA 1
ATOM 2829 C C . ARG A 1 359 ? 8.719 2.834 12.555 1 92.38 359 ARG A C 1
ATOM 2831 O O . ARG A 1 359 ? 9.586 2.936 13.422 1 92.38 359 ARG A O 1
ATOM 2838 N N . ASN A 1 360 ? 7.551 2.25 12.758 1 90.25 360 ASN A N 1
ATOM 2839 C CA . ASN A 1 360 ? 7.262 1.614 14.039 1 90.25 360 ASN A CA 1
ATOM 2840 C C . ASN A 1 360 ? 8.203 0.442 14.312 1 90.25 360 ASN A C 1
ATOM 2842 O O . ASN A 1 360 ? 8.688 0.273 15.43 1 90.25 360 ASN A O 1
ATOM 2846 N N . TYR A 1 361 ? 8.445 -0.425 13.312 1 90.25 361 TYR A N 1
ATOM 2847 C CA . TYR A 1 361 ? 9.391 -1.527 13.469 1 90.25 361 TYR A CA 1
ATOM 2848 C C . TYR A 1 361 ? 10.789 -1.009 13.766 1 90.25 361 TYR A C 1
ATOM 2850 O O . TYR A 1 361 ? 11.523 -1.601 14.562 1 90.25 361 TYR A O 1
ATOM 2858 N N . PHE A 1 362 ? 11.164 0.038 13.055 1 92 362 PHE A N 1
ATOM 2859 C CA . PHE A 1 362 ? 12.477 0.633 13.305 1 92 362 PHE A CA 1
ATOM 2860 C C . PHE A 1 362 ? 12.578 1.143 14.734 1 92 362 PHE A C 1
ATOM 2862 O O . PHE A 1 362 ? 13.578 0.904 15.414 1 92 362 PHE A O 1
ATOM 2869 N N . TYR A 1 363 ? 11.523 1.824 15.172 1 86.38 363 TYR A N 1
ATOM 2870 C CA . TYR A 1 363 ? 11.453 2.289 16.547 1 86.38 363 TYR A CA 1
ATOM 2871 C C . TYR A 1 363 ? 11.625 1.131 17.531 1 86.38 363 TYR A C 1
ATOM 2873 O O . TYR A 1 363 ? 12.43 1.21 18.453 1 86.38 363 TYR A O 1
ATOM 2881 N N . ILE A 1 364 ? 10.906 0.047 17.328 1 85.12 364 ILE A N 1
ATOM 2882 C CA . ILE A 1 364 ? 10.945 -1.12 18.203 1 85.12 364 ILE A CA 1
ATOM 2883 C C . ILE A 1 364 ? 12.359 -1.711 18.203 1 85.12 364 ILE A C 1
ATOM 2885 O O . ILE A 1 364 ? 12.867 -2.125 19.25 1 85.12 364 ILE A O 1
ATOM 2889 N N . SER A 1 365 ? 12.969 -1.741 17.062 1 86.19 365 SER A N 1
ATOM 2890 C CA . SER A 1 365 ? 14.32 -2.277 16.969 1 86.19 365 SER A CA 1
ATOM 2891 C C . SER A 1 365 ? 15.305 -1.45 17.781 1 86.19 365 SER A C 1
ATOM 2893 O O . SER A 1 365 ? 16.328 -1.967 18.234 1 86.19 365 SER A O 1
ATOM 2895 N N . LYS A 1 366 ? 15.055 -0.147 17.906 1 82.62 366 LYS A N 1
ATOM 2896 C CA . LYS A 1 366 ? 15.945 0.742 18.656 1 82.62 366 LYS A CA 1
ATOM 2897 C C . LYS A 1 366 ? 15.633 0.698 20.141 1 82.62 366 LYS A C 1
ATOM 2899 O O . LYS A 1 366 ? 16.438 1.148 20.969 1 82.62 366 LYS A O 1
ATOM 2904 N N . THR A 1 367 ? 14.5 0.24 20.5 1 79.06 367 THR A N 1
ATOM 2905 C CA . THR A 1 367 ? 14.133 0.15 21.906 1 79.06 367 THR A CA 1
ATOM 2906 C C . THR A 1 367 ? 14.516 -1.214 22.484 1 79.06 367 THR A C 1
ATOM 2908 O O . THR A 1 367 ? 14.727 -1.351 23.688 1 79.06 367 THR A O 1
ATOM 2911 N N . THR A 1 368 ? 14.445 -2.236 21.719 1 70 368 THR A N 1
ATOM 2912 C CA . THR A 1 368 ? 14.758 -3.582 22.188 1 70 368 THR A CA 1
ATOM 2913 C C . THR A 1 368 ? 16.266 -3.854 22.094 1 70 368 THR A C 1
ATOM 2915 O O . THR A 1 368 ? 16.766 -4.789 22.719 1 70 368 THR A O 1
ATOM 2918 N N . ALA A 1 369 ? 16.953 -3.074 21.125 1 56.97 369 ALA A N 1
ATOM 2919 C CA . ALA A 1 369 ? 18.375 -3.332 20.922 1 56.97 369 ALA A CA 1
ATOM 2920 C C . ALA A 1 369 ? 19.172 -3.008 22.188 1 56.97 369 ALA A C 1
ATOM 2922 O O . ALA A 1 369 ? 18.828 -2.078 22.922 1 56.97 369 ALA A O 1
ATOM 2923 N N . LYS A 1 370 ? 19.891 -3.91 22.797 1 46.62 370 LYS A N 1
ATOM 2924 C CA . LYS A 1 370 ? 20.906 -3.693 23.828 1 46.62 370 LYS A CA 1
ATOM 2925 C C . LYS A 1 370 ? 21.688 -2.416 23.578 1 46.62 370 LYS A C 1
ATOM 2927 O O . LYS A 1 370 ? 21.891 -2.027 22.422 1 46.62 370 LYS A O 1
ATOM 2932 N N . GLN A 1 371 ? 22.109 -1.492 24.562 1 44.09 371 GLN A N 1
ATOM 2933 C CA . GLN A 1 371 ? 22.641 -0.162 24.828 1 44.09 371 GLN A CA 1
ATOM 2934 C C . GLN A 1 371 ? 23.828 0.136 23.906 1 44.09 371 GLN A C 1
ATOM 2936 O O . GLN A 1 371 ? 24.875 -0.503 24.016 1 44.09 371 GLN A O 1
ATOM 2941 N N . SER A 1 372 ? 23.906 0.072 22.625 1 37.69 372 SER A N 1
ATOM 2942 C CA . SER A 1 372 ? 25.172 0.612 22.156 1 37.69 372 SER A CA 1
ATOM 2943 C C . SER A 1 372 ? 25.188 2.135 22.25 1 37.69 372 SER A C 1
ATOM 2945 O O . SER A 1 372 ? 24.156 2.785 22.125 1 37.69 372 SER A O 1
ATOM 2947 N N . LYS A 1 373 ? 26.203 2.852 22.859 1 33.31 373 LYS A N 1
ATOM 2948 C CA . LYS A 1 373 ? 26.531 4.234 23.203 1 33.31 373 LYS A CA 1
ATOM 2949 C C . LYS A 1 373 ? 26.5 5.133 21.969 1 33.31 373 LYS A C 1
ATOM 2951 O O . LYS A 1 373 ? 27.312 4.98 21.062 1 33.31 373 LYS A O 1
ATOM 2956 N N . ILE A 1 374 ? 25.484 5.633 21.438 1 35.09 374 ILE A N 1
ATOM 2957 C CA . ILE A 1 374 ? 25.562 6.676 20.406 1 35.09 374 ILE A CA 1
ATOM 2958 C C . ILE A 1 374 ? 25.938 8.008 21.062 1 35.09 374 ILE A C 1
ATOM 2960 O O . ILE A 1 374 ? 25.094 8.875 21.25 1 35.09 374 ILE A O 1
ATOM 2964 N N . SER A 1 375 ? 26.688 8.219 22.062 1 32.31 375 SER A N 1
ATOM 2965 C CA . SER A 1 375 ? 27.109 9.375 22.859 1 32.31 375 SER A CA 1
ATOM 2966 C C . SER A 1 375 ? 27.562 10.523 21.969 1 32.31 375 SER A C 1
ATOM 2968 O O . SER A 1 375 ? 27.453 11.695 22.344 1 32.31 375 SER A O 1
ATOM 2970 N N . GLU A 1 376 ? 28.484 10.438 21.047 1 31.88 376 GLU A N 1
ATOM 2971 C CA . GLU A 1 376 ? 29.391 11.531 20.734 1 31.88 376 GLU A CA 1
ATOM 2972 C C . GLU A 1 376 ? 28.719 12.578 19.844 1 31.88 376 GLU A C 1
ATOM 2974 O O . GLU A 1 376 ? 29.141 13.734 19.812 1 31.88 376 GLU A O 1
ATOM 2979 N N . TYR A 1 377 ? 27.875 12.289 18.969 1 30.73 377 TYR A N 1
ATOM 2980 C CA . TYR A 1 377 ? 27.781 13.227 17.844 1 30.73 377 TYR A CA 1
ATOM 2981 C C . TYR A 1 377 ? 26.75 14.312 18.141 1 30.73 377 TYR A C 1
ATOM 2983 O O . TYR A 1 377 ? 26.641 15.289 17.391 1 30.73 377 TYR A O 1
ATOM 2991 N N . LEU A 1 378 ? 25.734 14.078 18.891 1 31.88 378 LEU A N 1
ATOM 2992 C CA . LEU A 1 378 ? 24.734 15.133 18.938 1 31.88 378 LEU A CA 1
ATOM 2993 C C . LEU A 1 378 ? 25.172 16.281 19.844 1 31.88 378 LEU A C 1
ATOM 2995 O O . LEU A 1 378 ? 24.422 17.234 20.031 1 31.88 378 LEU A O 1
ATOM 2999 N N . VAL A 1 379 ? 26.25 16.156 20.734 1 29.45 379 VAL A N 1
ATOM 3000 C CA . VAL A 1 379 ? 26.703 17.188 21.656 1 29.45 379 VAL A CA 1
ATOM 3001 C C . VAL A 1 379 ? 27.672 18.141 20.953 1 29.45 379 VAL A C 1
ATOM 3003 O O . VAL A 1 379 ? 28.078 19.156 21.516 1 29.45 379 VAL A O 1
ATOM 3006 N N . ASN A 1 380 ? 28.328 17.969 19.797 1 26.11 380 ASN A N 1
ATOM 3007 C CA . ASN A 1 380 ? 29.234 19.078 19.531 1 26.11 380 ASN A CA 1
ATOM 3008 C C . ASN A 1 380 ? 28.516 20.266 18.906 1 26.11 380 ASN A C 1
ATOM 3010 O O . ASN A 1 380 ? 27.672 20.094 18.031 1 26.11 380 ASN A O 1
ATOM 3014 N N . MET B 1 1 ? -25.609 38.594 13.484 1 33.72 1 MET B N 1
ATOM 3015 C CA . MET B 1 1 ? -24.406 37.75 13.609 1 33.72 1 MET B CA 1
ATOM 3016 C C . MET B 1 1 ? -23.984 37.625 15.07 1 33.72 1 MET B C 1
ATOM 3018 O O . MET B 1 1 ? -23.828 38.625 15.758 1 33.72 1 MET B O 1
ATOM 3022 N N . PRO B 1 2 ? -24.469 36.594 15.75 1 43.16 2 PRO B N 1
ATOM 3023 C CA . PRO B 1 2 ? -24.312 36.625 17.203 1 43.16 2 PRO B CA 1
ATOM 3024 C C . PRO B 1 2 ? -22.984 37.281 17.625 1 43.16 2 PRO B C 1
ATOM 3026 O O . PRO B 1 2 ? -22.031 37.281 16.859 1 43.16 2 PRO B O 1
ATOM 3029 N N . SER B 1 3 ? -22.922 38.094 18.609 1 47.53 3 SER B N 1
ATOM 3030 C CA . SER B 1 3 ? -21.828 38.875 19.188 1 47.53 3 SER B CA 1
ATOM 3031 C C . SER B 1 3 ? -20.578 38 19.391 1 47.53 3 SER B C 1
ATOM 3033 O O . SER B 1 3 ? -20.688 36.844 19.812 1 47.53 3 SER B O 1
ATOM 3035 N N . LYS B 1 4 ? -19.438 38.25 18.594 1 57.06 4 LYS B N 1
ATOM 3036 C CA . LYS B 1 4 ? -18.078 37.688 18.562 1 57.06 4 LYS B CA 1
ATOM 3037 C C . LYS B 1 4 ? -17.625 37.281 19.969 1 57.06 4 LYS B C 1
ATOM 3039 O O . LYS B 1 4 ? -16.766 36.406 20.125 1 57.06 4 LYS B O 1
ATOM 3044 N N . LYS B 1 5 ? -18.156 37.906 21.016 1 64.38 5 LYS B N 1
ATOM 3045 C CA . LYS B 1 5 ? -17.734 37.656 22.391 1 64.38 5 LYS B CA 1
ATOM 3046 C C . LYS B 1 5 ? -18.734 36.75 23.125 1 64.38 5 LYS B C 1
ATOM 3048 O O . LYS B 1 5 ? -19.297 37.156 24.141 1 64.38 5 LYS B O 1
ATOM 3053 N N . CYS B 1 6 ? -19.297 35.781 22.359 1 67.75 6 CYS B N 1
ATOM 3054 C CA . CYS B 1 6 ? -20.312 34.906 22.953 1 67.75 6 CYS B CA 1
ATOM 3055 C C . CYS B 1 6 ? -19.672 33.844 23.812 1 67.75 6 CYS B C 1
ATOM 3057 O O . CYS B 1 6 ? -18.609 33.312 23.484 1 67.75 6 CYS B O 1
ATOM 3059 N N . ASP B 1 7 ? -20.109 33.625 25.031 1 82.75 7 ASP B N 1
ATOM 3060 C CA . ASP B 1 7 ? -19.734 32.531 25.938 1 82.75 7 ASP B CA 1
ATOM 3061 C C . ASP B 1 7 ? -19.859 31.172 25.25 1 82.75 7 ASP B C 1
ATOM 3063 O O . ASP B 1 7 ? -20.875 30.891 24.609 1 82.75 7 ASP B O 1
ATOM 3067 N N . PRO B 1 8 ? -18.797 30.453 25.141 1 84.88 8 PRO B N 1
ATOM 3068 C CA . PRO B 1 8 ? -18.797 29.156 24.469 1 84.88 8 PRO B CA 1
ATOM 3069 C C . PRO B 1 8 ? -19.969 28.266 24.891 1 84.88 8 PRO B C 1
ATOM 3071 O O . PRO B 1 8 ? -20.547 27.547 24.047 1 84.88 8 PRO B O 1
ATOM 3074 N N . LYS B 1 9 ? -20.25 28.25 26.141 1 83.25 9 LYS B N 1
ATOM 3075 C CA . LYS B 1 9 ? -21.359 27.422 26.625 1 83.25 9 LYS B CA 1
ATOM 3076 C C . LYS B 1 9 ? -22.688 27.891 26.031 1 83.25 9 LYS B C 1
ATOM 3078 O O . LYS B 1 9 ? -23.516 27.078 25.656 1 83.25 9 LYS B O 1
ATOM 3083 N N . LYS B 1 10 ? -22.875 29.094 26.062 1 85.62 10 LYS B N 1
ATOM 3084 C CA . LYS B 1 10 ? -24.094 29.656 25.5 1 85.62 10 LYS B CA 1
ATOM 3085 C C . LYS B 1 10 ? -24.203 29.375 24 1 85.62 10 LYS B C 1
ATOM 3087 O O . LYS B 1 10 ? -25.281 29.062 23.5 1 85.62 10 LYS B O 1
ATOM 3092 N N . TRP B 1 11 ? -23.062 29.5 23.312 1 88.69 11 TRP B N 1
ATOM 3093 C CA . TRP B 1 11 ? -23.016 29.219 21.891 1 88.69 11 TRP B CA 1
ATOM 3094 C C . TRP B 1 11 ? -23.391 27.766 21.609 1 88.69 11 TRP B C 1
ATOM 3096 O O . TRP B 1 11 ? -24.172 27.484 20.688 1 88.69 11 TRP B O 1
ATOM 3106 N N . LEU B 1 12 ? -23 26.828 22.406 1 89.38 12 LEU B N 1
ATOM 3107 C CA . LEU B 1 12 ? -23.219 25.406 22.25 1 89.38 12 LEU B CA 1
ATOM 3108 C C . LEU B 1 12 ? -24.688 25.047 22.5 1 89.38 12 LEU B C 1
ATOM 3110 O O . LEU B 1 12 ? -25.234 24.141 21.875 1 89.38 12 LEU B O 1
ATOM 3114 N N . THR B 1 13 ? -25.281 25.766 23.406 1 88.25 13 THR B N 1
ATOM 3115 C CA . THR B 1 13 ? -26.641 25.406 23.828 1 88.25 13 THR B CA 1
ATOM 3116 C C . THR B 1 13 ? -27.672 26.156 23 1 88.25 13 THR B C 1
ATOM 3118 O O . THR B 1 13 ? -28.766 25.641 22.734 1 88.25 13 THR B O 1
ATOM 3121 N N . GLN B 1 14 ? -27.328 27.297 22.562 1 89.19 14 GLN B N 1
ATOM 3122 C CA . GLN B 1 14 ? -28.344 28.141 21.953 1 89.19 14 GLN B CA 1
ATOM 3123 C C . GLN B 1 14 ? -28.188 28.203 20.438 1 89.19 14 GLN B C 1
ATOM 3125 O O . GLN B 1 14 ? -29.172 28.312 19.703 1 89.19 14 GLN B O 1
ATOM 3130 N N . ILE B 1 15 ? -27 28.156 19.922 1 90.44 15 ILE B N 1
ATOM 3131 C CA . ILE B 1 15 ? -26.75 28.406 18.516 1 90.44 15 ILE B CA 1
ATOM 3132 C C . ILE B 1 15 ? -26.422 27.109 17.797 1 90.44 15 ILE B C 1
ATOM 3134 O O . ILE B 1 15 ? -27.016 26.797 16.75 1 90.44 15 ILE B O 1
ATOM 3138 N N . TRP B 1 16 ? -25.594 26.297 18.359 1 92.19 16 TRP B N 1
ATOM 3139 C CA . TRP B 1 16 ? -25.016 25.125 17.734 1 92.19 16 TRP B CA 1
ATOM 3140 C C . TRP B 1 16 ? -26.094 24.125 17.344 1 92.19 16 TRP B C 1
ATOM 3142 O O . TRP B 1 16 ? -26.094 23.594 16.219 1 92.19 16 TRP B O 1
ATOM 3152 N N . PRO B 1 17 ? -27.141 23.906 18.172 1 92.44 17 PRO B N 1
ATOM 3153 C CA . PRO B 1 17 ? -28.172 22.938 17.797 1 92.44 17 PRO B CA 1
ATOM 3154 C C . PRO B 1 17 ? -28.891 23.312 16.5 1 92.44 17 PRO B C 1
ATOM 3156 O O . PRO B 1 17 ? -29.234 22.438 15.703 1 92.44 17 PRO B O 1
ATOM 3159 N N . THR B 1 18 ? -29.031 24.516 16.297 1 92.62 18 THR B N 1
ATOM 3160 C CA . THR B 1 18 ? -29.703 24.984 15.086 1 92.62 18 THR B CA 1
ATOM 3161 C C . THR B 1 18 ? -28.797 24.828 13.867 1 92.62 18 THR B C 1
ATOM 3163 O O . THR B 1 18 ? -29.266 24.469 12.781 1 92.62 18 THR B O 1
ATOM 3166 N N . LEU B 1 19 ? -27.562 25.156 14.047 1 93.25 19 LEU B N 1
ATOM 3167 C CA . LEU B 1 19 ? -26.609 25.109 12.953 1 93.25 19 LEU B CA 1
ATOM 3168 C C . LEU B 1 19 ? -26.391 23.672 12.492 1 93.25 19 LEU B C 1
ATOM 3170 O O . LEU B 1 19 ? -26.281 23.406 11.289 1 93.25 19 LEU B O 1
ATOM 3174 N N . ARG B 1 20 ? -26.312 22.703 13.43 1 94.25 20 ARG B N 1
ATOM 3175 C CA . ARG B 1 20 ? -25.922 21.328 13.086 1 94.25 20 ARG B CA 1
ATOM 3176 C C . ARG B 1 20 ? -27.109 20.5 12.641 1 94.25 20 ARG B C 1
ATOM 3178 O O . ARG B 1 20 ? -26.953 19.406 12.109 1 94.25 20 ARG B O 1
ATOM 3185 N N . LYS B 1 21 ? -28.344 20.984 12.828 1 92.75 21 LYS B N 1
ATOM 3186 C CA . LYS B 1 21 ? -29.578 20.219 12.664 1 92.75 21 LYS B CA 1
ATOM 3187 C C . LYS B 1 21 ? -29.641 19.578 11.281 1 92.75 21 LYS B C 1
ATOM 3189 O O . LYS B 1 21 ? -30.125 18.438 11.141 1 92.75 21 LYS B O 1
ATOM 3194 N N . ASP B 1 22 ? -29.141 20.172 10.305 1 93.75 22 ASP B N 1
ATOM 3195 C CA . ASP B 1 22 ? -29.297 19.703 8.93 1 93.75 22 ASP B CA 1
ATOM 3196 C C . ASP B 1 22 ? -28.078 18.906 8.477 1 93.75 22 ASP B C 1
ATOM 3198 O O . ASP B 1 22 ? -27.984 18.516 7.312 1 93.75 22 ASP B O 1
ATOM 3202 N N . PHE B 1 23 ? -27.156 18.672 9.352 1 96.44 23 PHE B N 1
ATOM 3203 C CA . PHE B 1 23 ? -25.922 18 8.969 1 96.44 23 PHE B CA 1
ATOM 3204 C C . PHE B 1 23 ? -25.656 16.797 9.852 1 96.44 23 PHE B C 1
ATOM 3206 O O . PHE B 1 23 ? -25.891 16.844 11.062 1 96.44 23 PHE B O 1
ATOM 3213 N N . SER B 1 24 ? -25.25 15.734 9.219 1 95.75 24 SER B N 1
ATOM 3214 C CA . SER B 1 24 ? -24.797 14.578 9.984 1 95.75 24 SER B CA 1
ATOM 3215 C C . SER B 1 24 ? -23.359 14.773 10.469 1 95.75 24 SER B C 1
ATOM 3217 O O . SER B 1 24 ? -22.656 15.688 10.016 1 95.75 24 SER B O 1
ATOM 3219 N N . ASP B 1 25 ? -22.906 13.977 11.383 1 95.38 25 ASP B N 1
ATOM 3220 C CA . ASP B 1 25 ? -21.547 14.055 11.898 1 95.38 25 ASP B CA 1
ATOM 3221 C C . ASP B 1 25 ? -20.531 13.906 10.781 1 95.38 25 ASP B C 1
ATOM 3223 O O . ASP B 1 25 ? -19.422 14.445 10.867 1 95.38 25 ASP B O 1
ATOM 3227 N N . ASP B 1 26 ? -20.859 13.164 9.703 1 96.56 26 ASP B N 1
ATOM 3228 C CA . ASP B 1 26 ? -19.969 12.977 8.562 1 96.56 26 ASP B CA 1
ATOM 3229 C C . ASP B 1 26 ? -19.859 14.25 7.73 1 96.56 26 ASP B C 1
ATOM 3231 O O . ASP B 1 26 ? -18.922 14.406 6.945 1 96.56 26 ASP B O 1
ATOM 3235 N N . ASP B 1 27 ? -20.812 15.172 7.969 1 97.81 27 ASP B N 1
ATOM 3236 C CA . ASP B 1 27 ? -20.875 16.359 7.117 1 97.81 27 ASP B CA 1
ATOM 3237 C C . ASP B 1 27 ? -20.5 17.625 7.898 1 97.81 27 ASP B C 1
ATOM 3239 O O . ASP B 1 27 ? -20.672 18.734 7.402 1 97.81 27 ASP B O 1
ATOM 3243 N N . ILE B 1 28 ? -20.047 17.5 9.117 1 98 28 ILE B N 1
ATOM 3244 C CA . ILE B 1 28 ? -19.562 18.609 9.922 1 98 28 ILE B CA 1
ATOM 3245 C C . ILE B 1 28 ? -18.047 18.531 10.047 1 98 28 ILE B C 1
ATOM 3247 O O . ILE B 1 28 ? -17.5 17.547 10.547 1 98 28 ILE B O 1
ATOM 3251 N N . PHE B 1 29 ? -17.375 19.531 9.547 1 98.31 29 PHE B N 1
ATOM 3252 C CA . PHE B 1 29 ? -15.922 19.594 9.555 1 98.31 29 PHE B CA 1
ATOM 3253 C C . PHE B 1 29 ? -15.43 20.75 10.414 1 98.31 29 PHE B C 1
ATOM 3255 O O . PHE B 1 29 ? -16.141 21.734 10.617 1 98.31 29 PHE B O 1
ATOM 3262 N N . SER B 1 30 ? -14.297 20.641 10.969 1 97.69 30 SER B N 1
ATOM 3263 C CA . SER B 1 30 ? -13.547 21.734 11.578 1 97.69 30 SER B CA 1
ATOM 3264 C C . SER B 1 30 ? -12.164 21.859 10.953 1 97.69 30 SER B C 1
ATOM 3266 O O . SER B 1 30 ? -11.547 20.875 10.57 1 97.69 30 SER B O 1
ATOM 3268 N N . ALA B 1 31 ? -11.727 23.078 10.719 1 97.19 31 ALA B N 1
ATOM 3269 C CA . ALA B 1 31 ? -10.398 23.359 10.164 1 97.19 31 ALA B CA 1
ATOM 3270 C C . ALA B 1 31 ? -9.625 24.328 11.062 1 97.19 31 ALA B C 1
ATOM 3272 O O . ALA B 1 31 ? -10.219 25.219 11.68 1 97.19 31 ALA B O 1
ATOM 3273 N N . ASP B 1 32 ? -8.383 24.156 11.195 1 94.81 32 ASP B N 1
ATOM 3274 C CA . ASP B 1 32 ? -7.508 25.031 11.977 1 94.81 32 ASP B CA 1
ATOM 3275 C C . ASP B 1 32 ? -6.098 25.062 11.398 1 94.81 32 ASP B C 1
ATOM 3277 O O . ASP B 1 32 ? -5.66 24.094 10.766 1 94.81 32 ASP B O 1
ATOM 3281 N N . GLU B 1 33 ? -5.441 26.219 11.578 1 94.56 33 GLU B N 1
ATOM 3282 C CA . GLU B 1 33 ? -4.066 26.391 11.117 1 94.56 33 GLU B CA 1
ATOM 3283 C C . GLU B 1 33 ? -3.074 26.188 12.258 1 94.56 33 GLU B C 1
ATOM 3285 O O . GLU B 1 33 ? -3.328 26.594 13.391 1 94.56 33 GLU B O 1
ATOM 3290 N N . ILE B 1 34 ? -1.99 25.594 11.922 1 93.12 34 ILE B N 1
ATOM 3291 C CA . ILE B 1 34 ? -0.929 25.438 12.914 1 93.12 34 ILE B CA 1
ATOM 3292 C C . ILE B 1 34 ? 0.426 25.703 12.258 1 93.12 34 ILE B C 1
ATOM 3294 O O . ILE B 1 34 ? 0.593 25.5 11.055 1 93.12 34 ILE B O 1
ATOM 3298 N N . GLY B 1 35 ? 1.291 26.25 13.07 1 93.44 35 GLY B N 1
ATOM 3299 C CA . GLY B 1 35 ? 2.666 26.422 12.633 1 93.44 35 GLY B CA 1
ATOM 3300 C C . GLY B 1 35 ? 3.576 25.297 13.062 1 93.44 35 GLY B C 1
ATOM 3301 O O . GLY B 1 35 ? 3.373 24.688 14.117 1 93.44 35 GLY B O 1
ATOM 3302 N N . LEU B 1 36 ? 4.621 25.016 12.227 1 93.62 36 LEU B N 1
ATOM 3303 C CA . LEU B 1 36 ? 5.543 23.922 12.508 1 93.62 36 LEU B CA 1
ATOM 3304 C C . LEU B 1 36 ? 6.949 24.266 12.023 1 93.62 36 LEU B C 1
ATOM 3306 O O . LEU B 1 36 ? 7.137 24.672 10.875 1 93.62 36 LEU B O 1
ATOM 3310 N N . PHE B 1 37 ? 7.938 24.234 12.93 1 90.5 37 PHE B N 1
ATOM 3311 C CA . PHE B 1 37 ? 9.336 24.219 12.523 1 90.5 37 PHE B CA 1
ATOM 3312 C C . PHE B 1 37 ? 9.766 22.812 12.094 1 90.5 37 PHE B C 1
ATOM 3314 O O . PHE B 1 37 ? 10.055 21.969 12.93 1 90.5 37 PHE B O 1
ATOM 3321 N N . TYR B 1 38 ? 9.898 22.625 10.805 1 90.75 38 TYR B N 1
ATOM 3322 C CA . TYR B 1 38 ? 9.93 21.25 10.32 1 90.75 38 TYR B CA 1
ATOM 3323 C C . TYR B 1 38 ? 11.344 20.672 10.398 1 90.75 38 TYR B C 1
ATOM 3325 O O . TYR B 1 38 ? 11.539 19.469 10.289 1 90.75 38 TYR B O 1
ATOM 3333 N N . LYS B 1 39 ? 12.422 21.453 10.727 1 87.19 39 LYS B N 1
ATOM 3334 C CA . LYS B 1 39 ? 13.781 20.938 10.828 1 87.19 39 LYS B CA 1
ATOM 3335 C C . LYS B 1 39 ? 14.266 20.969 12.281 1 87.19 39 LYS B C 1
ATOM 3337 O O . LYS B 1 39 ? 15.375 20.5 12.578 1 87.19 39 LYS B O 1
ATOM 3342 N N . LEU B 1 40 ? 13.5 21.531 13.109 1 83.06 40 LEU B N 1
ATOM 3343 C CA . LEU B 1 40 ? 13.953 21.734 14.484 1 83.06 40 LEU B CA 1
ATOM 3344 C C . LEU B 1 40 ? 14.203 20.391 15.18 1 83.06 40 LEU B C 1
ATOM 3346 O O . LEU B 1 40 ? 13.367 19.484 15.117 1 83.06 40 LEU B O 1
ATOM 3350 N N . THR B 1 41 ? 15.352 20.312 15.781 1 78.62 41 THR B N 1
ATOM 3351 C CA . THR B 1 41 ? 15.711 19.109 16.531 1 78.62 41 THR B CA 1
ATOM 3352 C C . THR B 1 41 ? 15.719 19.406 18.031 1 78.62 41 THR B C 1
ATOM 3354 O O . THR B 1 41 ? 15.766 20.578 18.438 1 78.62 41 THR B O 1
ATOM 3357 N N . PRO B 1 42 ? 15.648 18.406 18.812 1 74 42 PRO B N 1
ATOM 3358 C CA . PRO B 1 42 ? 15.555 18.625 20.266 1 74 42 PRO B CA 1
ATOM 3359 C C . PRO B 1 42 ? 16.75 19.391 20.828 1 74 42 PRO B C 1
ATOM 3361 O O . PRO B 1 42 ? 16.609 20.172 21.766 1 74 42 PRO B O 1
ATOM 3364 N N . ASP B 1 43 ? 17.906 19.172 20.312 1 69.56 43 ASP B N 1
ATOM 3365 C CA . ASP B 1 43 ? 19.109 19.844 20.828 1 69.56 43 ASP B CA 1
ATOM 3366 C C . ASP B 1 43 ? 19.047 21.344 20.609 1 69.56 43 ASP B C 1
ATOM 3368 O O . ASP B 1 43 ? 19.531 22.125 21.438 1 69.56 43 ASP B O 1
ATOM 3372 N N . LYS B 1 44 ? 18.422 21.688 19.547 1 65.69 44 LYS B N 1
ATOM 3373 C CA . LYS B 1 44 ? 18.312 23.109 19.219 1 65.69 44 LYS B CA 1
ATOM 3374 C C . LYS B 1 44 ? 17.172 23.766 20.016 1 65.69 44 LYS B C 1
ATOM 3376 O O . LYS B 1 44 ? 17.109 25 20.094 1 65.69 44 LYS B O 1
ATOM 3381 N N . THR B 1 45 ? 16.281 22.969 20.516 1 60.06 45 THR B N 1
ATOM 3382 C CA . THR B 1 45 ? 15.156 23.469 21.297 1 60.06 45 THR B CA 1
ATOM 3383 C C . THR B 1 45 ? 15.656 24.219 22.531 1 60.06 45 THR B C 1
ATOM 3385 O O . THR B 1 45 ? 15.094 25.25 22.906 1 60.06 45 THR B O 1
ATOM 3388 N N . LEU B 1 46 ? 16.703 23.734 23.078 1 59.19 46 LEU B N 1
ATOM 3389 C CA . LEU B 1 46 ? 17.266 24.344 24.281 1 59.19 46 LEU B CA 1
ATOM 3390 C C . LEU B 1 46 ? 17.781 25.75 23.984 1 59.19 46 LEU B C 1
ATOM 3392 O O . LEU B 1 46 ? 17.656 26.656 24.828 1 59.19 46 LEU B O 1
ATOM 3396 N N . ASN B 1 47 ? 18.25 25.859 22.828 1 58.28 47 ASN B N 1
ATOM 3397 C CA . ASN B 1 47 ? 18.828 27.141 22.469 1 58.28 47 ASN B CA 1
ATOM 3398 C C . ASN B 1 47 ? 17.75 28.156 22.078 1 58.28 47 ASN B C 1
ATOM 3400 O O . ASN B 1 47 ? 17.969 29.359 22.156 1 58.28 47 ASN B O 1
ATOM 3404 N N . MET B 1 48 ? 16.562 27.75 21.688 1 58.41 48 MET B N 1
ATOM 3405 C CA . MET B 1 48 ? 15.516 28.609 21.172 1 58.41 48 MET B CA 1
ATOM 3406 C C . MET B 1 48 ? 14.695 29.219 22.297 1 58.41 48 MET B C 1
ATOM 3408 O O . MET B 1 48 ? 14.055 30.266 22.125 1 58.41 48 MET B O 1
ATOM 3412 N N . LYS B 1 49 ? 14.453 28.703 23.516 1 54.19 49 LYS B N 1
ATOM 3413 C CA . LYS B 1 49 ? 13.602 29.219 24.578 1 54.19 49 LYS B CA 1
ATOM 3414 C C . LYS B 1 49 ? 13.844 30.703 24.797 1 54.19 49 LYS B C 1
ATOM 3416 O O . LYS B 1 49 ? 12.938 31.438 25.188 1 54.19 49 LYS B O 1
ATOM 3421 N N . GLY B 1 50 ? 15.008 31.094 24.391 1 48.03 50 GLY B N 1
ATOM 3422 C CA . GLY B 1 50 ? 15.281 32.5 24.625 1 48.03 50 GLY B CA 1
ATOM 3423 C C . GLY B 1 50 ? 15.078 33.375 23.391 1 48.03 50 GLY B C 1
ATOM 3424 O O . GLY B 1 50 ? 15.086 34.594 23.484 1 48.03 50 GLY B O 1
ATOM 3425 N N . GLU B 1 51 ? 15.078 32.844 22.234 1 48.41 51 GLU B N 1
ATOM 3426 C CA . GLU B 1 51 ? 15.008 33.688 21.031 1 48.41 51 GLU B CA 1
ATOM 3427 C C . GLU B 1 51 ? 13.57 33.812 20.547 1 48.41 51 GLU B C 1
ATOM 3429 O O . GLU B 1 51 ? 12.82 32.844 20.531 1 48.41 51 GLU B O 1
ATOM 3434 N N . GLN B 1 52 ? 12.961 34.906 20.812 1 43.19 52 GLN B N 1
ATOM 3435 C CA . GLN B 1 52 ? 11.656 35.219 20.25 1 43.19 52 GLN B CA 1
ATOM 3436 C C . GLN B 1 52 ? 11.586 34.781 18.781 1 43.19 52 GLN B C 1
ATOM 3438 O O . GLN B 1 52 ? 12.461 35.156 17.984 1 43.19 52 GLN B O 1
ATOM 3443 N N . CYS B 1 53 ? 11.102 33.719 18.281 1 45 53 CYS B N 1
ATOM 3444 C CA . CYS B 1 53 ? 11.016 33 17 1 45 53 CYS B CA 1
ATOM 3445 C C . CYS B 1 53 ? 10.5 33.938 15.914 1 45 53 CYS B C 1
ATOM 3447 O O . CYS B 1 53 ? 9.852 33.5 14.969 1 45 53 CYS B O 1
ATOM 3449 N N . THR B 1 54 ? 10.164 35.25 16.078 1 43.34 54 THR B N 1
ATOM 3450 C CA . THR B 1 54 ? 9.562 36.125 15.078 1 43.34 54 THR B CA 1
ATOM 3451 C C . THR B 1 54 ? 10.516 36.344 13.914 1 43.34 54 THR B C 1
ATOM 3453 O O . THR B 1 54 ? 10.086 36.625 12.797 1 43.34 54 THR B O 1
ATOM 3456 N N . GLY B 1 55 ? 12.016 36.406 14.289 1 41.38 55 GLY B N 1
ATOM 3457 C CA . GLY B 1 55 ? 13.141 36.875 13.508 1 41.38 55 GLY B CA 1
ATOM 3458 C C . GLY B 1 55 ? 14.375 36 13.641 1 41.38 55 GLY B C 1
ATOM 3459 O O . GLY B 1 55 ? 14.477 35.219 14.57 1 41.38 55 GLY B O 1
ATOM 3460 N N . GLY B 1 56 ? 14.898 35.188 12.414 1 46.62 56 GLY B N 1
ATOM 3461 C CA . GLY B 1 56 ? 16.172 34.469 12.383 1 46.62 56 GLY B CA 1
ATOM 3462 C C . GLY B 1 56 ? 16.125 33.219 11.531 1 46.62 56 GLY B C 1
ATOM 3463 O O . GLY B 1 56 ? 15.156 33 10.812 1 46.62 56 GLY B O 1
ATOM 3464 N N . GLU B 1 57 ? 17.266 32.469 11.586 1 49.75 57 GLU B N 1
ATOM 3465 C CA . GLU B 1 57 ? 17.531 31.25 10.812 1 49.75 57 GLU B CA 1
ATOM 3466 C C . GLU B 1 57 ? 16.375 30.25 10.938 1 49.75 57 GLU B C 1
ATOM 3468 O O . GLU B 1 57 ? 16.047 29.547 9.984 1 49.75 57 GLU B O 1
ATOM 3473 N N . LEU B 1 58 ? 15.641 30.391 11.969 1 56.91 58 LEU B N 1
ATOM 3474 C CA . LEU B 1 58 ? 14.547 29.453 12.211 1 56.91 58 LEU B CA 1
ATOM 3475 C C . LEU B 1 58 ? 13.305 29.844 11.414 1 56.91 58 LEU B C 1
ATOM 3477 O O . LEU B 1 58 ? 12.453 29.016 11.125 1 56.91 58 LEU B O 1
ATOM 3481 N N . SER B 1 59 ? 13.344 31.109 10.945 1 59.88 59 SER B N 1
ATOM 3482 C CA . SER B 1 59 ? 12.188 31.625 10.219 1 59.88 59 SER B CA 1
ATOM 3483 C C . SER B 1 59 ? 12.062 30.969 8.844 1 59.88 59 SER B C 1
ATOM 3485 O O . SER B 1 59 ? 10.953 30.812 8.32 1 59.88 59 SER B O 1
ATOM 3487 N N . LYS B 1 60 ? 13.188 30.453 8.367 1 67.56 60 LYS B N 1
ATOM 3488 C CA . LYS B 1 60 ? 13.133 29.891 7.016 1 67.56 60 LYS B CA 1
ATOM 3489 C C . LYS B 1 60 ? 12.773 28.406 7.039 1 67.56 60 LYS B C 1
ATOM 3491 O O . LYS B 1 60 ? 12.492 27.812 5.996 1 67.56 60 LYS B O 1
ATOM 3496 N N . GLU B 1 61 ? 12.664 27.906 8.141 1 84.75 61 GLU B N 1
ATOM 3497 C CA . GLU B 1 61 ? 12.375 26.469 8.273 1 84.75 61 GLU B CA 1
ATOM 3498 C C . GLU B 1 61 ? 11.008 26.25 8.906 1 84.75 61 GLU B C 1
ATOM 3500 O O . GLU B 1 61 ? 10.812 25.266 9.633 1 84.75 61 GLU B O 1
ATOM 3505 N N . ARG B 1 62 ? 10.164 27.219 8.609 1 90.25 62 ARG B N 1
ATOM 3506 C CA . ARG B 1 62 ? 8.812 27.125 9.156 1 90.25 62 ARG B CA 1
ATOM 3507 C C . ARG B 1 62 ? 7.797 26.812 8.062 1 90.25 62 ARG B C 1
ATOM 3509 O O . ARG B 1 62 ? 7.992 27.188 6.902 1 90.25 62 ARG B O 1
ATOM 3516 N N . ILE B 1 63 ? 6.773 26.094 8.383 1 94.56 63 ILE B N 1
ATOM 3517 C CA . ILE B 1 63 ? 5.633 25.875 7.508 1 94.56 63 ILE B CA 1
ATOM 3518 C C . ILE B 1 63 ? 4.332 26.062 8.289 1 94.56 63 ILE B C 1
ATOM 3520 O O . ILE B 1 63 ? 4.324 25.984 9.516 1 94.56 63 ILE B O 1
ATOM 3524 N N . THR B 1 64 ? 3.312 26.484 7.637 1 96.25 64 THR B N 1
ATOM 3525 C CA . THR B 1 64 ? 1.963 26.531 8.188 1 96.25 64 THR B CA 1
ATOM 3526 C C . THR B 1 64 ? 1.101 25.422 7.605 1 96.25 64 THR B C 1
ATOM 3528 O O . THR B 1 64 ? 1.138 25.156 6.402 1 96.25 64 THR B O 1
ATOM 3531 N N . LEU B 1 65 ? 0.433 24.703 8.453 1 97.38 65 LEU B N 1
ATOM 3532 C CA . LEU B 1 65 ? -0.468 23.625 8.055 1 97.38 65 LEU B CA 1
ATOM 3533 C C . LEU B 1 65 ? -1.923 24.031 8.266 1 97.38 65 LEU B C 1
ATOM 3535 O O . LEU B 1 65 ? -2.246 24.719 9.242 1 97.38 65 LEU B O 1
ATOM 3539 N N . LEU B 1 66 ? -2.754 23.688 7.363 1 97.94 66 LEU B N 1
ATOM 3540 C CA . LEU B 1 66 ? -4.195 23.719 7.582 1 97.94 66 LEU B CA 1
ATOM 3541 C C . LEU B 1 66 ? -4.766 22.312 7.691 1 97.94 66 LEU B C 1
ATOM 3543 O O . LEU B 1 66 ? -4.68 21.531 6.746 1 97.94 66 LEU B O 1
ATOM 3547 N N . LEU B 1 67 ? -5.273 21.984 8.867 1 97.62 67 LEU B N 1
ATOM 3548 C CA . LEU B 1 67 ? -5.895 20.688 9.141 1 97.62 67 LEU B CA 1
ATOM 3549 C C . LEU B 1 67 ? -7.414 20.781 9.062 1 97.62 67 LEU B C 1
ATOM 3551 O O . LEU B 1 67 ? -8 21.781 9.5 1 97.62 67 LEU B O 1
ATOM 3555 N N . ALA B 1 68 ? -8.055 19.828 8.453 1 98.56 68 ALA B N 1
ATOM 3556 C CA . ALA B 1 68 ? -9.516 19.766 8.43 1 98.56 68 ALA B CA 1
ATOM 3557 C C . ALA B 1 68 ? -10 18.312 8.445 1 98.56 68 ALA B C 1
ATOM 3559 O O . ALA B 1 68 ? -9.469 17.469 7.727 1 98.56 68 ALA B O 1
ATOM 3560 N N . ALA B 1 69 ? -10.875 17.969 9.281 1 98.25 69 ALA B N 1
ATOM 3561 C CA . ALA B 1 69 ? -11.453 16.625 9.398 1 98.25 69 ALA B CA 1
ATOM 3562 C C . ALA B 1 69 ? -12.906 16.703 9.844 1 98.25 69 ALA B C 1
ATOM 3564 O O . ALA B 1 69 ? -13.352 17.719 10.391 1 98.25 69 ALA B O 1
ATOM 3565 N N . ASN B 1 70 ? -13.664 15.719 9.578 1 98 70 ASN B N 1
ATOM 3566 C CA . ASN B 1 70 ? -15.07 15.734 9.945 1 98 70 ASN B CA 1
ATOM 3567 C C . ASN B 1 70 ? -15.289 15.18 11.352 1 98 70 ASN B C 1
ATOM 3569 O O . ASN B 1 70 ? -14.375 14.586 11.938 1 98 70 ASN B O 1
ATOM 3573 N N . MET B 1 71 ? -16.391 15.398 11.891 1 96.75 71 MET B N 1
ATOM 3574 C CA . MET B 1 71 ? -16.734 15.133 13.281 1 96.75 71 MET B CA 1
ATOM 3575 C C . MET B 1 71 ? -16.719 13.641 13.57 1 96.75 71 MET B C 1
ATOM 3577 O O . MET B 1 71 ? -16.328 13.219 14.664 1 96.75 71 MET B O 1
ATOM 3581 N N . SER B 1 72 ? -17.094 12.805 12.594 1 94.81 72 SER B N 1
ATOM 3582 C CA . SER B 1 72 ? -17.078 11.359 12.797 1 94.81 72 SER B CA 1
ATOM 3583 C C . SER B 1 72 ? -15.656 10.812 12.766 1 94.81 72 SER B C 1
ATOM 3585 O O . SER B 1 72 ? -15.406 9.68 13.195 1 94.81 72 SER B O 1
ATOM 3587 N N . GLY B 1 73 ? -14.734 11.625 12.219 1 95.44 73 GLY B N 1
ATOM 3588 C CA . GLY B 1 73 ? -13.359 11.188 12.078 1 95.44 73 GLY B CA 1
ATOM 3589 C C . GLY B 1 73 ? -13.125 10.336 10.844 1 95.44 73 GLY B C 1
ATOM 3590 O O . GLY B 1 73 ? -12 9.922 10.57 1 95.44 73 GLY B O 1
ATOM 3591 N N . THR B 1 74 ? -14.125 10.07 10.062 1 94.81 74 THR B N 1
ATOM 3592 C CA . THR B 1 74 ? -14.055 9.141 8.938 1 94.81 74 THR B CA 1
ATOM 3593 C C . THR B 1 74 ? -13.359 9.797 7.75 1 94.81 74 THR B C 1
ATOM 3595 O O . THR B 1 74 ? -12.836 9.102 6.871 1 94.81 74 THR B O 1
ATOM 3598 N N . LEU B 1 75 ? -13.375 11.117 7.711 1 97.12 75 LEU B N 1
ATOM 3599 C CA . LEU B 1 75 ? -12.773 11.797 6.566 1 97.12 75 LEU B CA 1
ATOM 3600 C C . LEU B 1 75 ? -11.828 12.898 7.027 1 97.12 75 LEU B C 1
ATOM 3602 O O . LEU B 1 75 ? -12.219 13.773 7.809 1 97.12 75 LEU B O 1
ATOM 3606 N N . LYS B 1 76 ? -10.617 12.812 6.629 1 97.06 76 LYS B N 1
ATOM 3607 C CA . LYS B 1 76 ? -9.602 13.852 6.785 1 97.06 76 LYS B CA 1
ATOM 3608 C C . LYS B 1 76 ? -9.305 14.531 5.449 1 97.06 76 LYS B C 1
ATOM 3610 O O . LYS B 1 76 ? -9.016 13.859 4.457 1 97.06 76 LYS B O 1
ATOM 3615 N N . LYS B 1 77 ? -9.445 15.805 5.465 1 98 77 LYS B N 1
ATOM 3616 C CA . LYS B 1 77 ? -9.117 16.547 4.246 1 98 77 LYS B CA 1
ATOM 3617 C C . LYS B 1 77 ? -7.609 16.562 4.004 1 98 77 LYS B C 1
ATOM 3619 O O . LYS B 1 77 ? -6.82 16.562 4.953 1 98 77 LYS B O 1
ATOM 3624 N N . LYS B 1 78 ? -7.254 16.547 2.688 1 96.69 78 LYS B N 1
ATOM 3625 C CA . LYS B 1 78 ? -5.852 16.688 2.305 1 96.69 78 LYS B CA 1
ATOM 3626 C C . LYS B 1 78 ? -5.23 17.922 2.965 1 96.69 78 LYS B C 1
ATOM 3628 O O . LYS B 1 78 ? -5.84 19 2.986 1 96.69 78 LYS B O 1
ATOM 3633 N N . LEU B 1 79 ? -4 17.75 3.516 1 98 79 LEU B N 1
ATOM 3634 C CA . LEU B 1 79 ? -3.324 18.844 4.195 1 98 79 LEU B CA 1
ATOM 3635 C C . LEU B 1 79 ? -2.998 19.969 3.215 1 98 79 LEU B C 1
ATOM 3637 O O . LEU B 1 79 ? -2.609 19.719 2.074 1 98 79 LEU B O 1
ATOM 3641 N N . LEU B 1 80 ? -3.24 21.141 3.674 1 98.31 80 LEU B N 1
ATOM 3642 C CA . LEU B 1 80 ? -2.682 22.312 3.004 1 98.31 80 LEU B CA 1
ATOM 3643 C C . LEU B 1 80 ? -1.431 22.812 3.725 1 98.31 80 LEU B C 1
ATOM 3645 O O . LEU B 1 80 ? -1.436 22.969 4.949 1 98.31 80 LEU B O 1
ATOM 3649 N N . VAL B 1 81 ? -0.344 22.938 3.006 1 97.81 81 VAL B N 1
ATOM 3650 C CA . VAL B 1 81 ? 0.919 23.375 3.594 1 97.81 81 VAL B CA 1
ATOM 3651 C C . VAL B 1 81 ? 1.4 24.641 2.895 1 97.81 81 VAL B C 1
ATOM 3653 O O . VAL B 1 81 ? 1.34 24.734 1.667 1 97.81 81 VAL B O 1
ATOM 3656 N N . ILE B 1 82 ? 1.764 25.609 3.705 1 96.31 82 ILE B N 1
ATOM 3657 C CA . ILE B 1 82 ? 2.328 26.844 3.182 1 96.31 82 ILE B CA 1
ATOM 3658 C C . ILE B 1 82 ? 3.799 26.953 3.584 1 96.31 82 ILE B C 1
ATOM 3660 O O . ILE B 1 82 ? 4.121 27 4.773 1 96.31 82 ILE B O 1
ATOM 3664 N N . GLY B 1 83 ? 4.668 26.922 2.607 1 93.81 83 GLY B N 1
ATOM 3665 C CA . GLY B 1 83 ? 6.094 27.094 2.848 1 93.81 83 GLY B CA 1
ATOM 3666 C C . GLY B 1 83 ? 6.598 28.469 2.443 1 93.81 83 GLY B C 1
ATOM 3667 O O . GLY B 1 83 ? 5.82 29.328 2.004 1 93.81 83 GLY B O 1
ATOM 3668 N N . THR B 1 84 ? 7.887 28.688 2.654 1 89.56 84 THR B N 1
ATOM 3669 C CA . THR B 1 84 ? 8.477 29.984 2.381 1 89.56 84 THR B CA 1
ATOM 3670 C C . THR B 1 84 ? 8.922 30.094 0.925 1 89.56 84 THR B C 1
ATOM 3672 O O . THR B 1 84 ? 9.008 31.188 0.368 1 89.56 84 THR B O 1
ATOM 3675 N N . SER B 1 85 ? 9.219 28.922 0.327 1 87.25 85 SER B N 1
ATOM 3676 C CA . SER B 1 85 ? 9.75 28.906 -1.032 1 87.25 85 SER B CA 1
ATOM 3677 C C . SER B 1 85 ? 8.711 28.406 -2.025 1 87.25 85 SER B C 1
ATOM 3679 O O . SER B 1 85 ? 8.055 27.391 -1.788 1 87.25 85 SER B O 1
ATOM 3681 N N . LYS B 1 86 ? 8.594 29.109 -3.074 1 86 86 LYS B N 1
ATOM 3682 C CA . LYS B 1 86 ? 7.645 28.719 -4.117 1 86 86 LYS B CA 1
ATOM 3683 C C . LYS B 1 86 ? 8.125 27.484 -4.859 1 86 86 LYS B C 1
ATOM 3685 O O . LYS B 1 86 ? 7.316 26.625 -5.234 1 86 86 LYS B O 1
ATOM 3690 N N . HIS B 1 87 ? 9.414 27.422 -5.078 1 85 87 HIS B N 1
ATOM 3691 C CA . HIS B 1 87 ? 9.969 26.297 -5.82 1 85 87 HIS B CA 1
ATOM 3692 C C . HIS B 1 87 ? 11.156 25.688 -5.086 1 85 87 HIS B C 1
ATOM 3694 O O . HIS B 1 87 ? 12.289 25.766 -5.559 1 85 87 HIS B O 1
ATOM 3700 N N . PRO B 1 88 ? 10.836 25.062 -4.004 1 86.5 88 PRO B N 1
ATOM 3701 C CA . PRO B 1 88 ? 11.953 24.391 -3.338 1 86.5 88 PRO B CA 1
ATOM 3702 C C . PRO B 1 88 ? 12.641 23.359 -4.238 1 86.5 88 PRO B C 1
ATOM 3704 O O . PRO B 1 88 ? 11.977 22.656 -4.996 1 86.5 88 PRO B O 1
ATOM 3707 N N . ARG B 1 89 ? 13.867 23.266 -4.211 1 83.38 89 ARG B N 1
ATOM 3708 C CA . ARG B 1 89 ? 14.656 22.375 -5.066 1 83.38 89 ARG B CA 1
ATOM 3709 C C . ARG B 1 89 ? 14.234 20.922 -4.879 1 83.38 89 ARG B C 1
ATOM 3711 O O . ARG B 1 89 ? 14.172 20.156 -5.848 1 83.38 89 ARG B O 1
ATOM 3718 N N . SER B 1 90 ? 14 20.594 -3.662 1 86.38 90 SER B N 1
ATOM 3719 C CA . SER B 1 90 ? 13.672 19.203 -3.342 1 86.38 90 SER B CA 1
ATOM 3720 C C . SER B 1 90 ? 12.328 18.797 -3.949 1 86.38 90 SER B C 1
ATOM 3722 O O . SER B 1 90 ? 12.016 17.609 -4.043 1 86.38 90 SER B O 1
ATOM 3724 N N . LEU B 1 91 ? 11.523 19.75 -4.363 1 88.81 91 LEU B N 1
ATOM 3725 C CA . LEU B 1 91 ? 10.203 19.453 -4.922 1 88.81 91 LEU B CA 1
ATOM 3726 C C . LEU B 1 91 ? 10.25 19.469 -6.445 1 88.81 91 LEU B C 1
ATOM 3728 O O . LEU B 1 91 ? 9.234 19.188 -7.098 1 88.81 91 LEU B O 1
ATOM 3732 N N . GLY B 1 92 ? 11.383 19.812 -7.023 1 84.31 92 GLY B N 1
ATOM 3733 C CA . GLY B 1 92 ? 11.5 20.016 -8.461 1 84.31 92 GLY B CA 1
ATOM 3734 C C . GLY B 1 92 ? 11.047 18.812 -9.273 1 84.31 92 GLY B C 1
ATOM 3735 O O . GLY B 1 92 ? 10.445 18.969 -10.336 1 84.31 92 GLY B O 1
ATOM 3736 N N . ASN B 1 93 ? 11.273 17.594 -8.844 1 82.62 93 ASN B N 1
ATOM 3737 C CA . ASN B 1 93 ? 10.93 16.391 -9.609 1 82.62 93 ASN B CA 1
ATOM 3738 C C . ASN B 1 93 ? 9.703 15.695 -9.031 1 82.62 93 ASN B C 1
ATOM 3740 O O . ASN B 1 93 ? 9.398 14.555 -9.391 1 82.62 93 ASN B O 1
ATOM 3744 N N . VAL B 1 94 ? 9.031 16.406 -8.188 1 88.5 94 VAL B N 1
ATOM 3745 C CA . VAL B 1 94 ? 7.875 15.781 -7.543 1 88.5 94 VAL B CA 1
ATOM 3746 C C . VAL B 1 94 ? 6.59 16.25 -8.219 1 88.5 94 VAL B C 1
ATOM 3748 O O . VAL B 1 94 ? 6.273 17.438 -8.203 1 88.5 94 VAL B O 1
ATOM 3751 N N . HIS B 1 95 ? 5.855 15.336 -8.781 1 87.75 95 HIS B N 1
ATOM 3752 C CA . HIS B 1 95 ? 4.676 15.695 -9.562 1 87.75 95 HIS B CA 1
ATOM 3753 C C . HIS B 1 95 ? 3.395 15.453 -8.766 1 87.75 95 HIS B C 1
ATOM 3755 O O . HIS B 1 95 ? 2.35 16.031 -9.078 1 87.75 95 HIS B O 1
ATOM 3761 N N . PHE B 1 96 ? 3.541 14.656 -7.75 1 91.31 96 PHE B N 1
ATOM 3762 C CA . PHE B 1 96 ? 2.33 14.281 -7.023 1 91.31 96 PHE B CA 1
ATOM 3763 C C . PHE B 1 96 ? 2.543 14.398 -5.52 1 91.31 96 PHE B C 1
ATOM 3765 O O . PHE B 1 96 ? 2.674 13.391 -4.824 1 91.31 96 PHE B O 1
ATOM 3772 N N . LEU B 1 97 ? 2.482 15.609 -5.012 1 92.25 97 LEU B N 1
ATOM 3773 C CA . LEU B 1 97 ? 2.613 15.852 -3.578 1 92.25 97 LEU B CA 1
ATOM 3774 C C . LEU B 1 97 ? 1.36 15.398 -2.838 1 92.25 97 LEU B C 1
ATOM 3776 O O . LEU B 1 97 ? 0.243 15.594 -3.318 1 92.25 97 LEU B O 1
ATOM 3780 N N . PRO B 1 98 ? 1.55 14.742 -1.743 1 94.19 98 PRO B N 1
ATOM 3781 C CA . PRO B 1 98 ? 0.377 14.281 -0.997 1 94.19 98 PRO B CA 1
ATOM 3782 C C . PRO B 1 98 ? -0.335 15.414 -0.261 1 94.19 98 PRO B C 1
ATOM 3784 O O . PRO B 1 98 ? -1.334 15.18 0.424 1 94.19 98 PRO B O 1
ATOM 3787 N N . VAL B 1 99 ? 0.161 16.641 -0.375 1 96.25 99 VAL B N 1
ATOM 3788 C CA . VAL B 1 99 ? -0.42 17.828 0.252 1 96.25 99 VAL B CA 1
ATOM 3789 C C . VAL B 1 99 ? -0.631 18.906 -0.795 1 96.25 99 VAL B C 1
ATOM 3791 O O . VAL B 1 99 ? -0.073 18.844 -1.894 1 96.25 99 VAL B O 1
ATOM 3794 N N . ASP B 1 100 ? -1.54 19.828 -0.514 1 96.5 100 ASP B N 1
ATOM 3795 C CA . ASP B 1 100 ? -1.615 21.047 -1.305 1 96.5 100 ASP B CA 1
ATOM 3796 C C . ASP B 1 100 ? -0.592 22.078 -0.827 1 96.5 100 ASP B C 1
ATOM 3798 O O . ASP B 1 100 ? -0.68 22.562 0.3 1 96.5 100 ASP B O 1
ATOM 3802 N N . TYR B 1 101 ? 0.339 22.391 -1.719 1 96.12 101 TYR B N 1
ATOM 3803 C CA . TYR B 1 101 ? 1.456 23.234 -1.308 1 96.12 101 TYR B CA 1
ATOM 3804 C C . TYR B 1 101 ? 1.291 24.656 -1.837 1 96.12 101 TYR B C 1
ATOM 3806 O O . TYR B 1 101 ? 1.058 24.844 -3.031 1 96.12 101 TYR B O 1
ATOM 3814 N N . PHE B 1 102 ? 1.288 25.641 -0.959 1 95.25 102 PHE B N 1
ATOM 3815 C CA . PHE B 1 102 ? 1.337 27.062 -1.249 1 95.25 102 PHE B CA 1
ATOM 3816 C C . PHE B 1 102 ? 2.602 27.688 -0.673 1 95.25 102 PHE B C 1
ATOM 3818 O O . PHE B 1 102 ? 3.34 27.031 0.07 1 95.25 102 PHE B O 1
ATOM 3825 N N . SER B 1 103 ? 2.875 28.906 -1.146 1 92.31 103 SER B N 1
ATOM 3826 C CA . SER B 1 103 ? 4.082 29.531 -0.609 1 92.31 103 SER B CA 1
ATOM 3827 C C . SER B 1 103 ? 3.959 31.047 -0.594 1 92.31 103 SER B C 1
ATOM 3829 O O . SER B 1 103 ? 3.234 31.625 -1.405 1 92.31 103 SER B O 1
ATOM 3831 N N . ASN B 1 104 ? 4.449 31.672 0.417 1 89.25 104 ASN B N 1
ATOM 3832 C CA . ASN B 1 104 ? 4.773 33.094 0.505 1 89.25 104 ASN B CA 1
ATOM 3833 C C . ASN B 1 104 ? 5.945 33.344 1.446 1 89.25 104 ASN B C 1
ATOM 3835 O O . ASN B 1 104 ? 6.387 32.438 2.154 1 89.25 104 ASN B O 1
ATOM 3839 N N . ARG B 1 105 ? 6.477 34.438 1.531 1 83.5 105 ARG B N 1
ATOM 3840 C CA . ARG B 1 105 ? 7.727 34.75 2.219 1 83.5 105 ARG B CA 1
ATOM 3841 C C . ARG B 1 105 ? 7.645 34.375 3.697 1 83.5 105 ARG B C 1
ATOM 3843 O O . ARG B 1 105 ? 8.625 33.938 4.289 1 83.5 105 ARG B O 1
ATOM 3850 N N . GLN B 1 106 ? 6.527 34.562 4.305 1 86.06 106 GLN B N 1
ATOM 3851 C CA . GLN B 1 106 ? 6.383 34.344 5.738 1 86.06 106 GLN B CA 1
ATOM 3852 C C . GLN B 1 106 ? 5.84 32.969 6.039 1 86.06 106 GLN B C 1
ATOM 3854 O O . GLN B 1 106 ? 5.789 32.531 7.199 1 86.06 106 GLN B O 1
ATOM 3859 N N . ALA B 1 107 ? 5.383 32.219 4.988 1 91.69 107 ALA B N 1
ATOM 3860 C CA . ALA B 1 107 ? 4.688 30.938 5.148 1 91.69 107 ALA B CA 1
ATOM 3861 C C . ALA B 1 107 ? 3.408 31.109 5.961 1 91.69 107 ALA B C 1
ATOM 3863 O O . ALA B 1 107 ? 3.137 30.328 6.875 1 91.69 107 ALA B O 1
ATOM 3864 N N . TRP B 1 108 ? 2.654 32.156 5.68 1 92.25 108 TRP B N 1
ATOM 3865 C CA . TRP B 1 108 ? 1.458 32.469 6.445 1 92.25 108 TRP B CA 1
ATOM 3866 C C . TRP B 1 108 ? 0.196 32.156 5.648 1 92.25 108 TRP B C 1
ATOM 3868 O O . TRP B 1 108 ? 0.191 32.25 4.418 1 92.25 108 TRP B O 1
ATOM 3878 N N . MET B 1 109 ? -0.804 31.781 6.352 1 94.75 109 MET B N 1
ATOM 3879 C CA . MET B 1 109 ? -2.135 31.734 5.75 1 94.75 109 MET B CA 1
ATOM 3880 C C . MET B 1 109 ? -2.631 33.125 5.406 1 94.75 109 MET B C 1
ATOM 3882 O O . MET B 1 109 ? -2.508 34.062 6.215 1 94.75 109 MET B O 1
ATOM 3886 N N . THR B 1 110 ? -3.053 33.344 4.223 1 93.94 110 THR B N 1
ATOM 3887 C CA . THR B 1 110 ? -3.635 34.594 3.764 1 93.94 110 THR B CA 1
ATOM 3888 C C . THR B 1 110 ? -5.09 34.406 3.342 1 93.94 110 THR B C 1
ATOM 3890 O O . THR B 1 110 ? -5.531 33.281 3.139 1 93.94 110 THR B O 1
ATOM 3893 N N . SER B 1 111 ? -5.82 35.562 3.242 1 93.81 111 SER B N 1
ATOM 3894 C CA . SER B 1 111 ? -7.211 35.5 2.809 1 93.81 111 SER B CA 1
ATOM 3895 C C . SER B 1 111 ? -7.332 34.875 1.417 1 93.81 111 SER B C 1
ATOM 3897 O O . SER B 1 111 ? -8.289 34.156 1.13 1 93.81 111 SER B O 1
ATOM 3899 N N . GLU B 1 112 ? -6.367 35.156 0.622 1 93.75 112 GLU B N 1
ATOM 3900 C CA . GLU B 1 112 ? -6.379 34.625 -0.742 1 93.75 112 GLU B CA 1
ATOM 3901 C C . GLU B 1 112 ? -6.246 33.125 -0.753 1 93.75 112 GLU B C 1
ATOM 3903 O O . GLU B 1 112 ? -7.004 32.406 -1.434 1 93.75 112 GLU B O 1
ATOM 3908 N N . ILE B 1 113 ? -5.227 32.594 -0.017 1 95.69 113 ILE B N 1
ATOM 3909 C CA . ILE B 1 113 ? -4.992 31.156 0.039 1 95.69 113 ILE B CA 1
ATOM 3910 C C . ILE B 1 113 ? -6.215 30.469 0.63 1 95.69 113 ILE B C 1
ATOM 3912 O O . ILE B 1 113 ? -6.684 29.469 0.089 1 95.69 113 ILE B O 1
ATOM 3916 N N . PHE B 1 114 ? -6.777 31.031 1.686 1 96.81 114 PHE B N 1
ATOM 3917 C CA . PHE B 1 114 ? -7.918 30.422 2.359 1 96.81 114 PHE B CA 1
ATOM 3918 C C . PHE B 1 114 ? -9.141 30.406 1.447 1 96.81 114 PHE B C 1
ATOM 3920 O O . PHE B 1 114 ? -9.82 29.391 1.343 1 96.81 114 PHE B O 1
ATOM 3927 N N . THR B 1 115 ? -9.43 31.531 0.823 1 96.75 115 THR B N 1
ATOM 3928 C CA . THR B 1 115 ? -10.57 31.625 -0.079 1 96.75 115 THR B CA 1
ATOM 3929 C C . THR B 1 115 ? -10.453 30.625 -1.216 1 96.75 115 THR B C 1
ATOM 3931 O O . THR B 1 115 ? -11.43 29.953 -1.565 1 96.75 115 THR B O 1
ATOM 3934 N N . THR B 1 116 ? -9.258 30.5 -1.766 1 97.25 116 THR B N 1
ATOM 3935 C CA . THR B 1 116 ? -9.023 29.547 -2.838 1 97.25 116 THR B CA 1
ATOM 3936 C C . THR B 1 116 ? -9.289 28.125 -2.355 1 97.25 116 THR B C 1
ATOM 3938 O O . THR B 1 116 ? -9.945 27.344 -3.045 1 97.25 116 THR B O 1
ATOM 3941 N N . TRP B 1 117 ? -8.789 27.828 -1.22 1 97.81 117 TRP B N 1
ATOM 3942 C CA . TRP B 1 117 ? -8.945 26.5 -0.63 1 97.81 117 TRP B CA 1
ATOM 3943 C C . TRP B 1 117 ? -10.414 26.156 -0.419 1 97.81 117 TRP B C 1
ATOM 3945 O O . TRP B 1 117 ? -10.867 25.078 -0.781 1 97.81 117 TRP B O 1
ATOM 3955 N N . VAL B 1 118 ? -11.227 27.078 0.133 1 98.25 118 VAL B N 1
ATOM 3956 C CA . VAL B 1 118 ? -12.641 26.875 0.426 1 98.25 118 VAL B CA 1
ATOM 3957 C C . VAL B 1 118 ? -13.43 26.75 -0.877 1 98.25 118 VAL B C 1
ATOM 3959 O O . VAL B 1 118 ? -14.281 25.875 -1.011 1 98.25 118 VAL B O 1
ATOM 3962 N N . ARG B 1 119 ? -13.133 27.578 -1.811 1 98.12 119 ARG B N 1
ATOM 3963 C CA . ARG B 1 119 ? -13.875 27.562 -3.07 1 98.12 119 ARG B CA 1
ATOM 3964 C C . ARG B 1 119 ? -13.602 26.281 -3.854 1 98.12 119 ARG B C 1
ATOM 3966 O O . ARG B 1 119 ? -14.508 25.734 -4.473 1 98.12 119 ARG B O 1
ATOM 3973 N N . ASP B 1 120 ? -12.305 25.875 -3.893 1 97.88 120 ASP B N 1
ATOM 3974 C CA . ASP B 1 120 ? -11.977 24.609 -4.543 1 97.88 120 ASP B CA 1
ATOM 3975 C C . ASP B 1 120 ? -12.742 23.453 -3.904 1 97.88 120 ASP B C 1
ATOM 3977 O O . ASP B 1 120 ? -13.258 22.594 -4.605 1 97.88 120 ASP B O 1
ATOM 3981 N N . TRP B 1 121 ? -12.797 23.469 -2.584 1 98.19 121 TRP B N 1
ATOM 3982 C CA . TRP B 1 121 ? -13.516 22.406 -1.877 1 98.19 121 TRP B CA 1
ATOM 3983 C C . TRP B 1 121 ? -15.016 22.469 -2.17 1 98.19 121 TRP B C 1
ATOM 3985 O O . TRP B 1 121 ? -15.656 21.438 -2.373 1 98.19 121 TRP B O 1
ATOM 3995 N N . ASN B 1 122 ? -15.578 23.703 -2.195 1 98.44 122 ASN B N 1
ATOM 3996 C CA . ASN B 1 122 ? -16.984 23.906 -2.537 1 98.44 122 ASN B CA 1
ATOM 3997 C C . ASN B 1 122 ? -17.312 23.328 -3.912 1 98.44 122 ASN B C 1
ATOM 3999 O O . ASN B 1 122 ? -18.344 22.688 -4.09 1 98.44 122 ASN B O 1
ATOM 4003 N N . ALA B 1 123 ? -16.469 23.562 -4.863 1 97.94 123 ALA B N 1
ATOM 4004 C CA . ALA B 1 123 ? -16.672 23.047 -6.219 1 97.94 123 ALA B CA 1
ATOM 4005 C C . ALA B 1 123 ? -16.672 21.516 -6.234 1 97.94 123 ALA B C 1
ATOM 4007 O O . ALA B 1 123 ? -17.469 20.906 -6.938 1 97.94 123 ALA B O 1
ATOM 4008 N N . GLU B 1 124 ? -15.719 20.969 -5.531 1 97.44 124 GLU B N 1
ATOM 4009 C CA . GLU B 1 124 ? -15.656 19.516 -5.426 1 97.44 124 GLU B CA 1
ATOM 4010 C C . GLU B 1 124 ? -16.953 18.938 -4.848 1 97.44 124 GLU B C 1
ATOM 4012 O O . GLU B 1 124 ? -17.469 17.938 -5.336 1 97.44 124 GLU B O 1
ATOM 4017 N N . LEU B 1 125 ? -17.438 19.562 -3.76 1 98 125 LEU B N 1
ATOM 4018 C CA . LEU B 1 125 ? -18.656 19.125 -3.094 1 98 125 LEU B CA 1
ATOM 4019 C C . LEU B 1 125 ? -19.859 19.281 -4.012 1 98 125 LEU B C 1
ATOM 4021 O O . LEU B 1 125 ? -20.797 18.469 -3.969 1 98 125 LEU B O 1
ATOM 4025 N N . MET B 1 126 ? -19.844 20.328 -4.785 1 97.62 126 MET B N 1
ATOM 4026 C CA . MET B 1 126 ? -20.906 20.531 -5.754 1 97.62 126 MET B CA 1
ATOM 4027 C C . MET B 1 126 ? -20.984 19.375 -6.738 1 97.62 126 MET B C 1
ATOM 4029 O O . MET B 1 126 ? -22.078 18.891 -7.051 1 97.62 126 MET B O 1
ATOM 4033 N N . GLN B 1 127 ? -19.844 18.922 -7.234 1 97.12 127 GLN B N 1
ATOM 4034 C CA . GLN B 1 127 ? -19.797 17.797 -8.156 1 97.12 127 GLN B CA 1
ATOM 4035 C C . GLN B 1 127 ? -20.297 16.516 -7.5 1 97.12 127 GLN B C 1
ATOM 4037 O O . GLN B 1 127 ? -20.906 15.664 -8.164 1 97.12 127 GLN B O 1
ATOM 4042 N N . GLN B 1 128 ? -20.094 16.422 -6.234 1 96.62 128 GLN B N 1
ATOM 4043 C CA . GLN B 1 128 ? -20.484 15.242 -5.484 1 96.62 128 GLN B CA 1
ATOM 4044 C C . GLN B 1 128 ? -21.922 15.375 -4.961 1 96.62 128 GLN B C 1
ATOM 4046 O O . GLN B 1 128 ? -22.453 14.445 -4.355 1 96.62 128 GLN B O 1
ATOM 4051 N N . LYS B 1 129 ? -22.5 16.516 -5.09 1 96.88 129 LYS B N 1
ATOM 4052 C CA . LYS B 1 129 ? -23.828 16.828 -4.586 1 96.88 129 LYS B CA 1
ATOM 4053 C C . LYS B 1 129 ? -23.906 16.625 -3.076 1 96.88 129 LYS B C 1
ATOM 4055 O O . LYS B 1 129 ? -24.844 16 -2.572 1 96.88 129 LYS B O 1
ATOM 4060 N N . LYS B 1 130 ? -22.906 17.141 -2.443 1 97.81 130 LYS B N 1
ATOM 4061 C CA . LYS B 1 130 ? -22.812 17.047 -0.989 1 97.81 130 LYS B CA 1
ATOM 4062 C C . LYS B 1 130 ? -22.75 18.422 -0.347 1 97.81 130 LYS B C 1
ATOM 4064 O O . LYS B 1 130 ? -22.141 19.344 -0.901 1 97.81 130 LYS B O 1
ATOM 4069 N N . LYS B 1 131 ? -23.391 18.562 0.773 1 98.25 131 LYS B N 1
ATOM 4070 C CA . LYS B 1 131 ? -23.328 19.781 1.558 1 98.25 131 LYS B CA 1
ATOM 4071 C C . LYS B 1 131 ? -22.688 19.531 2.922 1 98.25 131 LYS B C 1
ATOM 4073 O O . LYS B 1 131 ? -22.953 18.516 3.555 1 98.25 131 LYS B O 1
ATOM 4078 N N . ILE B 1 132 ? -21.797 20.484 3.299 1 98.5 132 ILE B N 1
ATOM 4079 C CA . ILE B 1 132 ? -21.141 20.297 4.586 1 98.5 132 ILE B CA 1
ATOM 4080 C C . ILE B 1 132 ? -21.188 21.594 5.387 1 98.5 132 ILE B C 1
ATOM 4082 O O . ILE B 1 132 ? -21.469 22.656 4.84 1 98.5 132 ILE B O 1
ATOM 4086 N N . LEU B 1 133 ? -21.016 21.453 6.734 1 98.31 133 LEU B N 1
ATOM 4087 C CA . LEU B 1 133 ? -20.797 22.562 7.645 1 98.31 133 LEU B CA 1
ATOM 4088 C C . LEU B 1 133 ? -19.328 22.625 8.07 1 98.31 133 LEU B C 1
ATOM 4090 O O . LEU B 1 133 ? -18.766 21.625 8.516 1 98.31 133 LEU B O 1
ATOM 4094 N N . LEU B 1 134 ? -18.672 23.703 7.773 1 98.19 134 LEU B N 1
ATOM 4095 C CA . LEU B 1 134 ? -17.266 23.859 8.102 1 98.19 134 LEU B CA 1
ATOM 4096 C C . LEU B 1 134 ? -17.078 24.875 9.219 1 98.19 134 LEU B C 1
ATOM 4098 O O . LEU B 1 134 ? -17.438 26.047 9.062 1 98.19 134 LEU B O 1
ATOM 4102 N N . LEU B 1 135 ? -16.578 24.438 10.367 1 96.06 135 LEU B N 1
ATOM 4103 C CA . LEU B 1 135 ? -16.281 25.281 11.516 1 96.06 135 LEU B CA 1
ATOM 4104 C C . LEU B 1 135 ? -14.844 25.812 11.445 1 96.06 135 LEU B C 1
ATOM 4106 O O . LEU B 1 135 ? -13.906 25.031 11.25 1 96.06 135 LEU B O 1
ATOM 4110 N N . ILE B 1 136 ? -14.633 27.125 11.539 1 94.5 136 ILE B N 1
ATOM 4111 C CA . ILE B 1 136 ? -13.305 27.719 11.523 1 94.5 136 ILE B CA 1
ATOM 4112 C C . ILE B 1 136 ? -13.164 28.703 12.68 1 94.5 136 ILE B C 1
ATOM 4114 O O . ILE B 1 136 ? -14.164 29.156 13.242 1 94.5 136 ILE B O 1
ATOM 4118 N N . ASP B 1 137 ? -11.93 28.922 13.117 1 87.94 137 ASP B N 1
ATOM 4119 C CA . ASP B 1 137 ? -11.695 29.906 14.172 1 87.94 137 ASP B CA 1
ATOM 4120 C C . ASP B 1 137 ? -11.711 31.328 13.602 1 87.94 137 ASP B C 1
ATOM 4122 O O . ASP B 1 137 ? -11.703 31.516 12.383 1 87.94 137 ASP B O 1
ATOM 4126 N N . ASP B 1 138 ? -11.797 32.219 14.562 1 83.12 138 ASP B N 1
ATOM 4127 C CA . ASP B 1 138 ? -11.703 33.625 14.172 1 83.12 138 ASP B CA 1
ATOM 4128 C C . ASP B 1 138 ? -10.258 34 13.844 1 83.12 138 ASP B C 1
ATOM 4130 O O . ASP B 1 138 ? -9.438 34.156 14.75 1 83.12 138 ASP B O 1
ATOM 4134 N N . CYS B 1 139 ? -9.875 33.969 12.641 1 82.38 139 CYS B N 1
ATOM 4135 C CA . CYS B 1 139 ? -8.547 34.25 12.109 1 82.38 139 CYS B CA 1
ATOM 4136 C C . CYS B 1 139 ? -8.594 35.375 11.078 1 82.38 139 CYS B C 1
ATOM 4138 O O . CYS B 1 139 ? -9.523 35.438 10.273 1 82.38 139 CYS B O 1
ATOM 4140 N N . PRO B 1 140 ? -7.684 36.312 11.18 1 83.31 140 PRO B N 1
ATOM 4141 C CA . PRO B 1 140 ? -7.652 37.406 10.219 1 83.31 140 PRO B CA 1
ATOM 4142 C C . PRO B 1 140 ? -7.609 36.938 8.773 1 83.31 140 PRO B C 1
ATOM 4144 O O . PRO B 1 140 ? -8.039 37.656 7.863 1 83.31 140 PRO B O 1
ATOM 4147 N N . ALA B 1 141 ? -7.121 35.781 8.539 1 89.06 141 ALA B N 1
ATOM 4148 C CA . ALA B 1 141 ? -6.98 35.25 7.191 1 89.06 141 ALA B CA 1
ATOM 4149 C C . ALA B 1 141 ? -8.312 34.688 6.684 1 89.06 141 ALA B C 1
ATOM 4151 O O . ALA B 1 141 ? -8.438 34.375 5.5 1 89.06 141 ALA B O 1
ATOM 4152 N N . HIS B 1 142 ? -9.312 34.594 7.543 1 90.06 142 HIS B N 1
ATOM 4153 C CA . HIS B 1 142 ? -10.594 34 7.148 1 90.06 142 HIS B CA 1
ATOM 4154 C C . HIS B 1 142 ? -11.594 35.094 6.762 1 90.06 142 HIS B C 1
ATOM 4156 O O . HIS B 1 142 ? -12.367 35.562 7.605 1 90.06 142 HIS B O 1
ATOM 4162 N N . PRO B 1 143 ? -11.656 35.406 5.52 1 88.06 143 PRO B N 1
ATOM 4163 C CA . PRO B 1 143 ? -12.625 36.406 5.102 1 88.06 143 PRO B CA 1
ATOM 4164 C C . PRO B 1 143 ? -14.039 35.844 4.98 1 88.06 143 PRO B C 1
ATOM 4166 O O . PRO B 1 143 ? -14.242 34.625 5.102 1 88.06 143 PRO B O 1
ATOM 4169 N N . ILE B 1 144 ? -14.945 36.781 4.891 1 88.81 144 ILE B N 1
ATOM 4170 C CA . ILE B 1 144 ? -16.281 36.375 4.496 1 88.81 144 ILE B CA 1
ATOM 4171 C C . ILE B 1 144 ? -16.281 35.906 3.037 1 88.81 144 ILE B C 1
ATOM 4173 O O . ILE B 1 144 ? -15.812 36.656 2.16 1 88.81 144 ILE B O 1
ATOM 4177 N N . ILE B 1 145 ? -16.641 34.719 2.834 1 93.94 145 ILE B N 1
ATOM 4178 C CA . ILE B 1 145 ? -16.672 34.188 1.479 1 93.94 145 ILE B CA 1
ATOM 4179 C C . ILE B 1 145 ? -18.125 34.062 1.014 1 93.94 145 ILE B C 1
ATOM 4181 O O . ILE B 1 145 ? -18.922 33.344 1.618 1 93.94 145 ILE B O 1
ATOM 4185 N N . SER B 1 146 ? -18.484 34.719 -0.011 1 92.81 146 SER B N 1
ATOM 4186 C CA . SER B 1 146 ? -19.859 34.75 -0.494 1 92.81 146 SER B CA 1
ATOM 4187 C C . SER B 1 146 ? -20.109 33.656 -1.526 1 92.81 146 SER B C 1
ATOM 4189 O O . SER B 1 146 ? -19.156 33.094 -2.072 1 92.81 146 SER B O 1
ATOM 4191 N N . ASN B 1 147 ? -21.281 33.281 -1.737 1 94.81 147 ASN B N 1
ATOM 4192 C CA . ASN B 1 147 ? -21.766 32.438 -2.824 1 94.81 147 ASN B CA 1
ATOM 4193 C C . ASN B 1 147 ? -21.234 31.031 -2.707 1 94.81 147 ASN B C 1
ATOM 4195 O O . ASN B 1 147 ? -20.781 30.438 -3.697 1 94.81 147 ASN B O 1
ATOM 4199 N N . LEU B 1 148 ? -21.078 30.609 -1.516 1 96.88 148 LEU B N 1
ATOM 4200 C CA . LEU B 1 148 ? -20.812 29.188 -1.316 1 96.88 148 LEU B CA 1
ATOM 4201 C C . LEU B 1 148 ? -22.094 28.375 -1.401 1 96.88 148 LEU B C 1
ATOM 4203 O O . LEU B 1 148 ? -23.094 28.703 -0.75 1 96.88 148 LEU B O 1
ATOM 4207 N N . THR B 1 149 ? -22.141 27.375 -2.197 1 97.62 149 THR B N 1
ATOM 4208 C CA . THR B 1 149 ? -23.359 26.594 -2.434 1 97.62 149 THR B CA 1
ATOM 4209 C C . THR B 1 149 ? -23.375 25.344 -1.564 1 97.62 149 THR B C 1
ATOM 4211 O O . THR B 1 149 ? -24.438 24.875 -1.164 1 97.62 149 THR B O 1
ATOM 4214 N N . ASN B 1 150 ? -22.234 24.781 -1.314 1 98.44 150 ASN B N 1
ATOM 4215 C CA . ASN B 1 150 ? -22.203 23.453 -0.685 1 98.44 150 ASN B CA 1
ATOM 4216 C C . ASN B 1 150 ? -21.469 23.5 0.654 1 98.44 150 ASN B C 1
ATOM 4218 O O . ASN B 1 150 ? -21.453 22.516 1.385 1 98.44 150 ASN B O 1
ATOM 4222 N N . ILE B 1 151 ? -20.891 24.609 1.016 1 98.44 151 ILE B N 1
ATOM 4223 C CA . ILE B 1 151 ? -20.234 24.75 2.311 1 98.44 151 ILE B CA 1
ATOM 4224 C C . ILE B 1 151 ? -20.922 25.844 3.125 1 98.44 151 ILE B C 1
ATOM 4226 O O . ILE B 1 151 ? -21.047 26.984 2.67 1 98.44 151 ILE B O 1
ATOM 4230 N N . THR B 1 152 ? -21.484 25.5 4.242 1 97.5 152 THR B N 1
ATOM 4231 C CA . THR B 1 152 ? -21.906 26.469 5.25 1 97.5 152 THR B CA 1
ATOM 4232 C C . THR B 1 152 ? -20.75 26.797 6.191 1 97.5 152 THR B C 1
ATOM 4234 O O . THR B 1 152 ? -20.391 25.984 7.043 1 97.5 152 THR B O 1
ATOM 4237 N N . LEU B 1 153 ? -20.188 27.922 5.957 1 96.62 153 LEU B N 1
ATOM 4238 C CA . LEU B 1 153 ? -19.016 28.344 6.719 1 96.62 153 LEU B CA 1
ATOM 4239 C C . LEU B 1 153 ? -19.438 29.031 8.016 1 96.62 153 LEU B C 1
ATOM 4241 O O . LEU B 1 153 ? -20.188 30.016 7.984 1 96.62 153 LEU B O 1
ATOM 4245 N N . VAL B 1 154 ? -18.969 28.516 9.164 1 93.75 154 VAL B N 1
ATOM 4246 C CA . VAL B 1 154 ? -19.344 29.062 10.461 1 93.75 154 VAL B CA 1
ATOM 4247 C C . VAL B 1 154 ? -18.094 29.406 11.258 1 93.75 154 VAL B C 1
ATOM 4249 O O . VAL B 1 154 ? -17.203 28.562 11.398 1 93.75 154 VAL B O 1
ATOM 4252 N N . CYS B 1 155 ? -18.047 30.578 11.766 1 92.06 155 CYS B N 1
ATOM 4253 C CA . CYS B 1 155 ? -16.922 31.016 12.609 1 92.06 155 CYS B CA 1
ATOM 4254 C C . CYS B 1 155 ? -17.234 30.766 14.086 1 92.06 155 CYS B C 1
ATOM 4256 O O . CYS B 1 155 ? -18.281 31.172 14.578 1 92.06 155 CYS B O 1
ATOM 4258 N N . LEU B 1 156 ? -16.328 30.094 14.711 1 90.94 156 LEU B N 1
ATOM 4259 C CA . LEU B 1 156 ? -16.438 29.891 16.156 1 90.94 156 LEU B CA 1
ATOM 4260 C C . LEU B 1 156 ? -16.266 31.219 16.891 1 90.94 156 LEU B C 1
ATOM 4262 O O . LEU B 1 156 ? -15.617 32.125 16.391 1 90.94 156 LEU B O 1
ATOM 4266 N N . PRO B 1 157 ? -16.844 31.234 18.062 1 86.19 157 PRO B N 1
ATOM 4267 C CA . PRO B 1 157 ? -16.703 32.469 18.844 1 86.19 157 PRO B CA 1
ATOM 4268 C C . PRO B 1 157 ? -15.25 32.844 19.109 1 86.19 157 PRO B C 1
ATOM 4270 O O . PRO B 1 157 ? -14.414 31.938 19.297 1 86.19 157 PRO B O 1
ATOM 4273 N N . SER B 1 158 ? -14.812 34.156 19.062 1 75.88 158 SER B N 1
ATOM 4274 C CA . SER B 1 158 ? -13.461 34.688 19 1 75.88 158 SER B CA 1
ATOM 4275 C C . SER B 1 158 ? -12.805 34.688 20.375 1 75.88 158 SER B C 1
ATOM 4277 O O . SER B 1 158 ? -11.578 34.781 20.484 1 75.88 158 SER B O 1
ATOM 4279 N N . ASN B 1 159 ? -13.43 34.531 21.391 1 73.19 159 ASN B N 1
ATOM 4280 C CA . ASN B 1 159 ? -12.688 34.656 22.641 1 73.19 159 ASN B CA 1
ATOM 4281 C C . ASN B 1 159 ? -11.742 33.469 22.859 1 73.19 159 ASN B C 1
ATOM 4283 O O . ASN B 1 159 ? -12.008 32.375 22.406 1 73.19 159 ASN B O 1
ATOM 4287 N N . THR B 1 160 ? -10.5 33.875 23.141 1 65.69 160 THR B N 1
ATOM 4288 C CA . THR B 1 160 ? -9.43 32.938 23.344 1 65.69 160 THR B CA 1
ATOM 4289 C C . THR B 1 160 ? -9.945 31.672 24.031 1 65.69 160 THR B C 1
ATOM 4291 O O . THR B 1 160 ? -9.617 30.547 23.641 1 65.69 160 THR B O 1
ATOM 4294 N N . ASN B 1 161 ? -10.711 31.875 24.906 1 71.12 161 ASN B N 1
ATOM 4295 C CA . ASN B 1 161 ? -11.242 30.75 25.672 1 71.12 161 ASN B CA 1
ATOM 4296 C C . ASN B 1 161 ? -12.156 29.875 24.812 1 71.12 161 ASN B C 1
ATOM 4298 O O . ASN B 1 161 ? -12.125 28.656 24.906 1 71.12 161 ASN B O 1
ATOM 4302 N N . ALA B 1 162 ? -12.82 30.531 24.016 1 74.44 162 ALA B N 1
ATOM 4303 C CA . ALA B 1 162 ? -13.758 29.797 23.156 1 74.44 162 ALA B CA 1
ATOM 4304 C C . ALA B 1 162 ? -13.016 28.906 22.156 1 74.44 162 ALA B C 1
ATOM 4306 O O . ALA B 1 162 ? -13.398 27.766 21.938 1 74.44 162 ALA B O 1
ATOM 4307 N N . LYS B 1 163 ? -11.961 29.484 21.641 1 75.75 163 LYS B N 1
ATOM 4308 C CA . LYS B 1 163 ? -11.172 28.719 20.688 1 75.75 163 LYS B CA 1
ATOM 4309 C C . LYS B 1 163 ? -10.586 27.469 21.328 1 75.75 163 LYS B C 1
ATOM 4311 O O . LYS B 1 163 ? -10.586 26.391 20.719 1 75.75 163 LYS B O 1
ATOM 4316 N N . LEU B 1 164 ? -10.188 27.609 22.484 1 77.12 164 LEU B N 1
ATOM 4317 C CA . LEU B 1 164 ? -9.547 26.516 23.188 1 77.12 164 LEU B CA 1
ATOM 4318 C C . LEU B 1 164 ? -10.562 25.422 23.531 1 77.12 164 LEU B C 1
ATOM 4320 O O . LEU B 1 164 ? -10.211 24.234 23.562 1 77.12 164 LEU B O 1
ATOM 4324 N N . ILE B 1 165 ? -11.758 25.891 23.625 1 81.06 165 ILE B N 1
ATOM 4325 C CA . ILE B 1 165 ? -12.773 24.938 24.078 1 81.06 165 ILE B CA 1
ATOM 4326 C C . ILE B 1 165 ? -13.531 24.375 22.875 1 81.06 165 ILE B C 1
ATOM 4328 O O . ILE B 1 165 ? -13.789 23.172 22.812 1 81.06 165 ILE B O 1
ATOM 4332 N N . LEU B 1 166 ? -13.789 25.188 21.953 1 88.75 166 LEU B N 1
ATOM 4333 C CA . LEU B 1 166 ? -14.75 24.797 20.922 1 88.75 166 LEU B CA 1
ATOM 4334 C C . LEU B 1 166 ? -14.031 24.25 19.703 1 88.75 166 LEU B C 1
ATOM 4336 O O . LEU B 1 166 ? -14.648 23.594 18.859 1 88.75 166 LEU B O 1
ATOM 4340 N N . GLN B 1 167 ? -12.719 24.469 19.531 1 91.81 167 GLN B N 1
ATOM 4341 C CA . GLN B 1 167 ? -11.969 24.016 18.359 1 91.81 167 GLN B CA 1
ATOM 4342 C C . GLN B 1 167 ? -11.469 22.594 18.547 1 91.81 167 GLN B C 1
ATOM 4344 O O . GLN B 1 167 ? -10.492 22.359 19.266 1 91.81 167 GLN B O 1
ATOM 4349 N N . PRO B 1 168 ? -12.055 21.672 17.797 1 92.81 168 PRO B N 1
ATOM 4350 C CA . PRO B 1 168 ? -11.68 20.266 17.969 1 92.81 168 PRO B CA 1
ATOM 4351 C C . PRO B 1 168 ? -10.203 20.016 17.688 1 92.81 168 PRO B C 1
ATOM 4353 O O . PRO B 1 168 ? -9.578 19.172 18.328 1 92.81 168 PRO B O 1
ATOM 4356 N N . MET B 1 169 ? -9.594 20.719 16.688 1 92.81 169 MET B N 1
ATOM 4357 C CA . MET B 1 169 ? -8.195 20.516 16.328 1 92.81 169 MET B CA 1
ATOM 4358 C C . MET B 1 169 ? -7.281 20.797 17.531 1 92.81 169 MET B C 1
ATOM 4360 O O . MET B 1 169 ? -6.215 20.188 17.656 1 92.81 169 MET B O 1
ATOM 4364 N N . SER B 1 170 ? -7.711 21.688 18.391 1 89.19 170 SER B N 1
ATOM 4365 C CA . SER B 1 170 ? -6.898 22.109 19.516 1 89.19 170 SER B CA 1
ATOM 4366 C C . SER B 1 170 ? -7.113 21.203 20.719 1 89.19 170 SER B C 1
ATOM 4368 O O . SER B 1 170 ? -6.461 21.375 21.766 1 89.19 170 SER B O 1
ATOM 4370 N N . GLN B 1 171 ? -8.039 20.266 20.641 1 89 171 GLN B N 1
ATOM 4371 C CA . GLN B 1 171 ? -8.359 19.406 21.781 1 89 171 GLN B CA 1
ATOM 4372 C C . GLN B 1 171 ? -7.441 18.203 21.828 1 89 171 GLN B C 1
ATOM 4374 O O . GLN B 1 171 ? -7.621 17.312 22.672 1 89 171 GLN B O 1
ATOM 4379 N N . GLY B 1 172 ? -6.492 18.125 20.984 1 88.44 172 GLY B N 1
ATOM 4380 C CA . GLY B 1 172 ? -5.582 17 21.016 1 88.44 172 GLY B CA 1
ATOM 4381 C C . GLY B 1 172 ? -5 16.656 19.656 1 88.44 172 GLY B C 1
ATOM 4382 O O . GLY B 1 172 ? -3.889 16.141 19.562 1 88.44 172 GLY B O 1
ATOM 4383 N N . ILE B 1 173 ? -5.762 16.891 18.594 1 92.44 173 ILE B N 1
ATOM 4384 C CA . ILE B 1 173 ? -5.355 16.531 17.234 1 92.44 173 ILE B CA 1
ATOM 4385 C C . ILE B 1 173 ? -4.012 17.188 16.906 1 92.44 173 ILE B C 1
ATOM 4387 O O . ILE B 1 173 ? -3.084 16.516 16.453 1 92.44 173 ILE B O 1
ATOM 4391 N N . ILE B 1 174 ? -3.885 18.469 17.203 1 91.94 174 ILE B N 1
ATOM 4392 C CA . ILE B 1 174 ? -2.664 19.219 16.906 1 91.94 174 ILE B CA 1
ATOM 4393 C C . ILE B 1 174 ? -1.497 18.625 17.688 1 91.94 174 ILE B C 1
ATOM 4395 O O . ILE B 1 174 ? -0.419 18.406 17.141 1 91.94 174 ILE B O 1
ATOM 4399 N N . ARG B 1 175 ? -1.675 18.328 18.906 1 88.5 175 ARG B N 1
ATOM 4400 C CA . ARG B 1 175 ? -0.628 17.75 19.75 1 88.5 175 ARG B CA 1
ATOM 4401 C C . ARG B 1 175 ? -0.17 16.406 19.188 1 88.5 175 ARG B C 1
ATOM 4403 O O . ARG B 1 175 ? 1.03 16.141 19.109 1 88.5 175 ARG B O 1
ATOM 4410 N N . VAL B 1 176 ? -1.122 15.594 18.828 1 90.06 176 VAL B N 1
ATOM 4411 C CA . VAL B 1 176 ? -0.809 14.258 18.328 1 90.06 176 VAL B CA 1
ATOM 4412 C C . VAL B 1 176 ? -0.032 14.359 17.016 1 90.06 176 VAL B C 1
ATOM 4414 O O . VAL B 1 176 ? 0.97 13.664 16.828 1 90.06 176 VAL B O 1
ATOM 4417 N N . ILE B 1 177 ? -0.468 15.195 16.141 1 93.38 177 ILE B N 1
ATOM 4418 C CA . ILE B 1 177 ? 0.163 15.32 14.828 1 93.38 177 ILE B CA 1
ATOM 4419 C C . ILE B 1 177 ? 1.59 15.844 14.992 1 93.38 177 ILE B C 1
ATOM 4421 O O . ILE B 1 177 ? 2.52 15.328 14.367 1 93.38 177 ILE B O 1
ATOM 4425 N N . LYS B 1 178 ? 1.769 16.844 15.828 1 91.38 178 LYS B N 1
ATOM 4426 C CA . LYS B 1 178 ? 3.104 17.391 16.062 1 91.38 178 LYS B CA 1
ATOM 4427 C C . LYS B 1 178 ? 4.008 16.359 16.719 1 91.38 178 LYS B C 1
ATOM 4429 O O . LYS B 1 178 ? 5.176 16.219 16.344 1 91.38 178 LYS B O 1
ATOM 4434 N N . SER B 1 179 ? 3.463 15.664 17.688 1 89.81 179 SER B N 1
ATOM 4435 C CA . SER B 1 179 ? 4.23 14.617 18.359 1 89.81 179 SER B CA 1
ATOM 4436 C C . SER B 1 179 ? 4.668 13.539 17.375 1 89.81 179 SER B C 1
ATOM 4438 O O . SER B 1 179 ? 5.828 13.125 17.391 1 89.81 179 SER B O 1
ATOM 4440 N N . THR B 1 180 ? 3.693 13.039 16.609 1 91.81 180 THR B N 1
ATOM 4441 C CA . THR B 1 180 ? 3.99 12.008 15.625 1 91.81 180 THR B CA 1
ATOM 4442 C C . THR B 1 180 ? 5.031 12.492 14.617 1 91.81 180 THR B C 1
ATOM 4444 O O . THR B 1 180 ? 5.949 11.758 14.258 1 91.81 180 THR B O 1
ATOM 4447 N N . TYR B 1 181 ? 4.863 13.719 14.164 1 94.19 181 TYR B N 1
ATOM 4448 C CA . TYR B 1 181 ? 5.84 14.281 13.234 1 94.19 181 TYR B CA 1
ATOM 4449 C C . TYR B 1 181 ? 7.23 14.305 13.859 1 94.19 181 TYR B C 1
ATOM 4451 O O . TYR B 1 181 ? 8.211 13.938 13.211 1 94.19 181 TYR B O 1
ATOM 4459 N N . ARG B 1 182 ? 7.336 14.812 15.039 1 90.69 182 ARG B N 1
ATOM 4460 C CA . ARG B 1 182 ? 8.617 14.906 15.734 1 90.69 182 ARG B CA 1
ATOM 4461 C C . ARG B 1 182 ? 9.242 13.523 15.914 1 90.69 182 ARG B C 1
ATOM 4463 O O . ARG B 1 182 ? 10.461 13.367 15.789 1 90.69 182 ARG B O 1
ATOM 4470 N N . LYS B 1 183 ? 8.461 12.594 16.281 1 88.25 183 LYS B N 1
ATOM 4471 C CA . LYS B 1 183 ? 8.945 11.219 16.359 1 88.25 183 LYS B CA 1
ATOM 4472 C C . LYS B 1 183 ? 9.531 10.766 15.023 1 88.25 183 LYS B C 1
ATOM 4474 O O . LYS B 1 183 ? 10.625 10.195 14.984 1 88.25 183 LYS B O 1
ATOM 4479 N N . ASN B 1 184 ? 8.75 11 13.938 1 92.38 184 ASN B N 1
ATOM 4480 C CA . ASN B 1 184 ? 9.211 10.648 12.594 1 92.38 184 ASN B CA 1
ATOM 4481 C C . ASN B 1 184 ? 10.547 11.32 12.266 1 92.38 184 ASN B C 1
ATOM 4483 O O . ASN B 1 184 ? 11.438 10.688 11.695 1 92.38 184 ASN B O 1
ATOM 4487 N N . LEU B 1 185 ? 10.656 12.555 12.641 1 89.12 185 LEU B N 1
ATOM 4488 C CA . LEU B 1 185 ? 11.867 13.328 12.383 1 89.12 185 LEU B CA 1
ATOM 4489 C C . LEU B 1 185 ? 13.055 12.734 13.125 1 89.12 185 LEU B C 1
ATOM 4491 O O . LEU B 1 185 ? 14.133 12.57 12.547 1 89.12 185 LEU B O 1
ATOM 4495 N N . ILE B 1 186 ? 12.883 12.414 14.344 1 84.56 186 ILE B N 1
ATOM 4496 C CA . ILE B 1 186 ? 13.945 11.852 15.164 1 84.56 186 ILE B CA 1
ATOM 4497 C C . ILE B 1 186 ? 14.398 10.516 14.578 1 84.56 186 ILE B C 1
ATOM 4499 O O . ILE B 1 186 ? 15.594 10.25 14.469 1 84.56 186 ILE B O 1
ATOM 4503 N N . LEU B 1 187 ? 13.469 9.695 14.211 1 87.12 187 LEU B N 1
ATOM 4504 C CA . LEU B 1 187 ? 13.789 8.391 13.641 1 87.12 187 LEU B CA 1
ATOM 4505 C C . LEU B 1 187 ? 14.562 8.539 12.336 1 87.12 187 LEU B C 1
ATOM 4507 O O . LEU B 1 187 ? 15.469 7.758 12.047 1 87.12 187 LEU B O 1
ATOM 4511 N N . LYS B 1 188 ? 14.125 9.484 11.516 1 88.25 188 LYS B N 1
ATOM 4512 C CA . LYS B 1 188 ? 14.867 9.75 10.289 1 88.25 188 LYS B CA 1
ATOM 4513 C C . LYS B 1 188 ? 16.312 10.125 10.586 1 88.25 188 LYS B C 1
ATOM 4515 O O . LYS B 1 188 ? 17.234 9.664 9.906 1 88.25 188 LYS B O 1
ATOM 4520 N N . ILE B 1 189 ? 16.469 10.953 11.547 1 80.94 189 ILE B N 1
ATOM 4521 C CA . ILE B 1 189 ? 17.812 11.406 11.922 1 80.94 189 ILE B CA 1
ATOM 4522 C C . ILE B 1 189 ? 18.641 10.211 12.383 1 80.94 189 ILE B C 1
ATOM 4524 O O . ILE B 1 189 ? 19.797 10.062 11.984 1 80.94 189 ILE B O 1
ATOM 4528 N N . ILE B 1 190 ? 18.078 9.398 13.211 1 81.31 190 ILE B N 1
ATOM 4529 C CA . ILE B 1 190 ? 18.75 8.203 13.703 1 81.31 190 ILE B CA 1
ATOM 4530 C C . ILE B 1 190 ? 19.141 7.312 12.531 1 81.31 190 ILE B C 1
ATOM 4532 O O . ILE B 1 190 ? 20.266 6.809 12.469 1 81.31 190 ILE B O 1
ATOM 4536 N N . SER B 1 191 ? 18.188 7.051 11.641 1 84.12 191 SER B N 1
ATOM 4537 C CA . SER B 1 191 ? 18.438 6.223 10.469 1 84.12 191 SER B CA 1
ATOM 4538 C C . SER B 1 191 ? 19.594 6.781 9.641 1 84.12 191 SER B C 1
ATOM 4540 O O . SER B 1 191 ? 20.469 6.027 9.188 1 84.12 191 SER B O 1
ATOM 4542 N N . ASP B 1 192 ? 19.578 8.078 9.406 1 80.12 192 ASP B N 1
ATOM 4543 C CA . ASP B 1 192 ? 20.609 8.734 8.617 1 80.12 192 ASP B CA 1
ATOM 4544 C C . ASP B 1 192 ? 21.969 8.617 9.297 1 80.12 192 ASP B C 1
ATOM 4546 O O . ASP B 1 192 ? 23 8.484 8.625 1 80.12 192 ASP B O 1
ATOM 4550 N N . MET B 1 193 ? 22 8.719 10.555 1 74.44 193 MET B N 1
ATOM 4551 C CA . MET B 1 193 ? 23.234 8.609 11.328 1 74.44 193 MET B CA 1
ATOM 4552 C C . MET B 1 193 ? 23.812 7.207 11.211 1 74.44 193 MET B C 1
ATOM 4554 O O . MET B 1 193 ? 25.031 7.043 11.156 1 74.44 193 MET B O 1
ATOM 4558 N N . GLU B 1 194 ? 22.984 6.293 11.227 1 76.25 194 GLU B N 1
ATOM 4559 C CA . GLU B 1 194 ? 23.438 4.906 11.164 1 76.25 194 GLU B CA 1
ATOM 4560 C C . GLU B 1 194 ? 23.906 4.543 9.766 1 76.25 194 GLU B C 1
ATOM 4562 O O . GLU B 1 194 ? 24.766 3.678 9.602 1 76.25 194 GLU B O 1
ATOM 4567 N N . ASN B 1 195 ? 23.266 5.059 8.742 1 69.75 195 ASN B N 1
ATOM 4568 C CA . ASN B 1 195 ? 23.625 4.75 7.359 1 69.75 195 ASN B CA 1
ATOM 4569 C C . ASN B 1 195 ? 24.844 5.551 6.91 1 69.75 195 ASN B C 1
ATOM 4571 O O . ASN B 1 195 ? 25.562 5.133 5.996 1 69.75 195 ASN B O 1
ATOM 4575 N N . SER B 1 196 ? 24.844 7.039 6.961 1 59.84 196 SER B N 1
ATOM 4576 C CA . SER B 1 196 ? 25.797 7.949 6.348 1 59.84 196 SER B CA 1
ATOM 4577 C C . SER B 1 196 ? 27.125 7.965 7.113 1 59.84 196 SER B C 1
ATOM 4579 O O . SER B 1 196 ? 27.125 7.926 8.344 1 59.84 196 SER B O 1
ATOM 4581 N N . ILE B 1 197 ? 28.125 7.5 6.488 1 51.28 197 ILE B N 1
ATOM 4582 C CA . ILE B 1 197 ? 29.5 7.812 6.828 1 51.28 197 ILE B CA 1
ATOM 4583 C C . ILE B 1 197 ? 29.656 9.32 7.02 1 51.28 197 ILE B C 1
ATOM 4585 O O . ILE B 1 197 ? 30.578 9.773 7.711 1 51.28 197 ILE B O 1
ATOM 4589 N N . ASP B 1 198 ? 29.031 10.18 6.238 1 48.47 198 ASP B N 1
ATOM 4590 C CA . ASP B 1 198 ? 29.391 11.594 6.191 1 48.47 198 ASP B CA 1
ATOM 4591 C C . ASP B 1 198 ? 28.734 12.367 7.336 1 48.47 198 ASP B C 1
ATOM 4593 O O . ASP B 1 198 ? 27.562 12.172 7.629 1 48.47 198 ASP B O 1
ATOM 4597 N N . GLU B 1 199 ? 29.344 12.867 8.266 1 48.47 199 GLU B N 1
ATOM 4598 C CA . GLU B 1 199 ? 29.188 13.641 9.5 1 48.47 199 GLU B CA 1
ATOM 4599 C C . GLU B 1 199 ? 28.172 14.758 9.312 1 48.47 199 GLU B C 1
ATOM 4601 O O . GLU B 1 199 ? 27.594 15.242 10.289 1 48.47 199 GLU B O 1
ATOM 4606 N N . ASN B 1 200 ? 28.125 15.477 8.234 1 48.75 200 ASN B N 1
ATOM 4607 C CA . ASN B 1 200 ? 27.359 16.719 8.117 1 48.75 200 ASN B CA 1
ATOM 4608 C C . ASN B 1 200 ? 25.875 16.438 7.957 1 48.75 200 ASN B C 1
ATOM 4610 O O . ASN B 1 200 ? 25.125 17.297 7.48 1 48.75 200 ASN B O 1
ATOM 4614 N N . TYR B 1 201 ? 25.375 15.203 8.422 1 48.5 201 TYR B N 1
ATOM 4615 C CA . TYR B 1 201 ? 24.078 14.602 8.117 1 48.5 201 TYR B CA 1
ATOM 4616 C C . TYR B 1 201 ? 23.188 14.578 9.359 1 48.5 201 TYR B C 1
ATOM 4618 O O . TYR B 1 201 ? 23.688 14.484 10.484 1 48.5 201 TYR B O 1
ATOM 4626 N N . PRO B 1 202 ? 21.953 14.953 9.32 1 55.12 202 PRO B N 1
ATOM 4627 C CA . PRO B 1 202 ? 20.781 14.578 8.516 1 55.12 202 PRO B CA 1
ATOM 4628 C C . PRO B 1 202 ? 20.234 15.742 7.695 1 55.12 202 PRO B C 1
ATOM 4630 O O . PRO B 1 202 ? 20.016 16.828 8.234 1 55.12 202 PRO B O 1
ATOM 4633 N N . LYS B 1 203 ? 20.266 15.836 6.445 1 70.12 203 LYS B N 1
ATOM 4634 C CA . LYS B 1 203 ? 19.656 16.875 5.621 1 70.12 203 LYS B CA 1
ATOM 4635 C C . LYS B 1 203 ? 18.172 16.625 5.402 1 70.12 203 LYS B C 1
ATOM 4637 O O . LYS B 1 203 ? 17.797 15.75 4.613 1 70.12 203 LYS B O 1
ATOM 4642 N N . VAL B 1 204 ? 17.312 17.156 6.371 1 85.38 204 VAL B N 1
ATOM 4643 C CA . VAL B 1 204 ? 15.867 17.078 6.215 1 85.38 204 VAL B CA 1
ATOM 4644 C C . VAL B 1 204 ? 15.398 18.141 5.23 1 85.38 204 VAL B C 1
ATOM 4646 O O . VAL B 1 204 ? 15.609 19.344 5.453 1 85.38 204 VAL B O 1
ATOM 4649 N N . THR B 1 205 ? 14.891 17.734 4.078 1 88.69 205 THR B N 1
ATOM 4650 C CA . THR B 1 205 ? 14.359 18.656 3.074 1 88.69 205 THR B CA 1
ATOM 4651 C C . THR B 1 205 ? 12.883 18.938 3.32 1 88.69 205 THR B C 1
ATOM 4653 O O . THR B 1 205 ? 12.242 18.266 4.137 1 88.69 205 THR B O 1
ATOM 4656 N N . ILE B 1 206 ? 12.359 19.969 2.703 1 91.81 206 ILE B N 1
ATOM 4657 C CA . ILE B 1 206 ? 10.938 20.281 2.822 1 91.81 206 ILE B CA 1
ATOM 4658 C C . ILE B 1 206 ? 10.109 19.109 2.305 1 91.81 206 ILE B C 1
ATOM 4660 O O . ILE B 1 206 ? 9.023 18.828 2.824 1 91.81 206 ILE B O 1
ATOM 4664 N N . LEU B 1 207 ? 10.648 18.422 1.279 1 92.69 207 LEU B N 1
ATOM 4665 C CA . LEU B 1 207 ? 9.945 17.234 0.799 1 92.69 207 LEU B CA 1
ATOM 4666 C C . LEU B 1 207 ? 9.828 16.188 1.901 1 92.69 207 LEU B C 1
ATOM 4668 O O . LEU B 1 207 ? 8.75 15.625 2.115 1 92.69 207 LEU B O 1
ATOM 4672 N N . ASP B 1 208 ? 10.945 15.922 2.578 1 92.19 208 ASP B N 1
ATOM 4673 C CA . ASP B 1 208 ? 10.914 14.992 3.705 1 92.19 208 ASP B CA 1
ATOM 4674 C C . ASP B 1 208 ? 9.836 15.383 4.707 1 92.19 208 ASP B C 1
ATOM 4676 O O . ASP B 1 208 ? 9.078 14.531 5.18 1 92.19 208 ASP B O 1
ATOM 4680 N N . ALA B 1 209 ? 9.812 16.656 4.969 1 94.19 209 ALA B N 1
ATOM 4681 C CA . ALA B 1 209 ? 8.867 17.172 5.949 1 94.19 209 ALA B CA 1
ATOM 4682 C C . ALA B 1 209 ? 7.426 16.953 5.492 1 94.19 209 ALA B C 1
ATOM 4684 O O . ALA B 1 209 ? 6.574 16.531 6.273 1 94.19 209 ALA B O 1
ATOM 4685 N N . LEU B 1 210 ? 7.191 17.297 4.238 1 96.38 210 LEU B N 1
ATOM 4686 C CA . LEU B 1 210 ? 5.848 17.141 3.689 1 96.38 210 LEU B CA 1
ATOM 4687 C C . LEU B 1 210 ? 5.402 15.688 3.729 1 96.38 210 LEU B C 1
ATOM 4689 O O . LEU B 1 210 ? 4.258 15.391 4.078 1 96.38 210 LEU B O 1
ATOM 4693 N N . LEU B 1 211 ? 6.289 14.766 3.41 1 95.38 211 LEU B N 1
ATOM 4694 C CA . LEU B 1 211 ? 5.961 13.352 3.428 1 95.38 211 LEU B CA 1
ATOM 4695 C C . LEU B 1 211 ? 5.73 12.859 4.852 1 95.38 211 LEU B C 1
ATOM 4697 O O . LEU B 1 211 ? 4.773 12.133 5.117 1 95.38 211 LEU B O 1
ATOM 4701 N N . MET B 1 212 ? 6.551 13.289 5.766 1 96 212 MET B N 1
ATOM 4702 C CA . MET B 1 212 ? 6.441 12.844 7.152 1 96 212 MET B CA 1
ATOM 4703 C C . MET B 1 212 ? 5.176 13.398 7.801 1 96 212 MET B C 1
ATOM 4705 O O . MET B 1 212 ? 4.531 12.711 8.594 1 96 212 MET B O 1
ATOM 4709 N N . ILE B 1 213 ? 4.879 14.641 7.492 1 97 213 ILE B N 1
ATOM 4710 C CA . ILE B 1 213 ? 3.689 15.234 8.094 1 97 213 ILE B CA 1
ATOM 4711 C C . ILE B 1 213 ? 2.436 14.578 7.52 1 97 213 ILE B C 1
ATOM 4713 O O . ILE B 1 213 ? 1.44 14.398 8.227 1 97 213 ILE B O 1
ATOM 4717 N N . ASN B 1 214 ? 2.467 14.305 6.234 1 97.38 214 ASN B N 1
ATOM 4718 C CA . ASN B 1 214 ? 1.366 13.555 5.641 1 97.38 214 ASN B CA 1
ATOM 4719 C C . ASN B 1 214 ? 1.196 12.195 6.301 1 97.38 214 ASN B C 1
ATOM 4721 O O . ASN B 1 214 ? 0.073 11.766 6.57 1 97.38 214 ASN B O 1
ATOM 4725 N N . ASP B 1 215 ? 2.303 11.492 6.496 1 96.31 215 ASP B N 1
ATOM 4726 C CA . ASP B 1 215 ? 2.256 10.195 7.172 1 96.31 215 ASP B CA 1
ATOM 4727 C C . ASP B 1 215 ? 1.619 10.328 8.555 1 96.31 215 ASP B C 1
ATOM 4729 O O . ASP B 1 215 ? 0.823 9.477 8.961 1 96.31 215 ASP B O 1
ATOM 4733 N N . ALA B 1 216 ? 1.996 11.359 9.281 1 95.12 216 ALA B N 1
ATOM 4734 C CA . ALA B 1 216 ? 1.437 11.602 10.609 1 95.12 216 ALA B CA 1
ATOM 4735 C C . ALA B 1 216 ? -0.07 11.836 10.531 1 95.12 216 ALA B C 1
ATOM 4737 O O . ALA B 1 216 ? -0.828 11.305 11.344 1 95.12 216 ALA B O 1
ATOM 4738 N N . TRP B 1 217 ? -0.473 12.641 9.57 1 96.75 217 TRP B N 1
ATOM 4739 C CA . TRP B 1 217 ? -1.886 12.945 9.367 1 96.75 217 TRP B CA 1
ATOM 4740 C C . TRP B 1 217 ? -2.676 11.68 9.047 1 96.75 217 TRP B C 1
ATOM 4742 O O . TRP B 1 217 ? -3.77 11.469 9.578 1 96.75 217 TRP B O 1
ATOM 4752 N N . GLN B 1 218 ? -2.076 10.781 8.258 1 94.06 218 GLN B N 1
ATOM 4753 C CA . GLN B 1 218 ? -2.746 9.547 7.859 1 94.06 218 GLN B CA 1
ATOM 4754 C C . GLN B 1 218 ? -2.793 8.555 9.016 1 94.06 218 GLN B C 1
ATOM 4756 O O . GLN B 1 218 ? -3.732 7.762 9.125 1 94.06 218 GLN B O 1
ATOM 4761 N N . GLN B 1 219 ? -1.857 8.625 9.859 1 92.56 219 GLN B N 1
ATOM 4762 C CA . GLN B 1 219 ? -1.762 7.688 10.977 1 92.56 219 GLN B CA 1
ATOM 4763 C C . GLN B 1 219 ? -2.781 8.016 12.062 1 92.56 219 GLN B C 1
ATOM 4765 O O . GLN B 1 219 ? -3.176 7.145 12.836 1 92.56 219 GLN B O 1
ATOM 4770 N N . LEU B 1 220 ? -3.178 9.289 12.156 1 93.62 220 LEU B N 1
ATOM 4771 C CA . LEU B 1 220 ? -4.148 9.727 13.156 1 93.62 220 LEU B CA 1
ATOM 4772 C C . LEU B 1 220 ? -5.445 8.93 13.031 1 93.62 220 LEU B C 1
ATOM 4774 O O . LEU B 1 220 ? -6.031 8.859 11.953 1 93.62 220 LEU B O 1
ATOM 4778 N N . SER B 1 221 ? -5.91 8.344 14.086 1 91.31 221 SER B N 1
ATOM 4779 C CA . SER B 1 221 ? -7.074 7.461 14.039 1 91.31 221 SER B CA 1
ATOM 4780 C C . SER B 1 221 ? -8.375 8.258 14 1 91.31 221 SER B C 1
ATOM 4782 O O . SER B 1 221 ? -8.469 9.336 14.602 1 91.31 221 SER B O 1
ATOM 4784 N N . PRO B 1 222 ? -9.391 7.723 13.375 1 93.81 222 PRO B N 1
ATOM 4785 C CA . PRO B 1 222 ? -10.711 8.359 13.383 1 93.81 222 PRO B CA 1
ATOM 4786 C C . PRO B 1 222 ? -11.281 8.516 14.789 1 93.81 222 PRO B C 1
ATOM 4788 O O . PRO B 1 222 ? -11.961 9.5 15.078 1 93.81 222 PRO B O 1
ATOM 4791 N N . GLU B 1 223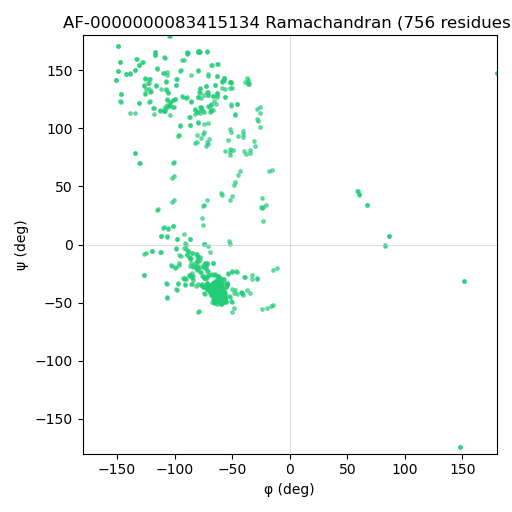 ? -10.945 7.578 15.609 1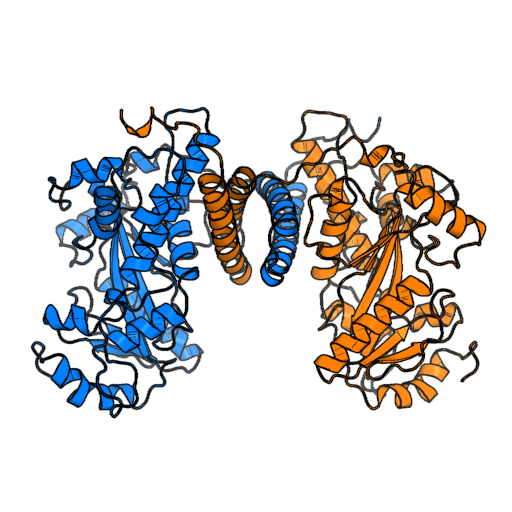 91.19 223 GLU B N 1
ATOM 4792 C CA . GLU B 1 223 ? -11.453 7.609 16.984 1 91.19 223 GLU B CA 1
ATOM 4793 C C . GLU B 1 223 ? -10.906 8.82 17.734 1 91.19 223 GLU B C 1
ATOM 4795 O O . GLU B 1 223 ? -11.641 9.469 18.484 1 91.19 223 GLU B O 1
ATOM 4800 N N . THR B 1 224 ? -9.617 9.102 17.5 1 91.5 224 THR B N 1
ATOM 4801 C CA . THR B 1 224 ? -9.008 10.266 18.125 1 91.5 224 THR B CA 1
ATOM 4802 C C . THR B 1 224 ? -9.695 11.547 17.672 1 91.5 224 THR B C 1
ATOM 4804 O O . THR B 1 224 ? -10 12.422 18.484 1 91.5 224 THR B O 1
ATOM 4807 N N . ILE B 1 225 ? -9.977 11.641 16.438 1 95.12 225 ILE B N 1
ATOM 4808 C CA . ILE B 1 225 ? -10.633 12.828 15.883 1 95.12 225 ILE B CA 1
ATOM 4809 C C . ILE B 1 225 ? -12.031 12.969 16.484 1 95.12 225 ILE B C 1
ATOM 4811 O O . ILE B 1 225 ? -12.391 14.039 16.984 1 95.12 225 ILE B O 1
ATOM 4815 N N . ALA B 1 226 ? -12.805 11.906 16.469 1 93.94 226 ALA B N 1
ATOM 4816 C CA . ALA B 1 226 ? -14.164 11.922 17 1 93.94 226 ALA B CA 1
ATOM 4817 C C . ALA B 1 226 ? -14.172 12.336 18.484 1 93.94 226 ALA B C 1
ATOM 4819 O O . ALA B 1 226 ? -15.023 13.109 18.906 1 93.94 226 ALA B O 1
ATOM 4820 N N . ASN B 1 227 ? -13.195 11.789 19.188 1 91.25 227 ASN B N 1
ATOM 4821 C CA . ASN B 1 227 ? -13.086 12.109 20.609 1 91.25 227 ASN B CA 1
ATOM 4822 C C . ASN B 1 227 ? -12.797 13.594 20.812 1 91.25 227 ASN B C 1
ATOM 4824 O O . ASN B 1 227 ? -13.289 14.195 21.766 1 91.25 227 ASN B O 1
ATOM 4828 N N . CYS B 1 228 ? -11.969 14.164 19.969 1 93.06 228 CYS B N 1
ATOM 4829 C CA . CYS B 1 228 ? -11.648 15.586 20.078 1 93.06 228 CYS B CA 1
ATOM 4830 C C . CYS B 1 228 ? -12.867 16.453 19.781 1 93.06 228 CYS B C 1
ATOM 4832 O O . CYS B 1 228 ? -13.07 17.484 20.422 1 93.06 228 CYS B O 1
ATOM 4834 N N . PHE B 1 229 ? -13.742 16 18.875 1 94.19 229 PHE B N 1
ATOM 4835 C CA . PHE B 1 229 ? -14.992 16.703 18.609 1 94.19 229 PHE B CA 1
ATOM 4836 C C . PHE B 1 229 ? -15.93 16.594 19.812 1 94.19 229 PHE B C 1
ATOM 4838 O O . PHE B 1 229 ? -16.609 17.562 20.156 1 94.19 229 PHE B O 1
ATOM 4845 N N . ARG B 1 230 ? -15.938 15.484 20.391 1 91.62 230 ARG B N 1
ATOM 4846 C CA . ARG B 1 230 ? -16.766 15.289 21.578 1 91.62 230 ARG B CA 1
ATOM 4847 C C . ARG B 1 230 ? -16.297 16.172 22.719 1 91.62 230 ARG B C 1
ATOM 4849 O O . ARG B 1 230 ? -17.109 16.766 23.422 1 91.62 230 ARG B O 1
ATOM 4856 N N . GLN B 1 231 ? -15.023 16.234 22.891 1 89.38 231 GLN B N 1
ATOM 4857 C CA . GLN B 1 231 ? -14.453 17.047 23.953 1 89.38 231 GLN B CA 1
ATOM 4858 C C . GLN B 1 231 ? -14.773 18.516 23.766 1 89.38 231 GLN B C 1
ATOM 4860 O O . GLN B 1 231 ? -14.867 19.281 24.734 1 89.38 231 GLN B O 1
ATOM 4865 N N . SER B 1 232 ? -14.969 18.906 22.531 1 91 232 SER B N 1
ATOM 4866 C CA . SER B 1 232 ? -15.281 20.297 22.219 1 91 232 SER B CA 1
ATOM 4867 C C . SER B 1 232 ? -16.75 20.609 22.469 1 91 232 SER B C 1
ATOM 4869 O O . SER B 1 232 ? -17.188 21.75 22.359 1 91 232 SER B O 1
ATOM 4871 N N . GLY B 1 233 ? -17.516 19.578 22.703 1 88.31 233 GLY B N 1
ATOM 4872 C CA . GLY B 1 233 ? -18.938 19.766 22.984 1 88.31 233 GLY B CA 1
ATOM 4873 C C . GLY B 1 233 ? -19.797 19.828 21.734 1 88.31 233 GLY B C 1
ATOM 4874 O O . GLY B 1 233 ? -21 20.047 21.828 1 88.31 233 GLY B O 1
ATOM 4875 N N . LEU B 1 234 ? -19.203 19.562 20.625 1 90.88 234 LEU B N 1
ATOM 4876 C CA . LEU B 1 234 ? -19.922 19.719 19.359 1 90.88 234 LEU B CA 1
ATOM 4877 C C . LEU B 1 234 ? -20.719 18.453 19.031 1 90.88 234 LEU B C 1
ATOM 4879 O O . LEU B 1 234 ? -21.734 18.531 18.328 1 90.88 234 LEU B O 1
ATOM 4883 N N . ALA B 1 235 ? -20.172 17.25 19.406 1 84.5 235 ALA B N 1
ATOM 4884 C CA . ALA B 1 235 ? -20.828 15.984 19.078 1 84.5 235 ALA B CA 1
ATOM 4885 C C . ALA B 1 235 ? -22 15.711 20.016 1 84.5 235 ALA B C 1
ATOM 4887 O O . ALA B 1 235 ? -22.016 16.188 21.156 1 84.5 235 ALA B O 1
ATOM 4888 N N . GLU B 1 236 ? -23.25 15.266 19.484 1 64.19 236 GLU B N 1
ATOM 4889 C CA . GLU B 1 236 ? -24.469 15 20.25 1 64.19 236 GLU B CA 1
ATOM 4890 C C . GLU B 1 236 ? -24.188 14.062 21.422 1 64.19 236 GLU B C 1
ATOM 4892 O O . GLU B 1 236 ? -23.922 12.875 21.219 1 64.19 236 GLU B O 1
ATOM 4897 N N . THR B 1 237 ? -23.234 13.977 22.188 1 53.41 237 THR B N 1
ATOM 4898 C CA . THR B 1 237 ? -23.453 13.031 23.266 1 53.41 237 THR B CA 1
ATOM 4899 C C . THR B 1 237 ? -24.906 13.086 23.734 1 53.41 237 THR B C 1
ATOM 4901 O O . THR B 1 237 ? -25.578 14.102 23.562 1 53.41 237 THR B O 1
ATOM 4904 N N . ASN B 1 238 ? -25.562 11.984 24.109 1 42.62 238 ASN B N 1
ATOM 4905 C CA . ASN B 1 238 ? -26.734 11.992 24.969 1 42.62 238 ASN B CA 1
ATOM 4906 C C . ASN B 1 238 ? -26.688 13.148 25.969 1 42.62 238 ASN B C 1
ATOM 4908 O O . ASN B 1 238 ? -25.812 13.195 26.828 1 42.62 238 ASN B O 1
ATOM 4912 N N . LEU B 1 239 ? -27.172 14.312 25.719 1 37.81 239 LEU B N 1
ATOM 4913 C CA . LEU B 1 239 ? -27.391 15.422 26.641 1 37.81 239 LEU B CA 1
ATOM 4914 C C . LEU B 1 239 ? -27.531 14.914 28.078 1 37.81 239 LEU B C 1
ATOM 4916 O O . LEU B 1 239 ? -27.25 15.641 29.031 1 37.81 239 LEU B O 1
ATOM 4920 N N . ASP B 1 240 ? -28.453 14 28.328 1 37 240 ASP B N 1
ATOM 4921 C CA . ASP B 1 240 ? -28.781 13.508 29.672 1 37 240 ASP B CA 1
ATOM 4922 C C . ASP B 1 240 ? -27.594 12.773 30.281 1 37 240 ASP B C 1
ATOM 4924 O O . ASP B 1 240 ? -27.719 12.219 31.391 1 37 240 ASP B O 1
ATOM 4928 N N . ALA B 1 241 ? -26.859 12.188 29.5 1 36.06 241 ALA B N 1
ATOM 4929 C CA . ALA B 1 241 ? -25.844 11.547 30.344 1 36.06 241 ALA B CA 1
ATOM 4930 C C . ALA B 1 241 ? -24.953 12.578 31.031 1 36.06 241 ALA B C 1
ATOM 4932 O O . ALA B 1 241 ? -24.609 13.602 30.438 1 36.06 241 ALA B O 1
ATOM 4933 N N . PRO B 1 242 ? -24.984 12.648 32.312 1 32.62 242 PRO B N 1
ATOM 4934 C CA . PRO B 1 242 ? -24.172 13.602 33.094 1 32.62 242 PRO B CA 1
ATOM 4935 C C . PRO B 1 242 ? -22.875 13.969 32.375 1 32.62 242 PRO B C 1
ATOM 4937 O O . PRO B 1 242 ? -22.359 13.172 31.578 1 32.62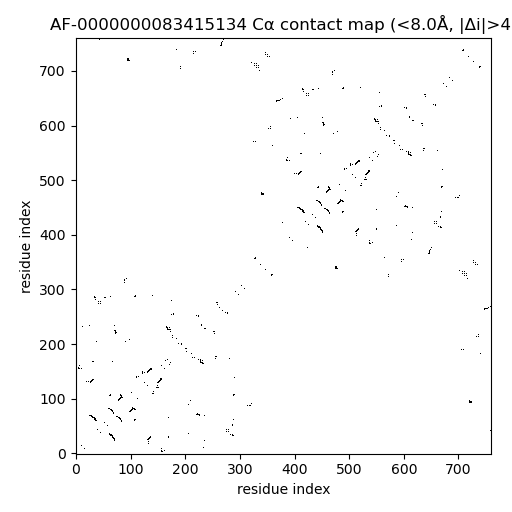 242 PRO B O 1
ATOM 4940 N N . HIS B 1 243 ? -22.703 15.289 32 1 34.94 243 HIS B N 1
ATOM 4941 C CA . HIS B 1 243 ? -21.375 15.812 31.688 1 34.94 243 HIS B CA 1
ATOM 4942 C C . HIS B 1 243 ? -20.281 14.945 32.312 1 34.94 243 HIS B C 1
ATOM 4944 O O . HIS B 1 243 ? -20.016 15.055 33.531 1 34.94 243 HIS B O 1
ATOM 4950 N N . SER B 1 244 ? -20.453 13.695 32.406 1 33.09 244 SER B N 1
ATOM 4951 C CA . SER B 1 244 ? -19.25 13.148 33.031 1 33.09 244 SER B CA 1
ATOM 4952 C C . SER B 1 244 ? -18.031 14.008 32.719 1 33.09 244 SER B C 1
ATOM 4954 O O . SER B 1 244 ? -17.922 14.562 31.609 1 33.09 244 SER B O 1
ATOM 4956 N N . SER B 1 245 ? -17.562 14.703 33.656 1 33.06 245 SER B N 1
ATOM 4957 C CA . SER B 1 245 ? -16.281 15.398 33.656 1 33.06 245 SER B CA 1
ATOM 4958 C C . SER B 1 245 ? -15.352 14.859 32.594 1 33.06 245 SER B C 1
ATOM 4960 O O . SER B 1 245 ? -14.938 13.695 32.625 1 33.06 245 SER B O 1
ATOM 4962 N N . PHE B 1 246 ? -15.664 14.969 31.359 1 33.69 246 PHE B N 1
ATOM 4963 C CA . PHE B 1 246 ? -14.695 14.805 30.281 1 33.69 246 PHE B CA 1
ATOM 4964 C C . PHE B 1 246 ? -13.281 15.078 30.766 1 33.69 246 PHE B C 1
ATOM 4966 O O . PHE B 1 246 ? -12.875 16.234 30.891 1 33.69 246 PHE B O 1
ATOM 4973 N N . SER B 1 247 ? -12.977 14.664 31.875 1 34.5 247 SER B N 1
ATOM 4974 C CA . SER B 1 247 ? -11.602 14.688 32.375 1 34.5 247 SER B CA 1
ATOM 4975 C C . SER B 1 247 ? -10.609 14.664 31.203 1 34.5 247 SER B C 1
ATOM 4977 O O . SER B 1 247 ? -10.844 14.023 30.188 1 34.5 247 SER B O 1
ATOM 4979 N N . ASN B 1 248 ? -9.859 15.688 30.969 1 39.81 248 ASN B N 1
ATOM 4980 C CA . ASN B 1 248 ? -8.617 15.961 30.266 1 39.81 248 ASN B CA 1
ATOM 4981 C C . ASN B 1 248 ? -7.902 14.672 29.859 1 39.81 248 ASN B C 1
ATOM 4983 O O . ASN B 1 248 ? -6.867 14.711 29.203 1 39.81 248 ASN B O 1
ATOM 4987 N N . ASP B 1 249 ? -8.25 13.531 30.531 1 40.5 249 ASP B N 1
ATOM 4988 C CA . ASP B 1 249 ? -7.344 12.391 30.422 1 40.5 249 ASP B CA 1
ATOM 4989 C C . ASP B 1 249 ? -7.746 11.477 29.266 1 40.5 249 ASP B C 1
ATOM 4991 O O . ASP B 1 249 ? -7.641 10.258 29.359 1 40.5 249 ASP B O 1
ATOM 4995 N N . ILE B 1 250 ? -8.695 11.898 28.438 1 44.94 250 ILE B N 1
ATOM 4996 C CA . ILE B 1 250 ? -8.883 10.93 27.359 1 44.94 250 ILE B CA 1
ATOM 4997 C C . ILE B 1 250 ? -7.52 10.484 26.828 1 44.94 250 ILE B C 1
ATOM 4999 O O . ILE B 1 250 ? -6.738 11.312 26.344 1 44.94 250 ILE B O 1
ATOM 5003 N N . GLU B 1 251 ? -7.094 9.477 27.344 1 49.25 251 GLU B N 1
ATOM 5004 C CA . GLU B 1 251 ? -5.879 8.859 26.812 1 49.25 251 GLU B CA 1
ATOM 5005 C C . GLU B 1 251 ? -5.977 8.633 25.312 1 49.25 251 GLU B C 1
ATOM 5007 O O . GLU B 1 251 ? -6.863 7.918 24.844 1 49.25 251 GLU B O 1
ATOM 5012 N N . ILE B 1 252 ? -5.715 9.648 24.578 1 54.91 252 ILE B N 1
ATOM 5013 C CA . ILE B 1 252 ? -5.578 9.445 23.141 1 54.91 252 ILE B CA 1
ATOM 5014 C C . ILE B 1 252 ? -4.59 8.312 22.875 1 54.91 252 ILE B C 1
ATOM 5016 O O . ILE B 1 252 ? -3.408 8.422 23.219 1 54.91 252 ILE B O 1
ATOM 5020 N N . ASP B 1 253 ? -5.055 7.172 22.625 1 55.75 253 ASP B N 1
ATOM 5021 C CA . ASP B 1 253 ? -4.258 5.977 22.375 1 55.75 253 ASP B CA 1
ATOM 5022 C C . ASP B 1 253 ? -3.029 6.305 21.531 1 55.75 253 ASP B C 1
ATOM 5024 O O . ASP B 1 253 ? -1.956 5.734 21.734 1 55.75 253 ASP B O 1
ATOM 5028 N N . ASP B 1 254 ? -3.199 7.367 20.719 1 61.78 254 ASP B N 1
ATOM 5029 C CA . ASP B 1 254 ? -2.096 7.703 19.828 1 61.78 254 ASP B CA 1
ATOM 5030 C C . ASP B 1 254 ? -1.147 8.703 20.484 1 61.78 254 ASP B C 1
ATOM 5032 O O . ASP B 1 254 ? -0.117 9.062 19.906 1 61.78 254 ASP B O 1
ATOM 5036 N N . ASP B 1 255 ? -1.49 9.039 21.734 1 65.06 255 ASP B N 1
ATOM 5037 C CA . ASP B 1 255 ? -0.788 10.188 22.312 1 65.06 255 ASP B CA 1
ATOM 5038 C C . ASP B 1 255 ? 0.302 9.742 23.281 1 65.06 255 ASP B C 1
ATOM 5040 O O . ASP B 1 255 ? 0.279 10.102 24.453 1 65.06 255 ASP B O 1
ATOM 5044 N N . ILE B 1 256 ? 1.209 8.969 22.844 1 68.75 256 ILE B N 1
ATOM 5045 C CA . ILE B 1 256 ? 2.369 8.688 23.688 1 68.75 256 ILE B CA 1
ATOM 5046 C C . ILE B 1 256 ? 3.32 9.883 23.656 1 68.75 256 ILE B C 1
ATOM 5048 O O . ILE B 1 256 ? 3.758 10.32 22.594 1 68.75 256 ILE B O 1
ATOM 5052 N N . PRO B 1 257 ? 3.461 10.414 24.906 1 75.06 257 PRO B N 1
ATOM 5053 C CA . PRO B 1 257 ? 4.387 11.547 24.953 1 75.06 257 PRO B CA 1
ATOM 5054 C C . PRO B 1 257 ? 5.734 11.234 24.297 1 75.06 257 PRO B C 1
ATOM 5056 O O . PRO B 1 257 ? 6.238 10.117 24.422 1 75.06 257 PRO B O 1
ATOM 5059 N N . LEU B 1 258 ? 6.25 12.203 23.562 1 76.31 258 LEU B N 1
ATOM 5060 C CA . LEU B 1 258 ? 7.523 12.055 22.875 1 76.31 258 LEU B CA 1
ATOM 5061 C C . LEU B 1 258 ? 8.625 11.641 23.844 1 76.31 258 LEU B C 1
ATOM 5063 O O . LEU B 1 258 ? 9.508 10.852 23.484 1 76.31 258 LEU B O 1
ATOM 5067 N N . SER B 1 259 ? 8.516 12.172 25.078 1 76.06 259 SER B N 1
ATOM 5068 C CA . SER B 1 259 ? 9.539 11.867 26.078 1 76.06 259 SER B CA 1
ATOM 5069 C C . SER B 1 259 ? 9.578 10.375 26.406 1 76.06 259 SER B C 1
ATOM 5071 O O . SER B 1 259 ? 10.648 9.781 26.469 1 76.06 259 SER B O 1
ATOM 5073 N N . ASP B 1 260 ? 8.453 9.828 26.609 1 74.69 260 ASP B N 1
ATOM 5074 C CA . ASP B 1 260 ? 8.375 8.398 26.891 1 74.69 260 ASP B CA 1
ATOM 5075 C C . ASP B 1 260 ? 8.852 7.582 25.688 1 74.69 260 ASP B C 1
ATOM 5077 O O . ASP B 1 260 ? 9.578 6.602 25.859 1 74.69 260 ASP B O 1
ATOM 5081 N N . TRP B 1 261 ? 8.477 8.102 24.625 1 73.19 261 TRP B N 1
ATOM 5082 C CA . TRP B 1 261 ? 8.844 7.445 23.375 1 73.19 261 TRP B CA 1
ATOM 5083 C C . TRP B 1 261 ? 10.344 7.496 23.156 1 73.19 261 TRP B C 1
ATOM 5085 O O . TRP B 1 261 ? 10.961 6.488 22.797 1 73.19 261 TRP B O 1
ATOM 5095 N N . ALA B 1 262 ? 10.938 8.586 23.391 1 73.31 262 ALA B N 1
ATOM 5096 C CA . ALA B 1 262 ? 12.359 8.805 23.109 1 73.31 262 ALA B CA 1
ATOM 5097 C C . ALA B 1 262 ? 13.234 8.109 24.156 1 73.31 262 ALA B C 1
ATOM 5099 O O . ALA B 1 262 ? 14.32 7.625 23.844 1 73.31 262 ALA B O 1
ATOM 5100 N N . THR B 1 263 ? 12.797 8.07 25.422 1 72.69 263 THR B N 1
ATOM 5101 C CA . THR B 1 263 ? 13.57 7.449 26.484 1 72.69 263 THR B CA 1
ATOM 5102 C C . THR B 1 263 ? 13.664 5.941 26.281 1 72.69 263 THR B C 1
ATOM 5104 O O . THR B 1 263 ? 14.625 5.309 26.734 1 72.69 263 THR B O 1
ATOM 5107 N N . ALA B 1 264 ? 12.703 5.52 25.609 1 69.12 264 ALA B N 1
ATOM 5108 C CA . ALA B 1 264 ? 12.711 4.086 25.328 1 69.12 264 ALA B CA 1
ATOM 5109 C C . ALA B 1 264 ? 13.781 3.73 24.297 1 69.12 264 ALA B C 1
ATOM 5111 O O . ALA B 1 264 ? 14.219 2.582 24.234 1 69.12 264 ALA B O 1
ATOM 5112 N N . LEU B 1 265 ? 14.141 4.797 23.594 1 68.88 265 LEU B N 1
ATOM 5113 C CA . LEU B 1 265 ? 15.18 4.566 22.594 1 68.88 265 LEU B CA 1
ATOM 5114 C C . LEU B 1 265 ? 16.531 4.32 23.266 1 68.88 265 LEU B C 1
ATOM 5116 O O . LEU B 1 265 ? 16.875 4.984 24.234 1 68.88 265 LEU B O 1
ATOM 5120 N N . ARG B 1 266 ? 17.094 3.309 23.109 1 60.09 266 ARG B N 1
ATOM 5121 C CA . ARG B 1 266 ? 18.391 2.969 23.688 1 60.09 266 ARG B CA 1
ATOM 5122 C C . ARG B 1 266 ? 19.5 3.764 23.031 1 60.09 266 ARG B C 1
ATOM 5124 O O . ARG B 1 266 ? 20.688 3.463 23.234 1 60.09 266 ARG B O 1
ATOM 5131 N N . VAL B 1 267 ? 19.078 4.484 22.156 1 57.47 267 VAL B N 1
ATOM 5132 C CA . VAL B 1 267 ? 20.094 5.371 21.609 1 57.47 267 VAL B CA 1
ATOM 5133 C C . VAL B 1 267 ? 20.281 6.578 22.531 1 57.47 267 VAL B C 1
ATOM 5135 O O . VAL B 1 267 ? 19.312 7.148 23.016 1 57.47 267 VAL B O 1
ATOM 5138 N N . GLN B 1 268 ? 21.094 6.613 23.359 1 56.91 268 GLN B N 1
ATOM 5139 C CA . GLN B 1 268 ? 21.328 7.66 24.344 1 56.91 268 GLN B CA 1
ATOM 5140 C C . GLN B 1 268 ? 21.156 9.047 23.734 1 56.91 268 GLN B C 1
ATOM 5142 O O . GLN B 1 268 ? 22.047 9.539 23.031 1 56.91 268 GLN B O 1
ATOM 5147 N N . LEU B 1 269 ? 19.938 9.445 23.625 1 59.72 269 LEU B N 1
ATOM 5148 C CA . LEU B 1 269 ? 19.75 10.852 23.297 1 59.72 269 LEU B CA 1
ATOM 5149 C C . LEU B 1 269 ? 20.047 11.742 24.5 1 59.72 269 LEU B C 1
ATOM 5151 O O . LEU B 1 269 ? 19.547 11.5 25.594 1 59.72 269 LEU B O 1
ATOM 5155 N N . PRO B 1 270 ? 21.156 12.344 24.453 1 62.31 270 PRO B N 1
ATOM 5156 C CA . PRO B 1 270 ? 21.5 13.203 25.594 1 62.31 270 PRO B CA 1
ATOM 5157 C C . PRO B 1 270 ? 20.484 14.32 25.828 1 62.31 270 PRO B C 1
ATOM 5159 O O . PRO B 1 270 ? 20.859 15.5 25.859 1 62.31 270 PRO B O 1
ATOM 5162 N N . ILE B 1 271 ? 19.234 14 25.734 1 68.75 271 ILE B N 1
ATOM 5163 C CA . ILE B 1 271 ? 18.188 15.016 25.859 1 68.75 271 ILE B CA 1
ATOM 5164 C C . ILE B 1 271 ? 17.25 14.648 27.016 1 68.75 271 ILE B C 1
ATOM 5166 O O . ILE B 1 271 ? 16.797 13.508 27.094 1 68.75 271 ILE B O 1
ATOM 5170 N N . SER B 1 272 ? 17.094 15.562 28 1 72 272 SER B N 1
ATOM 5171 C CA . SER B 1 272 ? 16.219 15.328 29.141 1 72 272 SER B CA 1
ATOM 5172 C C . SER B 1 272 ? 14.766 15.18 28.703 1 72 272 SER B C 1
ATOM 5174 O O . SER B 1 272 ? 14.391 15.625 27.609 1 72 272 SER B O 1
ATOM 5176 N N . LYS B 1 273 ? 13.961 14.508 29.484 1 75.25 273 LYS B N 1
ATOM 5177 C CA . LYS B 1 273 ? 12.539 14.297 29.25 1 75.25 273 LYS B CA 1
ATOM 5178 C C . LYS B 1 273 ? 11.797 15.617 29.109 1 75.25 273 LYS B C 1
ATOM 5180 O O . LYS B 1 273 ? 10.914 15.766 28.266 1 75.25 273 LYS B O 1
ATOM 5185 N N . GLU B 1 274 ? 12.148 16.562 29.906 1 75.19 274 GLU B N 1
ATOM 5186 C CA . GLU B 1 274 ? 11.484 17.859 29.922 1 75.19 274 GLU B CA 1
ATOM 5187 C C . GLU B 1 274 ? 11.688 18.594 28.594 1 75.19 274 GLU B C 1
ATOM 5189 O O . GLU B 1 274 ? 10.758 19.219 28.078 1 75.19 274 GLU B O 1
ATOM 5194 N N . VAL B 1 275 ? 12.883 18.469 28.094 1 75.81 275 VAL B N 1
ATOM 5195 C CA . VAL B 1 275 ? 13.211 19.141 26.844 1 75.81 275 VAL B CA 1
ATOM 5196 C C . VAL B 1 275 ? 12.414 18.531 25.703 1 75.81 275 VAL B C 1
ATOM 5198 O O . VAL B 1 275 ? 11.953 19.234 24.812 1 75.81 275 VAL B O 1
ATOM 5201 N N . LEU B 1 276 ? 12.188 17.25 25.812 1 77.38 276 LEU B N 1
ATOM 5202 C CA . LEU B 1 276 ? 11.461 16.562 24.75 1 77.38 276 LEU B CA 1
ATOM 5203 C C . LEU B 1 276 ? 9.984 16.953 24.766 1 77.38 276 LEU B C 1
ATOM 5205 O O . LEU B 1 276 ? 9.375 17.094 23.703 1 77.38 276 LEU B O 1
ATOM 5209 N N . ASP B 1 277 ? 9.484 17.125 25.875 1 77.31 277 ASP B N 1
ATOM 5210 C CA . ASP B 1 277 ? 8.086 17.531 25.984 1 77.31 277 ASP B CA 1
ATOM 5211 C C . ASP B 1 277 ? 7.891 18.969 25.469 1 77.31 277 ASP B C 1
ATOM 5213 O O . ASP B 1 277 ? 6.875 19.266 24.844 1 77.31 277 ASP B O 1
ATOM 5217 N N . GLU B 1 278 ? 8.797 19.781 25.766 1 78.69 278 GLU B N 1
ATOM 5218 C CA . GLU B 1 278 ? 8.75 21.156 25.281 1 78.69 278 GLU B CA 1
ATOM 5219 C C . GLU B 1 278 ? 8.953 21.203 23.766 1 78.69 278 GLU B C 1
ATOM 5221 O O . GLU B 1 278 ? 8.414 22.094 23.094 1 78.69 278 GLU B O 1
ATOM 5226 N N . TYR B 1 279 ? 9.82 20.297 23.328 1 82.56 279 TYR B N 1
ATOM 5227 C CA . TYR B 1 279 ? 10.141 20.188 21.906 1 82.56 279 TYR B CA 1
ATOM 5228 C C . TYR B 1 279 ? 8.875 20.016 21.078 1 82.56 279 TYR B C 1
ATOM 5230 O O . TYR B 1 279 ? 8.758 20.578 19.984 1 82.56 279 TYR B O 1
ATOM 5238 N N . VAL B 1 280 ? 7.852 19.328 21.594 1 80.69 280 VAL B N 1
ATOM 5239 C CA . VAL B 1 280 ? 6.609 19.062 20.875 1 80.69 280 VAL B CA 1
ATOM 5240 C C . VAL B 1 280 ? 5.797 20.344 20.75 1 80.69 280 VAL B C 1
ATOM 5242 O O . VAL B 1 280 ? 5.164 20.594 19.719 1 80.69 280 VAL B O 1
ATOM 5245 N N . LEU B 1 281 ? 5.867 21.219 21.719 1 79.69 281 LEU B N 1
ATOM 5246 C CA . LEU B 1 281 ? 4.977 22.375 21.812 1 79.69 281 LEU B CA 1
ATOM 5247 C C . LEU B 1 281 ? 5.719 23.656 21.469 1 79.69 281 LEU B C 1
ATOM 5249 O O . LEU B 1 281 ? 5.137 24.75 21.516 1 79.69 281 LEU B O 1
ATOM 5253 N N . ILE B 1 282 ? 6.891 23.594 21.047 1 81.19 282 ILE B N 1
ATOM 5254 C CA . ILE B 1 282 ? 7.785 24.734 20.938 1 81.19 282 ILE B CA 1
ATOM 5255 C C . ILE B 1 282 ? 7.23 25.719 19.906 1 81.19 282 ILE B C 1
ATOM 5257 O O . ILE B 1 282 ? 7.441 26.938 20.031 1 81.19 282 ILE B O 1
ATOM 5261 N N . ASP B 1 283 ? 6.457 25.234 18.953 1 85 283 ASP B N 1
ATOM 5262 C CA . ASP B 1 283 ? 6.016 26.109 17.875 1 85 283 ASP B CA 1
ATOM 5263 C C . ASP B 1 283 ? 4.523 26.406 17.984 1 85 283 ASP B C 1
ATOM 5265 O O . ASP B 1 283 ? 3.9 26.844 17.016 1 85 283 ASP B O 1
ATOM 5269 N N . ASN B 1 284 ? 3.812 26.172 19.078 1 80.12 284 ASN B N 1
ATOM 5270 C CA . ASN B 1 284 ? 2.398 26.469 19.266 1 80.12 284 ASN B CA 1
ATOM 5271 C C . ASN B 1 284 ? 2.123 27.969 19.156 1 80.12 284 ASN B C 1
ATOM 5273 O O . ASN B 1 284 ? 1.045 28.375 18.719 1 80.12 284 ASN B O 1
ATOM 5277 N N . GLY B 1 285 ? 2.99 28.828 19.422 1 77.81 285 GLY B N 1
ATOM 5278 C CA . GLY B 1 285 ? 2.766 30.266 19.359 1 77.81 285 GLY B CA 1
ATOM 5279 C C . GLY B 1 285 ? 3.32 30.922 18.109 1 77.81 285 GLY B C 1
ATOM 5280 O O . GLY B 1 285 ? 3.367 32.156 18.016 1 77.81 285 GLY B O 1
ATOM 5281 N N . LEU B 1 286 ? 3.607 30.094 17.172 1 81.44 286 LEU B N 1
ATOM 5282 C CA . LEU B 1 286 ? 4.156 30.578 15.914 1 81.44 286 LEU B CA 1
ATOM 5283 C C . LEU B 1 286 ? 3.098 31.328 15.117 1 81.44 286 LEU B C 1
ATOM 5285 O O . LEU B 1 286 ? 1.952 30.875 15.023 1 81.44 286 LEU B O 1
ATOM 5289 N N . ALA B 1 287 ? 3.457 32.562 14.625 1 81.88 287 ALA B N 1
ATOM 5290 C CA . ALA B 1 287 ? 2.539 33.312 13.789 1 81.88 287 ALA B CA 1
ATOM 5291 C C . ALA B 1 287 ? 2.238 32.594 12.484 1 81.88 287 ALA B C 1
ATOM 5293 O O . ALA B 1 287 ? 3.154 32.156 11.773 1 81.88 287 ALA B O 1
ATOM 5294 N N . ILE B 1 288 ? 1.013 32.438 12.18 1 87 288 ILE B N 1
ATOM 5295 C CA . ILE B 1 288 ? 0.658 31.578 11.055 1 87 288 ILE B CA 1
ATOM 5296 C C . ILE B 1 288 ? -0.226 32.344 10.078 1 87 288 ILE B C 1
ATOM 5298 O O . ILE B 1 288 ? -0.596 31.828 9.023 1 87 288 ILE B O 1
ATOM 5302 N N . CYS B 1 289 ? -0.66 33.531 10.422 1 85.19 289 CYS B N 1
ATOM 5303 C CA . CYS B 1 289 ? -1.572 34.25 9.547 1 85.19 289 CYS B CA 1
ATOM 5304 C C . CYS B 1 289 ? -1.26 35.75 9.547 1 85.19 289 CYS B C 1
ATOM 5306 O O . CYS B 1 289 ? -0.636 36.25 10.477 1 85.19 289 CYS B O 1
ATOM 5308 N N . GLY B 1 290 ? -1.45 36.375 8.516 1 75.12 290 GLY B N 1
ATOM 5309 C CA . GLY B 1 290 ? -1.323 37.812 8.406 1 75.12 290 GLY B CA 1
ATOM 5310 C C . GLY B 1 290 ? -1.613 38.344 7.008 1 75.12 290 GLY B C 1
ATOM 5311 O O . GLY B 1 290 ? -1.706 37.562 6.059 1 75.12 290 GLY B O 1
ATOM 5312 N N . GLU B 1 291 ? -2.166 39.562 6.93 1 66.69 291 GLU B N 1
ATOM 5313 C CA . GLU B 1 291 ? -2.385 40.156 5.621 1 66.69 291 GLU B CA 1
ATOM 5314 C C . GLU B 1 291 ? -1.088 40.719 5.059 1 66.69 291 GLU B C 1
ATOM 5316 O O . GLU B 1 291 ? -0.332 41.406 5.773 1 66.69 291 GLU B O 1
ATOM 5321 N N . PRO B 1 292 ? -0.705 40.125 3.889 1 62.28 292 PRO B N 1
ATOM 5322 C CA . PRO B 1 292 ? 0.545 40.625 3.307 1 62.28 292 PRO B CA 1
ATOM 5323 C C . PRO B 1 292 ? 0.63 42.156 3.295 1 62.28 292 PRO B C 1
ATOM 5325 O O . PRO B 1 292 ? -0.381 42.812 3.094 1 62.28 292 PRO B O 1
ATOM 5328 N N . SER B 1 293 ? 1.618 42.625 3.941 1 61.62 293 SER B N 1
ATOM 5329 C CA . SER B 1 293 ? 1.839 44.062 3.793 1 61.62 293 SER B CA 1
ATOM 5330 C C . SER B 1 293 ? 2.172 44.438 2.348 1 61.62 293 SER B C 1
ATOM 5332 O O . SER B 1 293 ? 2.607 43.562 1.574 1 61.62 293 SER B O 1
ATOM 5334 N N . GLU B 1 294 ? 1.686 45.688 1.885 1 57.22 294 GLU B N 1
ATOM 5335 C CA . GLU B 1 294 ? 2.012 46.156 0.544 1 57.22 294 GLU B CA 1
ATOM 5336 C C . GLU B 1 294 ? 3.475 45.875 0.204 1 57.22 294 GLU B C 1
ATOM 5338 O O . GLU B 1 294 ? 3.795 45.5 -0.921 1 57.22 294 GLU B O 1
ATOM 5343 N N . ASP B 1 295 ? 4.277 46.094 1.098 1 53.44 295 ASP B N 1
ATOM 5344 C CA . ASP B 1 295 ? 5.711 45.906 0.878 1 53.44 295 ASP B CA 1
ATOM 5345 C C . ASP B 1 295 ? 6.043 44.438 0.643 1 53.44 295 ASP B C 1
ATOM 5347 O O . ASP B 1 295 ? 6.871 44.125 -0.21 1 53.44 295 ASP B O 1
ATOM 5351 N N . SER B 1 296 ? 5.305 43.594 1.302 1 58.53 296 SER B N 1
ATOM 5352 C CA . SER B 1 296 ? 5.586 42.188 1.189 1 58.53 296 SER B CA 1
ATOM 5353 C C . SER B 1 296 ? 5.082 41.625 -0.136 1 58.53 296 SER B C 1
ATOM 5355 O O . SER B 1 296 ? 5.719 40.75 -0.731 1 58.53 296 SER B O 1
ATOM 5357 N N . ILE B 1 297 ? 4.008 42.188 -0.521 1 57.66 297 ILE B N 1
ATOM 5358 C CA . ILE B 1 297 ? 3.436 41.781 -1.803 1 57.66 297 ILE B CA 1
ATOM 5359 C C . ILE B 1 297 ? 4.387 42.156 -2.934 1 57.66 297 ILE B C 1
ATOM 5361 O O . ILE B 1 297 ? 4.629 41.375 -3.848 1 57.66 297 ILE B O 1
ATOM 5365 N N . VAL B 1 298 ? 4.797 43.469 -2.793 1 55.47 298 VAL B N 1
ATOM 5366 C CA . VAL B 1 298 ? 5.703 44 -3.818 1 55.47 298 VAL B CA 1
ATOM 5367 C C . VAL B 1 298 ? 6.988 43.156 -3.826 1 55.47 298 VAL B C 1
ATOM 5369 O O . VAL B 1 298 ? 7.504 42.812 -4.895 1 55.47 298 VAL B O 1
ATOM 5372 N N . LYS B 1 299 ? 7.457 42.812 -2.695 1 57.75 299 LYS B N 1
ATOM 5373 C CA . LYS B 1 299 ? 8.688 42.031 -2.602 1 57.75 299 LYS B CA 1
ATOM 5374 C C . LYS B 1 299 ? 8.477 40.625 -3.117 1 57.75 299 LYS B C 1
ATOM 5376 O O . LYS B 1 299 ? 9.367 40.031 -3.75 1 57.75 299 LYS B O 1
ATOM 5381 N N . ASP B 1 300 ? 7.293 40.094 -2.891 1 58.94 300 ASP B N 1
ATOM 5382 C CA . ASP B 1 300 ? 6.965 38.75 -3.363 1 58.94 300 ASP B CA 1
ATOM 5383 C C . ASP B 1 300 ? 6.91 38.688 -4.887 1 58.94 300 ASP B C 1
ATOM 5385 O O . ASP B 1 300 ? 7.344 37.719 -5.5 1 58.94 300 ASP B O 1
ATOM 5389 N N . ILE B 1 301 ? 6.27 39.781 -5.43 1 55.25 301 ILE B N 1
ATOM 5390 C CA . ILE B 1 301 ? 6.18 39.906 -6.883 1 55.25 301 ILE B CA 1
ATOM 5391 C C . ILE B 1 301 ? 7.578 40.062 -7.473 1 55.25 301 ILE B C 1
ATOM 5393 O O . ILE B 1 301 ? 7.898 39.469 -8.5 1 55.25 301 ILE B O 1
ATOM 5397 N N . PHE B 1 302 ? 8.367 40.969 -6.879 1 52.91 302 PHE B N 1
ATOM 5398 C CA . PHE B 1 302 ? 9.719 41.219 -7.371 1 52.91 302 PHE B CA 1
ATOM 5399 C C . PHE B 1 302 ? 10.602 40 -7.137 1 52.91 302 PHE B C 1
ATOM 5401 O O . PHE B 1 302 ? 11.492 39.719 -7.938 1 52.91 302 PHE B O 1
ATOM 5408 N N . ASP B 1 303 ? 10.398 39.406 -6.012 1 52.09 303 ASP B N 1
ATOM 5409 C CA . ASP B 1 303 ? 11.195 38.219 -5.699 1 52.09 303 ASP B CA 1
ATOM 5410 C C . ASP B 1 303 ? 10.758 37.031 -6.547 1 52.09 303 ASP B C 1
ATOM 5412 O O . ASP B 1 303 ? 11.516 36.062 -6.711 1 52.09 303 ASP B O 1
ATOM 5416 N N . GLU B 1 304 ? 9.469 37.062 -6.914 1 50.5 304 GLU B N 1
ATOM 5417 C CA . GLU B 1 304 ? 9.07 36 -7.84 1 50.5 304 GLU B CA 1
ATOM 5418 C C . GLU B 1 304 ? 10.023 35.938 -9.031 1 50.5 304 GLU B C 1
ATOM 5420 O O . GLU B 1 304 ? 10.297 34.844 -9.539 1 50.5 304 GLU B O 1
ATOM 5425 N N . ASP B 1 305 ? 10.336 37.094 -9.703 1 45.69 305 ASP B N 1
ATOM 5426 C CA . ASP B 1 305 ? 11.289 37.125 -10.812 1 45.69 305 ASP B CA 1
ATOM 5427 C C . ASP B 1 305 ? 12.688 36.719 -10.352 1 45.69 305 ASP B C 1
ATOM 5429 O O . ASP B 1 305 ? 13.539 36.375 -11.164 1 45.69 305 ASP B O 1
ATOM 5433 N N . GLN B 1 306 ? 13.273 37.312 -9.273 1 40.78 306 GLN B N 1
ATOM 5434 C CA . GLN B 1 306 ? 14.586 36.906 -8.797 1 40.78 306 GLN B CA 1
ATOM 5435 C C . GLN B 1 306 ? 14.516 35.531 -8.133 1 40.78 306 GLN B C 1
ATOM 5437 O O . GLN B 1 306 ? 13.656 35.312 -7.273 1 40.78 306 GLN B O 1
ATOM 5442 N N . ASP B 1 307 ? 14.648 34.5 -8.789 1 43.09 307 ASP B N 1
ATOM 5443 C CA . ASP B 1 307 ? 14.906 33.156 -8.273 1 43.09 307 ASP B CA 1
ATOM 5444 C C . ASP B 1 307 ? 15.57 33.219 -6.898 1 43.09 307 ASP B C 1
ATOM 5446 O O . ASP B 1 307 ? 16.797 33.219 -6.789 1 43.09 307 ASP B O 1
ATOM 5450 N N . SER B 1 308 ? 15.344 34.156 -6.09 1 38.28 308 SER B N 1
ATOM 5451 C CA . SER B 1 308 ? 16.078 34.25 -4.836 1 38.28 308 SER B CA 1
ATOM 5452 C C . SER B 1 308 ? 16.391 32.844 -4.285 1 38.28 308 SER B C 1
ATOM 5454 O O . SER B 1 308 ? 15.477 32.094 -3.98 1 38.28 308 SER B O 1
ATOM 5456 N N . ASP B 1 309 ? 17.375 32.281 -4.773 1 39.16 309 ASP B N 1
ATOM 5457 C CA . ASP B 1 309 ? 18.266 31.172 -4.465 1 39.16 309 ASP B CA 1
ATOM 5458 C C . ASP B 1 309 ? 18.375 30.953 -2.955 1 39.16 309 ASP B C 1
ATOM 5460 O O . ASP B 1 309 ? 19.109 30.078 -2.498 1 39.16 309 ASP B O 1
ATOM 5464 N N . ASP B 1 310 ? 18.219 32.062 -2.178 1 38.03 310 ASP B N 1
ATOM 5465 C CA . ASP B 1 310 ? 18.875 32.062 -0.872 1 38.03 310 ASP B CA 1
ATOM 5466 C C . ASP B 1 310 ? 18.312 30.984 0.041 1 38.03 310 ASP B C 1
ATOM 5468 O O . ASP B 1 310 ? 18.656 30.922 1.225 1 38.03 310 ASP B O 1
ATOM 5472 N N . SER B 1 311 ? 17.125 30.719 0.015 1 41.25 311 SER B N 1
ATOM 5473 C CA . SER B 1 311 ? 17.172 29.891 1.218 1 41.25 311 SER B CA 1
ATOM 5474 C C . SER B 1 311 ? 18.25 28.828 1.121 1 41.25 311 SER B C 1
ATOM 5476 O O . SER B 1 311 ? 18.203 27.953 0.25 1 41.25 311 SER B O 1
ATOM 5478 N N . VAL B 1 312 ? 19.5 29.172 1.302 1 39.12 312 VAL B N 1
ATOM 5479 C CA . VAL B 1 312 ? 20.812 28.516 1.379 1 39.12 312 VAL B CA 1
ATOM 5480 C C . VAL B 1 312 ? 20.625 27.016 1.602 1 39.12 312 VAL B C 1
ATOM 5482 O O . VAL B 1 312 ? 21.297 26.203 0.973 1 39.12 312 VAL B O 1
ATOM 5485 N N . GLU B 1 313 ? 19.906 26.703 2.549 1 42.81 313 GLU B N 1
ATOM 5486 C CA . GLU B 1 313 ? 19.938 25.359 3.121 1 42.81 313 GLU B CA 1
ATOM 5487 C C . GLU B 1 313 ? 19.266 24.359 2.201 1 42.81 313 GLU B C 1
ATOM 5489 O O . GLU B 1 313 ? 19.656 23.188 2.164 1 42.81 313 GLU B O 1
ATOM 5494 N N . ASP B 1 314 ? 18.25 24.828 1.363 1 46.53 314 ASP B N 1
ATOM 5495 C CA . ASP B 1 314 ? 17.734 23.844 0.412 1 46.53 314 ASP B CA 1
ATOM 5496 C C . ASP B 1 314 ? 18.656 23.703 -0.795 1 46.53 314 ASP B C 1
ATOM 5498 O O . ASP B 1 314 ? 18.391 22.906 -1.695 1 46.53 314 ASP B O 1
ATOM 5502 N N . GLN B 1 315 ? 19.578 24.594 -1.163 1 43.31 315 GLN B N 1
ATOM 5503 C CA . GLN B 1 315 ? 20.422 24.688 -2.348 1 43.31 315 GLN B CA 1
ATOM 5504 C C . GLN B 1 315 ? 21.312 23.453 -2.494 1 43.31 315 GLN B C 1
ATOM 5506 O O . GLN B 1 315 ? 21.688 23.094 -3.607 1 43.31 315 GLN B O 1
ATOM 5511 N N . ASN B 1 316 ? 21.984 23.141 -1.422 1 43.25 316 ASN B N 1
ATOM 5512 C CA . ASN B 1 316 ? 23.062 22.172 -1.639 1 43.25 316 ASN B CA 1
ATOM 5513 C C . ASN B 1 316 ? 22.516 20.781 -1.877 1 43.25 316 ASN B C 1
ATOM 5515 O O . ASN B 1 316 ? 23.281 19.828 -2.053 1 43.25 316 ASN B O 1
ATOM 5519 N N . GLU B 1 317 ? 21.266 20.547 -1.555 1 48.12 317 GLU B N 1
ATOM 5520 C CA . GLU B 1 317 ? 21.016 19.109 -1.607 1 48.12 317 GLU B CA 1
ATOM 5521 C C . GLU B 1 317 ? 20.281 18.719 -2.887 1 48.12 317 GLU B C 1
ATOM 5523 O O . GLU B 1 317 ? 19.141 19.109 -3.092 1 48.12 317 GLU B O 1
ATOM 5528 N N . ASP B 1 318 ? 20.938 18.797 -3.973 1 49.47 318 ASP B N 1
ATOM 5529 C CA . ASP B 1 318 ? 20.359 18.234 -5.195 1 49.47 318 ASP B CA 1
ATOM 5530 C C . ASP B 1 318 ? 19.719 16.875 -4.93 1 49.47 318 ASP B C 1
ATOM 5532 O O . ASP B 1 318 ? 20.406 15.852 -4.945 1 49.47 318 ASP B O 1
ATOM 5536 N N . VAL B 1 319 ? 18.719 16.859 -4.113 1 61.94 319 VAL B N 1
ATOM 5537 C CA . VAL B 1 319 ? 18.188 15.523 -3.848 1 61.94 319 VAL B CA 1
ATOM 5538 C C . VAL B 1 319 ? 17.422 15.016 -5.074 1 61.94 319 VAL B C 1
ATOM 5540 O O . VAL B 1 319 ? 16.375 15.555 -5.434 1 61.94 319 VAL B O 1
ATOM 5543 N N . THR B 1 320 ? 18.172 14.414 -6.066 1 72.5 320 THR B N 1
ATOM 5544 C CA . THR B 1 320 ? 17.609 13.781 -7.25 1 72.5 320 THR B CA 1
ATOM 5545 C C . THR B 1 320 ? 16.609 12.688 -6.852 1 72.5 320 THR B C 1
ATOM 5547 O O . THR B 1 320 ? 16.766 12.062 -5.801 1 72.5 320 THR B O 1
ATOM 5550 N N . ALA B 1 321 ? 15.477 12.695 -7.492 1 83.88 321 ALA B N 1
ATOM 5551 C CA . ALA B 1 321 ? 14.523 11.609 -7.328 1 83.88 321 ALA B CA 1
ATOM 5552 C C . ALA B 1 321 ? 15.188 10.258 -7.562 1 83.88 321 ALA B C 1
ATOM 5554 O O . ALA B 1 321 ? 16.078 10.133 -8.406 1 83.88 321 ALA B O 1
ATOM 5555 N N . PRO B 1 322 ? 14.836 9.312 -6.754 1 91.12 322 PRO B N 1
ATOM 5556 C CA . PRO B 1 322 ? 15.398 7.98 -6.98 1 91.12 322 PRO B CA 1
ATOM 5557 C C . PRO B 1 322 ? 15.102 7.445 -8.383 1 91.12 322 PRO B C 1
ATOM 5559 O O . PRO B 1 322 ? 14.039 7.723 -8.938 1 91.12 322 PRO B O 1
ATOM 5562 N N . SER B 1 323 ? 16.031 6.754 -8.938 1 92 323 SER B N 1
ATOM 5563 C CA . SER B 1 323 ? 15.844 6.109 -10.234 1 92 323 SER B CA 1
ATOM 5564 C C . SER B 1 323 ? 14.906 4.91 -10.125 1 92 323 SER B C 1
ATOM 5566 O O . SER B 1 323 ? 14.633 4.43 -9.023 1 92 323 SER B O 1
ATOM 5568 N N . ALA B 1 324 ? 14.461 4.461 -11.266 1 92.81 324 ALA B N 1
ATOM 5569 C CA . ALA B 1 324 ? 13.602 3.277 -11.297 1 92.81 324 ALA B CA 1
ATOM 5570 C C . ALA B 1 324 ? 14.328 2.059 -10.734 1 92.81 324 ALA B C 1
ATOM 5572 O O . ALA B 1 324 ? 13.719 1.21 -10.086 1 92.81 324 ALA B O 1
ATOM 5573 N N . LEU B 1 325 ? 15.609 1.938 -11.023 1 92.25 325 LEU B N 1
ATOM 5574 C CA . LEU B 1 325 ? 16.406 0.837 -10.5 1 92.25 325 LEU B CA 1
ATOM 5575 C C . LEU B 1 325 ? 16.453 0.88 -8.977 1 92.25 325 LEU B C 1
ATOM 5577 O O . LEU B 1 325 ? 16.25 -0.139 -8.312 1 92.25 325 LEU B O 1
ATOM 5581 N N . GLU B 1 326 ? 16.719 2.109 -8.406 1 93.56 326 GLU B N 1
ATOM 5582 C CA . GLU B 1 326 ? 16.766 2.27 -6.953 1 93.56 326 GLU B CA 1
ATOM 5583 C C . GLU B 1 326 ? 15.43 1.911 -6.316 1 93.56 326 GLU B C 1
ATOM 5585 O O . GLU B 1 326 ? 15.383 1.257 -5.273 1 93.56 326 GLU B O 1
ATOM 5590 N N . ALA B 1 327 ? 14.391 2.371 -6.973 1 95.25 327 ALA B N 1
ATOM 5591 C CA . ALA B 1 327 ? 13.047 2.076 -6.484 1 95.25 327 ALA B CA 1
ATOM 5592 C C . ALA B 1 327 ? 12.766 0.577 -6.512 1 95.25 327 ALA B C 1
ATOM 5594 O O . ALA B 1 327 ? 12.188 0.03 -5.57 1 95.25 327 ALA B O 1
ATOM 5595 N N . PHE B 1 328 ? 13.172 -0.076 -7.617 1 94.88 328 PHE B N 1
ATOM 5596 C CA . PHE B 1 328 ? 12.969 -1.511 -7.777 1 94.88 328 PHE B CA 1
ATOM 5597 C C . PHE B 1 328 ? 13.688 -2.285 -6.68 1 94.88 328 PHE B C 1
ATOM 5599 O O . PHE B 1 328 ? 13.094 -3.166 -6.047 1 94.88 328 PHE B O 1
ATOM 5606 N N . GLN B 1 329 ? 14.883 -1.985 -6.414 1 92.94 329 GLN B N 1
ATOM 5607 C CA . GLN B 1 329 ? 15.664 -2.641 -5.371 1 92.94 329 GLN B CA 1
ATOM 5608 C C . GLN B 1 329 ? 15.086 -2.371 -3.988 1 92.94 329 GLN B C 1
ATOM 5610 O O . GLN B 1 329 ? 15.023 -3.27 -3.146 1 92.94 329 GLN B O 1
ATOM 5615 N N . ALA B 1 330 ? 14.688 -1.108 -3.746 1 95.38 330 ALA B N 1
ATOM 5616 C CA . ALA B 1 330 ? 14.055 -0.757 -2.479 1 95.38 330 ALA B CA 1
ATOM 5617 C C . ALA B 1 330 ? 12.773 -1.557 -2.266 1 95.38 330 ALA B C 1
ATOM 5619 O O . ALA B 1 330 ? 12.5 -2.021 -1.157 1 95.38 330 ALA B O 1
ATOM 5620 N N . ALA B 1 331 ? 12.008 -1.721 -3.363 1 96 331 ALA B N 1
ATOM 5621 C CA . ALA B 1 331 ? 10.75 -2.467 -3.281 1 96 331 ALA B CA 1
ATOM 5622 C C . ALA B 1 331 ? 11.008 -3.93 -2.922 1 96 331 ALA B C 1
ATOM 5624 O O . ALA B 1 331 ? 10.25 -4.527 -2.158 1 96 331 ALA B O 1
ATOM 5625 N N . GLU B 1 332 ? 12.031 -4.496 -3.484 1 92.5 332 GLU B N 1
ATOM 5626 C CA . GLU B 1 332 ? 12.375 -5.879 -3.176 1 92.5 332 GLU B CA 1
ATOM 5627 C C . GLU B 1 332 ? 12.719 -6.047 -1.7 1 92.5 332 GLU B C 1
ATOM 5629 O O . GLU B 1 332 ? 12.273 -6.996 -1.055 1 92.5 332 GLU B O 1
ATOM 5634 N N . VAL B 1 333 ? 13.531 -5.094 -1.184 1 93.56 333 VAL B N 1
ATOM 5635 C CA . VAL B 1 333 ? 13.914 -5.125 0.224 1 93.56 333 VAL B CA 1
ATOM 5636 C C . VAL B 1 333 ? 12.664 -5.012 1.101 1 93.56 333 VAL B C 1
ATOM 5638 O O . VAL B 1 333 ? 12.484 -5.793 2.039 1 93.56 333 VAL B O 1
ATOM 5641 N N . LEU B 1 334 ? 11.82 -4.07 0.756 1 95.31 334 LEU B N 1
ATOM 5642 C CA . LEU B 1 334 ? 10.633 -3.811 1.557 1 95.31 334 LEU B CA 1
ATOM 5643 C C . LEU B 1 334 ? 9.672 -4.992 1.5 1 95.31 334 LEU B C 1
ATOM 5645 O O . LEU B 1 334 ? 9.047 -5.34 2.506 1 95.31 334 LEU B O 1
ATOM 5649 N N . SER B 1 335 ? 9.547 -5.582 0.315 1 94.5 335 SER B N 1
ATOM 5650 C CA . SER B 1 335 ? 8.672 -6.738 0.161 1 94.5 335 SER B CA 1
ATOM 5651 C C . SER B 1 335 ? 9.109 -7.891 1.06 1 94.5 335 SER B C 1
ATOM 5653 O O . SER B 1 335 ? 8.289 -8.492 1.75 1 94.5 335 SER B O 1
ATOM 5655 N N . ARG B 1 336 ? 10.375 -8.219 1.055 1 92.5 336 ARG B N 1
ATOM 5656 C CA . ARG B 1 336 ? 10.898 -9.273 1.91 1 92.5 336 ARG B CA 1
ATOM 5657 C C . ARG B 1 336 ? 10.664 -8.953 3.383 1 92.5 336 ARG B C 1
ATOM 5659 O O . ARG B 1 336 ? 10.273 -9.828 4.16 1 92.5 336 ARG B O 1
ATOM 5666 N N . PHE B 1 337 ? 10.867 -7.727 3.756 1 93.81 337 PHE B N 1
ATOM 5667 C CA . PHE B 1 337 ? 10.68 -7.316 5.141 1 93.81 337 PHE B CA 1
ATOM 5668 C C . PHE B 1 337 ? 9.219 -7.469 5.562 1 93.81 337 PHE B C 1
ATOM 5670 O O . PHE B 1 337 ? 8.93 -8.008 6.629 1 93.81 337 PHE B O 1
ATOM 5677 N N . VAL B 1 338 ? 8.32 -6.969 4.734 1 93.94 338 VAL B N 1
ATOM 5678 C CA . VAL B 1 338 ? 6.891 -6.965 5.047 1 93.94 338 VAL B CA 1
ATOM 5679 C C . VAL B 1 338 ? 6.395 -8.398 5.207 1 93.94 338 VAL B C 1
ATOM 5681 O O . VAL B 1 338 ? 5.684 -8.711 6.164 1 93.94 338 VAL B O 1
ATOM 5684 N N . HIS B 1 339 ? 6.812 -9.25 4.312 1 92.25 339 HIS B N 1
ATOM 5685 C CA . HIS B 1 339 ? 6.34 -10.625 4.359 1 92.25 339 HIS B CA 1
ATOM 5686 C C . HIS B 1 339 ? 7.012 -11.406 5.484 1 92.25 339 HIS B C 1
ATOM 5688 O O . HIS B 1 339 ? 6.508 -12.445 5.914 1 92.25 339 HIS B O 1
ATOM 5694 N N . SER B 1 340 ? 8.164 -10.906 5.992 1 90.31 340 SER B N 1
ATOM 5695 C CA . SER B 1 340 ? 8.875 -11.562 7.086 1 90.31 340 SER B CA 1
ATOM 5696 C C . SER B 1 340 ? 8.336 -11.109 8.438 1 90.31 340 SER B C 1
ATOM 5698 O O . SER B 1 340 ? 8.375 -11.859 9.414 1 90.31 340 SER B O 1
ATOM 5700 N N . ASN B 1 341 ? 7.766 -9.852 8.492 1 90 341 ASN B N 1
ATOM 5701 C CA . ASN B 1 341 ? 7.547 -9.281 9.812 1 90 341 ASN B CA 1
ATOM 5702 C C . ASN B 1 341 ? 6.098 -8.844 10 1 90 341 ASN B C 1
ATOM 5704 O O . ASN B 1 341 ? 5.602 -8.773 11.125 1 90 341 ASN B O 1
ATOM 5708 N N . CYS B 1 342 ? 5.438 -8.531 8.969 1 89.69 342 CYS B N 1
ATOM 5709 C CA . CYS B 1 342 ? 4.156 -7.852 9.109 1 89.69 342 CYS B CA 1
ATOM 5710 C C . CYS B 1 342 ? 2.996 -8.82 8.914 1 89.69 342 CYS B C 1
ATOM 5712 O O . CYS B 1 342 ? 2.861 -9.43 7.848 1 89.69 342 CYS B O 1
ATOM 5714 N N . SER B 1 343 ? 2.139 -8.891 9.875 1 88.81 343 SER B N 1
ATOM 5715 C CA . SER B 1 343 ? 1.005 -9.812 9.805 1 88.81 343 SER B CA 1
ATOM 5716 C C . SER B 1 343 ? -0.18 -9.18 9.086 1 88.81 343 SER B C 1
ATOM 5718 O O . SER B 1 343 ? -1.128 -9.867 8.711 1 88.81 343 SER B O 1
ATOM 5720 N N . ASP B 1 344 ? -0.149 -7.887 8.844 1 88.88 344 ASP B N 1
ATOM 5721 C CA . ASP B 1 344 ? -1.258 -7.168 8.219 1 88.88 344 ASP B CA 1
ATOM 5722 C C . ASP B 1 344 ? -1.419 -7.574 6.754 1 88.88 344 ASP B C 1
ATOM 5724 O O . ASP B 1 344 ? -0.604 -7.203 5.906 1 88.88 344 ASP B O 1
ATOM 5728 N N . GLU B 1 345 ? -2.527 -8.219 6.387 1 88.44 345 GLU B N 1
ATOM 5729 C CA . GLU B 1 345 ? -2.775 -8.727 5.039 1 88.44 345 GLU B CA 1
ATOM 5730 C C . GLU B 1 345 ? -2.945 -7.586 4.043 1 88.44 345 GLU B C 1
ATOM 5732 O O . GLU B 1 345 ? -2.516 -7.691 2.891 1 88.44 345 GLU B O 1
ATOM 5737 N N . SER B 1 346 ? -3.596 -6.535 4.492 1 87.75 346 SER B N 1
ATOM 5738 C CA . SER B 1 346 ? -3.805 -5.387 3.617 1 87.75 346 SER B CA 1
ATOM 5739 C C . SER B 1 346 ? -2.479 -4.766 3.193 1 87.75 346 SER B C 1
ATOM 5741 O O . SER B 1 346 ? -2.318 -4.355 2.041 1 87.75 346 SER B O 1
ATOM 5743 N N . LEU B 1 347 ? -1.588 -4.734 4.133 1 90.69 347 LEU B N 1
ATOM 5744 C CA . LEU B 1 347 ? -0.265 -4.191 3.838 1 90.69 347 LEU B CA 1
ATOM 5745 C C . LEU B 1 347 ? 0.473 -5.074 2.836 1 90.69 347 LEU B C 1
ATOM 5747 O O . LEU B 1 347 ? 1.122 -4.566 1.918 1 90.69 347 LEU B O 1
ATOM 5751 N N . ARG B 1 348 ? 0.401 -6.375 2.969 1 91.5 348 ARG B N 1
ATOM 5752 C CA . ARG B 1 348 ? 1.062 -7.305 2.057 1 91.5 348 ARG B CA 1
ATOM 5753 C C . ARG B 1 348 ? 0.466 -7.211 0.656 1 91.5 348 ARG B C 1
ATOM 5755 O O . ARG B 1 348 ? 1.192 -7.277 -0.338 1 91.5 348 ARG B O 1
ATOM 5762 N N . HIS B 1 349 ? -0.83 -6.992 0.594 1 90.25 349 HIS B N 1
ATOM 5763 C CA . HIS B 1 349 ? -1.485 -6.793 -0.693 1 90.25 349 HIS B CA 1
ATOM 5764 C C . HIS B 1 349 ? -1.021 -5.5 -1.354 1 90.25 349 HIS B C 1
ATOM 5766 O O . HIS B 1 349 ? -0.738 -5.48 -2.555 1 90.25 349 HIS B O 1
ATOM 5772 N N . SER B 1 350 ? -0.933 -4.438 -0.532 1 90.88 350 SER B N 1
ATOM 5773 C CA . SER B 1 350 ? -0.456 -3.158 -1.046 1 90.88 350 SER B CA 1
ATOM 5774 C C . SER B 1 350 ? 0.981 -3.262 -1.545 1 90.88 350 SER B C 1
ATOM 5776 O O . SER B 1 350 ? 1.352 -2.615 -2.527 1 90.88 350 SER B O 1
ATOM 5778 N N . MET B 1 351 ? 1.763 -4.086 -0.844 1 93.62 351 MET B N 1
ATOM 5779 C CA . MET B 1 351 ? 3.152 -4.281 -1.25 1 93.62 351 MET B CA 1
ATOM 5780 C C . MET B 1 351 ? 3.23 -4.949 -2.619 1 93.62 351 MET B C 1
ATOM 5782 O O . MET B 1 351 ? 4.066 -4.582 -3.445 1 93.62 351 MET B O 1
ATOM 5786 N N . SER B 1 352 ? 2.369 -5.934 -2.865 1 93.19 352 SER B N 1
ATOM 5787 C CA . SER B 1 352 ? 2.322 -6.598 -4.164 1 93.19 352 SER B CA 1
ATOM 5788 C C . SER B 1 352 ? 1.977 -5.609 -5.277 1 93.19 352 SER B C 1
ATOM 5790 O O . SER B 1 352 ? 2.611 -5.609 -6.332 1 93.19 352 SER B O 1
ATOM 5792 N N . HIS B 1 353 ? 1.005 -4.77 -5.023 1 92.06 353 HIS B N 1
ATOM 5793 C CA . HIS B 1 353 ? 0.621 -3.74 -5.98 1 92.06 353 HIS B CA 1
ATOM 5794 C C . HIS B 1 353 ? 1.774 -2.781 -6.254 1 92.06 353 HIS B C 1
ATOM 5796 O O . HIS B 1 353 ? 2.059 -2.457 -7.41 1 92.06 353 HIS B O 1
ATOM 5802 N N . LEU B 1 354 ? 2.369 -2.328 -5.176 1 93.5 354 LEU B N 1
ATOM 5803 C CA . LEU B 1 354 ? 3.512 -1.43 -5.289 1 93.5 354 LEU B CA 1
ATOM 5804 C C . LEU B 1 354 ? 4.629 -2.072 -6.105 1 93.5 354 LEU B C 1
ATOM 5806 O O . LEU B 1 354 ? 5.23 -1.42 -6.965 1 93.5 354 LEU B O 1
ATOM 5810 N N . ASN B 1 355 ? 4.934 -3.383 -5.871 1 94.81 355 ASN B N 1
ATOM 5811 C CA . ASN B 1 355 ? 5.961 -4.102 -6.617 1 94.81 355 ASN B CA 1
ATOM 5812 C C . ASN B 1 355 ? 5.656 -4.121 -8.109 1 94.81 355 ASN B C 1
ATOM 5814 O O . ASN B 1 355 ? 6.551 -3.904 -8.93 1 94.81 355 ASN B O 1
ATOM 5818 N N . ASN B 1 356 ? 4.465 -4.375 -8.422 1 92.81 356 ASN B N 1
ATOM 5819 C CA . ASN B 1 356 ? 4.066 -4.434 -9.828 1 92.81 356 ASN B CA 1
ATOM 5820 C C . ASN B 1 356 ? 4.227 -3.076 -10.508 1 92.81 356 ASN B C 1
ATOM 5822 O O . ASN B 1 356 ? 4.688 -3 -11.648 1 92.81 356 ASN B O 1
ATOM 5826 N N . VAL B 1 357 ? 3.846 -1.965 -9.844 1 92.88 357 VAL B N 1
ATOM 5827 C CA . VAL B 1 357 ? 3.963 -0.617 -10.391 1 92.88 357 VAL B CA 1
ATOM 5828 C C . VAL B 1 357 ? 5.434 -0.272 -10.609 1 92.88 357 VAL B C 1
ATOM 5830 O O . VAL B 1 357 ? 5.816 0.21 -11.672 1 92.88 357 VAL B O 1
ATOM 5833 N N . VAL B 1 358 ? 6.234 -0.525 -9.609 1 93.88 358 VAL B N 1
ATOM 5834 C CA . VAL B 1 358 ? 7.656 -0.197 -9.664 1 93.88 358 VAL B CA 1
ATOM 5835 C C . VAL B 1 358 ? 8.328 -1.011 -10.766 1 93.88 358 VAL B C 1
ATOM 5837 O O . VAL B 1 358 ? 9.164 -0.49 -11.516 1 93.88 358 VAL B O 1
ATOM 5840 N N . ARG B 1 359 ? 8.008 -2.33 -10.883 1 92.06 359 ARG B N 1
ATOM 5841 C CA . ARG B 1 359 ? 8.539 -3.176 -11.945 1 92.06 359 ARG B CA 1
ATOM 5842 C C . ARG B 1 359 ? 8.211 -2.602 -13.32 1 92.06 359 ARG B C 1
ATOM 5844 O O . ARG B 1 359 ? 9.039 -2.639 -14.227 1 92.06 359 ARG B O 1
ATOM 5851 N N . ASN B 1 360 ? 6.992 -2.1 -13.453 1 90 360 ASN B N 1
ATOM 5852 C CA . ASN B 1 360 ? 6.59 -1.492 -14.719 1 90 360 ASN B CA 1
ATOM 5853 C C . ASN B 1 360 ? 7.422 -0.255 -15.039 1 90 360 ASN B C 1
ATOM 5855 O O . ASN B 1 360 ? 7.836 -0.056 -16.188 1 90 360 ASN B O 1
ATOM 5859 N N . TYR B 1 361 ? 7.664 0.631 -14.047 1 90.12 361 TYR B N 1
ATOM 5860 C CA . TYR B 1 361 ? 8.508 1.799 -14.258 1 90.12 361 TYR B CA 1
ATOM 5861 C C . TYR B 1 361 ? 9.93 1.385 -14.625 1 90.12 361 TYR B C 1
ATOM 5863 O O . TYR B 1 361 ? 10.57 2.027 -15.461 1 90.12 361 TYR B O 1
ATOM 5871 N N . PHE B 1 362 ? 10.422 0.364 -13.938 1 91.81 362 PHE B N 1
ATOM 5872 C CA . PHE B 1 362 ? 11.758 -0.134 -14.258 1 91.81 362 PHE B CA 1
ATOM 5873 C C . PHE B 1 362 ? 11.812 -0.637 -15.695 1 91.81 362 PHE B C 1
ATOM 5875 O O . PHE B 1 362 ? 12.758 -0.327 -16.422 1 91.81 362 PHE B O 1
ATOM 5882 N N . TYR B 1 363 ? 10.789 -1.396 -16.078 1 85.94 363 TYR B N 1
ATOM 5883 C CA . TYR B 1 363 ? 10.688 -1.87 -17.453 1 85.94 363 TYR B CA 1
ATOM 5884 C C . TYR B 1 363 ? 10.719 -0.705 -18.438 1 85.94 363 TYR B C 1
ATOM 5886 O O . TYR B 1 363 ? 11.469 -0.729 -19.406 1 85.94 363 TYR B O 1
ATOM 5894 N N . ILE B 1 364 ? 9.93 0.326 -18.203 1 84.75 364 ILE B N 1
ATOM 5895 C CA . ILE B 1 364 ? 9.844 1.492 -19.062 1 84.75 364 ILE B CA 1
ATOM 5896 C C . ILE B 1 364 ? 11.203 2.186 -19.141 1 84.75 364 ILE B C 1
ATOM 5898 O O . ILE B 1 364 ? 11.617 2.635 -20.219 1 84.75 364 ILE B O 1
ATOM 5902 N N . SER B 1 365 ? 11.875 2.264 -18.047 1 85.88 365 SER B N 1
ATOM 5903 C CA . SER B 1 365 ? 13.188 2.9 -18.016 1 85.88 365 SER B CA 1
ATOM 5904 C C . SER B 1 365 ? 14.188 2.148 -18.891 1 85.88 365 SER B C 1
ATOM 5906 O O . SER B 1 365 ? 15.148 2.734 -19.391 1 85.88 365 SER B O 1
ATOM 5908 N N . LYS B 1 366 ? 14.023 0.829 -19.016 1 82.06 366 LYS B N 1
ATOM 5909 C CA . LYS B 1 366 ? 14.93 0.006 -19.797 1 82.06 366 LYS B CA 1
ATOM 5910 C C . LYS B 1 366 ? 14.547 0.022 -21.281 1 82.06 366 LYS B C 1
ATOM 5912 O O . LYS B 1 366 ? 15.328 -0.39 -22.141 1 82.06 366 LYS B O 1
ATOM 5917 N N . THR B 1 367 ? 13.359 0.392 -21.562 1 78.56 367 THR B N 1
ATOM 5918 C CA . THR B 1 367 ? 12.914 0.451 -22.953 1 78.56 367 THR B CA 1
ATOM 5919 C C . THR B 1 367 ? 13.164 1.84 -23.531 1 78.56 367 THR B C 1
ATOM 5921 O O . THR B 1 367 ? 13.297 1.991 -24.75 1 78.56 367 THR B O 1
ATOM 5924 N N . THR B 1 368 ? 13.047 2.867 -22.766 1 69.25 368 THR B N 1
ATOM 5925 C CA . THR B 1 368 ? 13.242 4.23 -23.25 1 69.25 368 THR B CA 1
ATOM 5926 C C . THR B 1 368 ? 14.719 4.602 -23.25 1 69.25 368 THR B C 1
ATOM 5928 O O . THR B 1 368 ? 15.133 5.539 -23.938 1 69.25 368 THR B O 1
ATOM 5931 N N . ALA B 1 369 ? 15.523 3.92 -22.297 1 56.91 369 ALA B N 1
ATOM 5932 C CA . ALA B 1 369 ? 16.938 4.293 -22.172 1 56.91 369 ALA B CA 1
ATOM 5933 C C . ALA B 1 369 ? 17.703 3.949 -23.453 1 56.91 369 ALA B C 1
ATOM 5935 O O . ALA B 1 369 ? 17.406 2.955 -24.109 1 56.91 369 ALA B O 1
ATOM 5936 N N . LYS B 1 370 ? 18.375 4.844 -24.141 1 47.12 370 LYS B N 1
ATOM 5937 C CA . LYS B 1 370 ? 19.344 4.668 -25.219 1 47.12 370 LYS B CA 1
ATOM 5938 C C . LYS B 1 370 ? 20.203 3.434 -25 1 47.12 370 LYS B C 1
ATOM 5940 O O . LYS B 1 370 ? 20.5 3.07 -23.859 1 47.12 370 LYS B O 1
ATOM 5945 N N . GLN B 1 371 ? 20.656 2.523 -26.016 1 43.62 371 GLN B N 1
ATOM 5946 C CA . GLN B 1 371 ? 21.234 1.225 -26.359 1 43.62 371 GLN B CA 1
ATOM 5947 C C . GLN B 1 371 ? 22.469 0.941 -25.516 1 43.62 371 GLN B C 1
ATOM 5949 O O . GLN B 1 371 ? 23.5 1.62 -25.641 1 43.62 371 GLN B O 1
ATOM 5954 N N . SER B 1 372 ? 22.625 0.999 -24.203 1 35.78 372 SER B N 1
ATOM 5955 C CA . SER B 1 372 ? 23.953 0.467 -23.875 1 35.78 372 SER B CA 1
ATOM 5956 C C . SER B 1 372 ? 23.953 -1.057 -23.938 1 35.78 372 SER B C 1
ATOM 5958 O O . SER B 1 372 ? 22.953 -1.699 -23.625 1 35.78 372 SER B O 1
ATOM 5960 N N . LYS B 1 373 ? 24.828 -1.822 -24.688 1 34.47 373 LYS B N 1
ATOM 5961 C CA . LYS B 1 373 ? 25.094 -3.213 -25.047 1 34.47 373 LYS B CA 1
ATOM 5962 C C . LYS B 1 373 ? 25.234 -4.082 -23.797 1 34.47 373 LYS B C 1
ATOM 5964 O O . LYS B 1 373 ? 26.125 -3.848 -22.984 1 34.47 373 LYS B O 1
ATOM 5969 N N . ILE B 1 374 ? 24.391 -4.672 -23.203 1 35.91 374 ILE B N 1
ATOM 5970 C CA . ILE B 1 374 ? 24.609 -5.707 -22.203 1 35.91 374 ILE B CA 1
ATOM 5971 C C . ILE B 1 374 ? 25.109 -6.98 -22.875 1 35.91 374 ILE B C 1
ATOM 5973 O O . ILE B 1 374 ? 24.312 -7.82 -23.297 1 35.91 374 ILE B O 1
ATOM 5977 N N . SER B 1 375 ? 25.906 -7.141 -23.828 1 32.09 375 SER B N 1
ATOM 5978 C CA . SER B 1 375 ? 26.406 -8.25 -24.641 1 32.09 375 SER B CA 1
ATOM 5979 C C . SER B 1 375 ? 26.891 -9.398 -23.766 1 32.09 375 SER B C 1
ATOM 5981 O O . SER B 1 375 ? 26.828 -10.562 -24.156 1 32.09 375 SER B O 1
ATOM 5983 N N . GLU B 1 376 ? 27.844 -9.305 -22.828 1 31.27 376 GLU B N 1
ATOM 5984 C CA . GLU B 1 376 ? 28.797 -10.375 -22.578 1 31.27 376 GLU B CA 1
ATOM 5985 C C . GLU B 1 376 ? 28.203 -11.461 -21.703 1 31.27 376 GLU B C 1
ATOM 5987 O O . GLU B 1 376 ? 28.672 -12.602 -21.703 1 31.27 376 GLU B O 1
ATOM 5992 N N . TYR B 1 377 ? 27.391 -11.242 -20.75 1 30.53 377 TYR B N 1
ATOM 5993 C CA . TYR B 1 377 ? 27.406 -12.195 -19.641 1 30.53 377 TYR B CA 1
ATOM 5994 C C . TYR B 1 377 ? 26.406 -13.32 -19.875 1 30.53 377 TYR B C 1
ATOM 5996 O O . TYR B 1 377 ? 26.375 -14.305 -19.141 1 30.53 377 TYR B O 1
ATOM 6004 N N . LEU B 1 378 ? 25.344 -13.109 -20.578 1 31.45 378 LEU B N 1
ATOM 6005 C CA . LEU B 1 378 ? 24.391 -14.203 -20.562 1 31.45 378 LEU B CA 1
ATOM 6006 C C . LEU B 1 378 ? 24.828 -15.328 -21.484 1 31.45 378 LEU B C 1
ATOM 6008 O O . LEU B 1 378 ? 24.125 -16.328 -21.641 1 31.45 378 LEU B O 1
ATOM 6012 N N . VAL B 1 379 ? 25.891 -15.188 -22.391 1 28.25 379 VAL B N 1
ATOM 6013 C CA . VAL B 1 379 ? 26.375 -16.188 -23.328 1 28.25 379 VAL B CA 1
ATOM 6014 C C . VAL B 1 379 ? 27.406 -17.078 -22.641 1 28.25 379 VAL B C 1
ATOM 6016 O O . VAL B 1 379 ? 27.828 -18.094 -23.203 1 28.25 379 VAL B O 1
ATOM 6019 N N . ASN B 1 380 ? 28.125 -16.859 -21.516 1 25.14 380 ASN B N 1
ATOM 6020 C CA . ASN B 1 380 ? 29.109 -17.922 -21.281 1 25.14 380 ASN B CA 1
ATOM 6021 C C . ASN B 1 380 ? 28.469 -19.141 -20.641 1 25.14 380 ASN B C 1
ATOM 6023 O O . ASN B 1 380 ? 27.625 -19.016 -19.75 1 25.14 380 ASN B O 1
#

Organism: Drosophila navojoa (NCBI:txid7232)

Radius of gyration: 30.8 Å; Cα contacts (8 Å, |Δi|>4): 1180; chains: 2; bounding box: 60×92×67 Å

Secondary structure (DSSP, 8-state):
---SS--HHHIIIIIHHHHHTT--GGGEEEEEEEEEETT--HHHHHHHTTS-TTSSGGGGGEEEEEEEEETTSS-BPPPEEEES-SS-GGGTT-S--SSEEEE-TT--B-HHHHHHHHHHHHHHHHHHT--EEEEE---TT-------SSEEEEEPP-SHHHHHHH-GGGGTHHHHHHHHHHHHHHHHHHHHHHH---SS-----HHHHHHHHHHHHHHS-HHHHHHHHHHTT-S---TTS------S----TT---HHHHHHT-SS-----HHHHHHHHHTTTT---B----HHHHHHHHHHHHTT----GGGTS---PPPPHHHHHHHHHHHHHHHHHH---HHHHHHHHHHHHHHHHHHHHHHHHS------STT--/---SS--HHHIIIIIHHHHHTT--GGGEEEEEEEEEETT--HHHHHHHTTS-TTSSGGGGGEEEEEEEEETTSS-BPPPEEEES-SS-GGGTT-S--SSEEEE-TT--B-HHHHHHHHHHHHHHHHHHT--EEEEE---TT-------SSEEEEEPP-SHHHHHHH-GGGGTHHHHHHHHHHHHHHHHHHHHHHH---TT-----HHHHHHHHHHHHHHS-HHHHHHHHHHTT-S---TTS------S----TT---HHHHHHT-SS-----HHHHHHHHHTTTT---B----HHHHHHHHHHHHTT----GGGTS---PPPPHHHHHHHHHHHHHHHHHH---HHHHHHHHHHHHHHHHHHHHHHHHS------STT--

Solvent-accessible surface area (backbone atoms only — not comparable to full-atom values): 42049 Å² total; per-residue (Å²): 124,82,65,56,80,44,55,52,68,55,41,53,71,68,47,42,58,68,70,45,68,87,45,54,52,78,26,30,29,43,40,49,76,43,35,41,55,73,72,70,49,65,74,54,44,71,66,40,81,75,51,70,79,89,71,58,84,66,56,73,41,34,32,17,36,39,47,36,36,20,40,54,22,84,47,69,52,74,40,35,36,22,26,43,54,82,74,47,59,54,46,71,67,46,75,39,67,86,47,49,76,46,54,40,79,79,9,46,45,26,44,66,58,47,50,50,53,53,51,54,49,29,54,53,26,52,77,67,70,42,66,34,38,38,38,30,64,70,44,94,24,62,64,90,76,77,90,58,86,22,45,49,79,41,70,44,44,54,40,72,66,25,44,59,44,54,34,32,52,68,56,43,52,50,58,38,39,41,33,46,29,50,52,51,51,50,51,50,41,52,51,41,58,72,68,48,85,63,78,91,64,62,85,77,44,71,48,54,41,54,53,44,45,48,30,26,59,68,65,55,50,34,65,54,43,24,49,16,24,42,72,26,60,72,46,83,61,72,79,79,52,71,77,58,75,72,64,76,70,68,73,45,87,80,54,67,53,52,29,64,56,49,67,45,30,32,49,49,62,96,63,58,54,67,54,38,51,46,48,54,53,68,36,73,82,45,81,34,60,49,76,75,47,72,68,50,48,50,46,50,58,56,41,62,74,44,71,74,64,59,67,58,79,54,61,75,49,80,58,70,72,56,48,46,65,57,32,39,54,20,42,53,45,34,46,50,30,41,32,32,69,45,82,55,62,68,57,55,51,46,44,34,53,50,46,54,54,37,49,50,48,31,50,48,52,39,42,70,42,76,74,56,84,54,66,72,72,85,74,114,124,82,66,56,80,45,56,52,67,54,40,53,70,69,47,42,59,67,71,44,67,88,47,54,52,79,27,32,31,42,41,48,76,44,37,41,56,71,70,72,47,65,78,54,45,71,67,40,81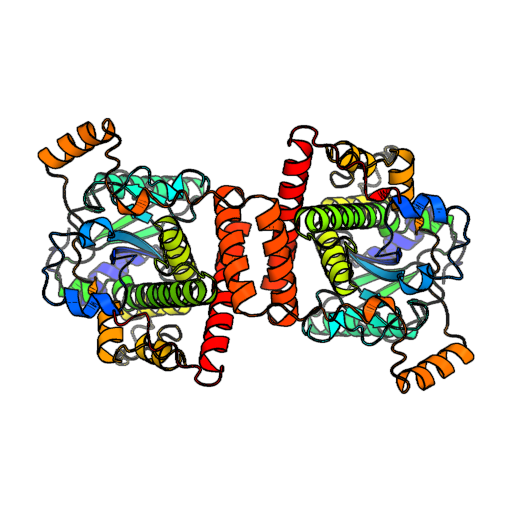,76,51,71,78,89,70,57,84,66,57,74,42,33,33,18,37,39,47,34,35,19,41,55,21,84,46,69,53,75,40,34,38,21,26,45,53,83,73,48,58,54,47,69,67,46,74,37,68,88,48,48,79,46,54,39,81,77,8,46,44,25,42,65,61,46,50,50,53,52,50,54,51,30,52,54,27,52,77,67,72,41,66,35,38,38,37,30,64,72,44,94,24,62,65,90,74,78,90,59,87,23,47,48,79,42,70,44,44,53,39,70,66,24,43,59,43,55,34,32,54,70,56,43,54,52,58,38,39,42,36,46,28,50,51,52,50,50,51,50,41,53,52,41,58,74,69,48,85,62,78,93,60,63,85,78,44,71,50,55,40,53,52,43,44,51,30,27,60,66,64,56,51,34,64,56,44,24,48,17,23,43,72,26,60,73,47,82,59,71,79,80,50,70,78,60,77,76,57,88,65,70,73,46,88,80,53,67,53,52,28,64,58,52,66,46,31,33,49,52,63,96,62,58,55,67,55,37,52,46,48,56,54,67,34,72,81,44,80,34,59,48,77,76,47,72,66,50,48,53,46,47,58,55,42,62,74,43,72,73,65,60,68,57,80,54,61,76,50,78,60,71,72,56,48,45,64,56,31,38,53,20,43,54,46,33,46,50,30,42,31,30,70,46,81,55,62,69,57,54,51,46,45,35,53,50,44,53,53,36,48,50,48,32,50,49,53,38,42,71,43,78,74,57,79,52,69,71,73,81,74,113